Protein AF-A0A940ERW3-F1 (afdb_monomer)

Foldseek 3Di:
DDPVVVVLQLLVLLLVQLLVPLVDDFFFKKWACQVVFNNQFRIWTQGPVWIETEGEDEDQDEDEPVNVQVSQVCQVVRGDTPAAEYAYEYHYDPCQQPVQDDPRYGRHHHHYNPSVVSLVSSLVSQVVSCVVVVHDADDSVLSSVVSVVSSVVSSVSNVVRHMDGPVNVVVVSNCSRVVPPPQPPVFKHWDDLPQADAPLCLLVLHDDASNHQPHAQAAPCLVVQLVVCQVLLEAEAEEAPQACQRSSLSNNQVVVVVVVATEIEGDPVDDLVVSLVSDDLPAQYEYEYEQCVVDDPVSVVSLSVPRDNRYHYYYYHYDDPDPDPPHHYRQFLSSLVSSLVVCVVVVVPNQVSLCVLPVLDDPDPSRDDLNNQSVVLSPDRHSSSSSCSSSVVVVVVVVVVVVLVVDPPSVVVVVVVVVVCVVVVVPDD

Radius of gyration: 32.61 Å; Cα contacts (8 Å, |Δi|>4): 664; chains: 1; bounding box: 76×58×89 Å

Nearest PDB structures (foldseek):
  6lk0-assembly1_A  TM=5.470E-01  e=7.946E-06  Homo sapiens
  8efy-assembly1_B  TM=5.360E-01  e=6.059E-03  Thermus thermophilus HB8
  3b85-assembly1_A  TM=6.116E-01  e=3.610E-02  Corynebacterium glutamicum ATCC 13032
  4a8j-assembly1_B  TM=6.607E-01  e=5.550E-01  Saccharomyces cerevisiae S288C
  8fak-assembly1_H  TM=5.325E-01  e=1.893E+00  Escherichia coli K-12

pLDDT: mean 86.79, std 10.83, range [33.47, 97.06]

Structure (mmCIF, N/CA/C/O backbone):
data_AF-A0A940ERW3-F1
#
_entry.id   AF-A0A940ERW3-F1
#
loop_
_atom_site.group_PDB
_atom_site.id
_atom_site.type_symbol
_atom_site.label_atom_id
_atom_site.label_alt_id
_atom_site.label_comp_id
_atom_site.label_asym_id
_atom_site.label_entity_id
_atom_site.label_seq_id
_atom_site.pdbx_PDB_ins_code
_atom_site.Cartn_x
_atom_site.Cartn_y
_atom_site.Cartn_z
_atom_site.occupancy
_atom_site.B_iso_or_equiv
_atom_site.auth_seq_id
_atom_site.auth_comp_id
_atom_site.auth_asym_id
_atom_site.auth_atom_id
_atom_site.pdbx_PDB_model_num
ATOM 1 N N . MET A 1 1 ? -23.679 30.841 24.164 1.00 43.91 1 MET A N 1
ATOM 2 C CA . MET A 1 1 ? -22.763 29.681 24.095 1.00 43.91 1 MET A CA 1
ATOM 3 C C . MET A 1 1 ? -22.004 29.778 22.784 1.00 43.91 1 MET A C 1
ATOM 5 O O . MET A 1 1 ? -22.627 30.077 21.774 1.00 43.91 1 MET A O 1
ATOM 9 N N . SER A 1 2 ? -20.674 29.670 22.817 1.00 41.66 2 SER A N 1
ATOM 10 C CA . SER A 1 2 ? -19.831 29.779 21.619 1.00 41.66 2 SER A CA 1
ATOM 11 C C . SER A 1 2 ? -19.992 28.531 20.738 1.00 41.66 2 SER A C 1
ATOM 13 O O . SER A 1 2 ? -20.264 27.449 21.260 1.00 41.66 2 SER A O 1
ATOM 15 N N . GLY A 1 3 ? -19.807 28.643 19.418 1.00 55.06 3 GLY A N 1
ATOM 16 C CA . GLY A 1 3 ? -19.990 27.512 18.489 1.00 55.06 3 GLY A CA 1
ATOM 17 C C . GLY A 1 3 ? -19.107 26.285 18.779 1.00 55.06 3 GLY A C 1
ATOM 18 O O . GLY A 1 3 ? -19.475 25.168 18.431 1.00 55.06 3 GLY A O 1
ATOM 19 N N . LYS A 1 4 ? -17.972 26.456 19.474 1.00 57.88 4 LYS A N 1
ATOM 20 C CA . LYS A 1 4 ? -17.073 25.349 19.848 1.00 57.88 4 LYS A CA 1
ATOM 21 C C . LYS A 1 4 ? -17.629 24.483 20.983 1.00 57.88 4 LYS A C 1
ATOM 23 O O . LYS A 1 4 ? -17.454 23.268 20.957 1.00 57.88 4 LYS A O 1
ATOM 28 N N . ASP A 1 5 ? -18.314 25.092 21.951 1.00 60.47 5 ASP A N 1
ATOM 29 C CA . ASP A 1 5 ? -18.877 24.369 23.098 1.00 60.47 5 ASP A CA 1
ATOM 30 C C . ASP A 1 5 ? -20.109 23.548 22.697 1.00 60.47 5 ASP A C 1
ATOM 32 O O . ASP A 1 5 ? -20.278 22.427 23.174 1.00 60.47 5 ASP A O 1
ATOM 36 N N . GLY A 1 6 ? -20.924 24.081 21.776 1.00 65.38 6 GLY A N 1
ATOM 37 C CA . GLY A 1 6 ? -22.081 23.380 21.211 1.00 65.38 6 GLY A CA 1
ATOM 38 C C . GLY A 1 6 ? -21.677 22.143 20.408 1.00 65.38 6 GLY A C 1
ATOM 39 O O . GLY A 1 6 ? -22.174 21.054 20.674 1.00 65.38 6 GLY A O 1
ATOM 40 N N . ASN A 1 7 ? -20.695 22.273 19.508 1.00 73.62 7 ASN A N 1
ATOM 41 C CA . ASN A 1 7 ? -20.207 21.144 18.704 1.00 73.62 7 ASN A CA 1
ATOM 42 C C . ASN A 1 7 ? -19.637 20.000 19.558 1.00 73.62 7 ASN A C 1
ATOM 44 O O . ASN A 1 7 ? -19.808 18.830 19.219 1.00 73.62 7 ASN A O 1
ATOM 48 N N . ARG A 1 8 ? -18.982 20.313 20.686 1.00 81.06 8 ARG A N 1
ATOM 49 C CA . ARG A 1 8 ? -18.501 19.284 21.620 1.00 81.06 8 ARG A CA 1
ATOM 50 C C . ARG A 1 8 ? -19.655 18.548 22.306 1.00 81.06 8 ARG A C 1
ATOM 52 O O . ARG A 1 8 ? -19.537 17.346 22.525 1.00 81.06 8 ARG A O 1
ATOM 59 N N . GLY A 1 9 ? -20.740 19.251 22.638 1.00 83.19 9 GLY A N 1
ATOM 60 C CA . GLY A 1 9 ? -21.954 18.653 23.200 1.00 83.19 9 GLY A CA 1
ATOM 61 C C . GLY A 1 9 ? -22.510 17.554 22.296 1.00 83.19 9 GLY A C 1
ATOM 62 O O . GLY A 1 9 ? -22.575 16.406 22.732 1.00 83.19 9 GLY A O 1
ATOM 63 N N . TYR A 1 10 ? -22.745 17.886 21.022 1.00 84.00 10 TYR A N 1
ATOM 64 C CA . TYR A 1 10 ? -23.234 16.952 19.997 1.00 84.00 10 TYR A CA 1
ATOM 65 C C . TYR A 1 10 ? -22.327 15.746 19.773 1.00 84.00 10 TYR A C 1
ATOM 67 O O . TYR A 1 10 ? -22.800 14.613 19.650 1.00 84.00 10 TYR A O 1
ATOM 75 N N . LEU A 1 11 ? -21.010 15.959 19.770 1.00 87.44 11 LEU A N 1
ATOM 76 C CA . LEU A 1 11 ? -20.061 14.857 19.656 1.00 87.44 11 LEU A CA 1
ATOM 77 C C . LEU A 1 11 ? -20.159 13.903 20.856 1.00 87.44 11 LEU A C 1
ATOM 79 O O . LEU A 1 11 ? -20.212 12.690 20.673 1.00 87.44 11 LEU A O 1
ATOM 83 N N . ILE A 1 12 ? -20.205 14.437 22.081 1.00 89.88 12 ILE A N 1
ATOM 84 C CA . ILE A 1 12 ? -20.306 13.620 23.297 1.00 89.88 12 ILE A CA 1
ATOM 85 C C . ILE A 1 12 ? -21.649 12.885 23.347 1.00 89.88 12 ILE A C 1
ATOM 87 O O . ILE A 1 12 ? -21.656 11.696 23.652 1.00 89.88 12 ILE A O 1
ATOM 91 N N . GLN A 1 13 ? -22.761 13.545 23.008 1.00 89.88 13 GLN A N 1
ATOM 92 C CA . GLN A 1 13 ? -24.077 12.904 22.895 1.00 89.88 13 GLN A CA 1
ATOM 93 C C . GLN A 1 13 ? -24.026 11.725 21.913 1.00 89.88 13 GLN A C 1
ATOM 95 O O . GLN A 1 13 ? -24.469 10.634 22.255 1.00 89.88 13 GLN A O 1
ATOM 100 N N . SER A 1 14 ? -23.400 11.897 20.746 1.00 91.81 14 SER A N 1
ATOM 101 C CA . SER A 1 14 ? -23.291 10.841 19.728 1.00 91.81 14 SER A CA 1
ATOM 102 C C . SER A 1 14 ? -22.402 9.673 20.164 1.00 91.81 14 SER A C 1
ATOM 104 O O . SER A 1 14 ? -22.730 8.514 19.911 1.00 91.81 14 SER A O 1
ATOM 106 N N . ILE A 1 15 ? -21.299 9.948 20.867 1.00 92.25 15 ILE A N 1
ATOM 107 C CA . ILE A 1 15 ? -20.442 8.903 21.447 1.00 92.25 15 ILE A CA 1
ATOM 108 C C . ILE A 1 15 ? -21.201 8.122 22.523 1.00 92.25 15 ILE A C 1
ATOM 110 O O . ILE A 1 15 ? -21.154 6.897 22.544 1.00 92.25 15 ILE A O 1
ATOM 114 N N . ILE A 1 16 ? -21.922 8.813 23.405 1.00 91.44 16 ILE A N 1
ATOM 115 C CA . ILE A 1 16 ? -22.734 8.178 24.445 1.00 91.44 16 ILE A CA 1
ATOM 116 C C . ILE A 1 16 ? -23.867 7.353 23.828 1.00 91.44 16 ILE A C 1
ATOM 118 O O . ILE A 1 16 ? -24.084 6.216 24.246 1.00 91.44 16 ILE A O 1
ATOM 122 N N . ALA A 1 17 ? -24.530 7.885 22.799 1.00 92.25 17 ALA A N 1
ATOM 123 C CA . ALA A 1 17 ? -25.545 7.166 22.045 1.00 92.25 17 ALA A CA 1
ATOM 124 C C . ALA A 1 17 ? -24.982 5.850 21.494 1.00 92.25 17 ALA A C 1
ATOM 126 O O . ALA A 1 17 ? -25.618 4.804 21.624 1.00 92.25 17 ALA A O 1
ATOM 127 N N . LEU A 1 18 ? -23.766 5.886 20.938 1.00 94.12 18 LEU A N 1
ATOM 128 C CA . LEU A 1 18 ? -23.078 4.693 20.459 1.00 94.12 18 LEU A CA 1
ATOM 129 C C . LEU A 1 18 ? -22.760 3.712 21.595 1.00 94.12 18 LEU A C 1
ATOM 131 O O . LEU A 1 18 ? -23.099 2.537 21.483 1.00 94.12 18 LEU A O 1
ATOM 135 N N . LEU A 1 19 ? -22.135 4.177 22.681 1.00 92.81 19 LEU A N 1
ATOM 136 C CA . LEU A 1 19 ? -21.745 3.335 23.819 1.00 92.81 19 LEU A CA 1
ATOM 137 C C . LEU A 1 19 ? -22.940 2.566 24.392 1.00 92.81 19 LEU A C 1
ATOM 139 O O . LEU A 1 19 ? -22.882 1.345 24.525 1.00 92.81 19 LEU A O 1
ATOM 143 N N . GLU A 1 20 ? -24.037 3.266 24.675 1.00 91.25 20 GLU A N 1
ATOM 144 C CA . GLU A 1 20 ? -25.257 2.653 25.204 1.00 91.25 20 GLU A CA 1
ATOM 145 C C . GLU A 1 20 ? -25.899 1.703 24.183 1.00 91.25 20 GLU A C 1
ATOM 147 O O . GLU A 1 20 ? -26.329 0.616 24.556 1.00 91.25 20 GLU A O 1
ATOM 152 N N . SER A 1 21 ? -25.901 2.049 22.889 1.00 92.31 21 SER A N 1
ATOM 153 C CA . SER A 1 21 ? -26.462 1.183 21.838 1.00 92.31 21 SER A CA 1
ATOM 154 C C . SER A 1 21 ? -25.665 -0.109 21.628 1.00 92.31 21 SER A C 1
ATOM 156 O O . SER A 1 21 ? -26.234 -1.116 21.206 1.00 92.31 21 SER A O 1
ATOM 158 N N . LEU A 1 22 ? -24.356 -0.087 21.900 1.00 92.50 22 LEU A N 1
ATOM 159 C CA . LEU A 1 22 ? -23.493 -1.270 21.848 1.00 92.50 22 LEU A CA 1
ATOM 160 C C . LEU A 1 22 ? -23.589 -2.112 23.129 1.00 92.50 22 LEU A C 1
ATOM 162 O O . LEU A 1 22 ? -23.437 -3.333 23.073 1.00 92.50 22 LEU A O 1
ATOM 166 N N . HIS A 1 23 ? -23.841 -1.471 24.274 1.00 86.88 23 HIS A N 1
ATOM 167 C CA . HIS A 1 23 ? -23.995 -2.133 25.568 1.00 86.88 23 HIS A CA 1
ATOM 168 C C . HIS A 1 23 ? -25.374 -2.801 25.727 1.00 86.88 23 HIS A C 1
ATOM 170 O O . HIS A 1 23 ? -25.463 -3.924 26.228 1.00 86.88 23 HIS A O 1
ATOM 176 N N . ASP A 1 24 ? -26.444 -2.130 25.293 1.00 72.81 24 ASP A N 1
ATOM 177 C CA . ASP A 1 24 ? -27.831 -2.580 25.424 1.00 72.81 24 ASP A CA 1
ATOM 178 C C . ASP A 1 24 ? -28.297 -3.349 24.173 1.00 72.81 24 ASP A C 1
ATOM 180 O O . ASP A 1 24 ? -28.216 -2.872 23.037 1.00 72.81 24 ASP A O 1
ATOM 184 N N . ILE A 1 25 ? -28.781 -4.577 24.364 1.00 66.00 25 ILE A N 1
ATOM 185 C CA . ILE A 1 25 ? -29.210 -5.446 23.260 1.00 66.00 25 ILE A CA 1
ATOM 186 C C . ILE A 1 25 ? -30.708 -5.363 22.956 1.00 66.00 25 ILE A C 1
ATOM 188 O O . ILE A 1 25 ? -31.106 -5.830 21.891 1.00 66.00 25 ILE A O 1
ATOM 192 N N . ASP A 1 26 ? -31.511 -4.726 23.811 1.00 81.62 26 ASP A N 1
ATOM 193 C CA . ASP A 1 26 ? -32.976 -4.847 23.758 1.00 81.62 26 ASP A CA 1
ATOM 194 C C . ASP A 1 26 ? -33.676 -3.696 23.010 1.00 81.62 26 ASP A C 1
ATOM 196 O O . ASP A 1 26 ? -34.905 -3.616 22.994 1.00 81.62 26 ASP A O 1
ATOM 200 N N . TRP A 1 27 ? -32.922 -2.803 22.363 1.00 92.31 27 TRP A N 1
ATOM 201 C CA . TRP A 1 27 ? -33.486 -1.701 21.579 1.00 92.31 27 TRP A CA 1
ATOM 202 C C . TRP A 1 27 ? -33.757 -2.105 20.123 1.00 92.31 27 TRP A C 1
ATOM 204 O O . TRP A 1 27 ? -32.930 -2.745 19.474 1.00 92.31 27 TRP A O 1
ATOM 214 N N . THR A 1 28 ? -34.892 -1.670 19.579 1.00 92.56 28 THR A N 1
ATOM 215 C CA . THR A 1 28 ? -35.281 -1.795 18.167 1.00 92.56 28 THR A CA 1
ATOM 216 C C . THR A 1 28 ? -34.993 -0.527 17.373 1.00 92.56 28 THR A C 1
ATOM 218 O O . THR A 1 28 ? -34.634 -0.617 16.199 1.00 92.56 28 THR A O 1
ATOM 221 N N . THR A 1 29 ? -35.113 0.641 18.010 1.00 92.75 29 THR A N 1
ATOM 222 C CA . THR A 1 29 ? -34.880 1.949 17.383 1.00 92.75 29 THR A CA 1
ATOM 223 C C . THR A 1 29 ? -34.148 2.880 18.343 1.00 92.75 29 THR A C 1
ATOM 225 O O . THR A 1 29 ? -34.488 2.933 19.523 1.00 92.75 29 THR A O 1
ATOM 228 N N . VAL A 1 30 ? -33.170 3.632 17.835 1.00 92.69 30 VAL A N 1
ATOM 229 C CA . VAL A 1 30 ? -32.506 4.724 18.559 1.00 92.69 30 VAL A CA 1
ATOM 230 C C . VAL A 1 30 ? -32.759 6.051 17.847 1.00 92.69 30 VAL A C 1
ATOM 232 O O . VAL A 1 30 ? -32.692 6.124 16.623 1.00 92.69 30 VAL A O 1
ATOM 235 N N . THR A 1 31 ? -33.056 7.105 18.603 1.00 90.81 31 THR A N 1
ATOM 236 C CA . THR A 1 31 ? -33.199 8.475 18.089 1.00 90.81 31 THR A CA 1
ATOM 237 C C . THR A 1 31 ? -32.305 9.403 18.891 1.00 90.81 31 THR A C 1
ATOM 239 O O . THR A 1 31 ? -32.355 9.374 20.119 1.00 90.81 31 THR A O 1
ATOM 242 N N . ILE A 1 32 ? -31.493 10.206 18.207 1.00 88.88 32 ILE A N 1
ATOM 243 C CA . ILE A 1 32 ? -30.647 11.240 18.818 1.00 88.88 32 ILE A CA 1
ATOM 244 C C . ILE A 1 32 ? -31.307 12.591 18.541 1.00 88.88 32 ILE A C 1
ATOM 246 O O . ILE A 1 32 ? -31.806 12.784 17.434 1.00 88.88 32 ILE A O 1
ATOM 250 N N . GLU A 1 33 ? -31.315 13.480 19.535 1.00 87.00 33 GLU A N 1
ATOM 251 C CA . GLU A 1 33 ? -32.128 14.705 19.572 1.00 87.00 33 GLU A CA 1
ATOM 252 C C . GLU A 1 33 ? -33.616 14.356 19.409 1.00 87.00 33 GLU A C 1
ATOM 254 O O . GLU A 1 33 ? -34.269 14.645 18.404 1.00 87.00 33 GLU A O 1
ATOM 259 N N . ALA A 1 34 ? -34.160 13.630 20.392 1.00 81.00 34 ALA A N 1
ATOM 260 C CA . ALA A 1 34 ? -35.536 13.142 20.357 1.00 81.00 34 ALA A CA 1
ATOM 261 C C . ALA A 1 34 ? -36.535 14.240 20.770 1.00 81.00 34 ALA A C 1
ATOM 263 O O . ALA A 1 34 ? -37.356 14.040 21.667 1.00 81.00 34 ALA A O 1
ATOM 264 N N . ASP A 1 35 ? -36.506 15.375 20.068 1.00 81.75 35 ASP A N 1
ATOM 265 C CA . ASP A 1 35 ? -37.337 16.561 20.335 1.00 81.75 35 ASP A CA 1
ATOM 266 C C . ASP A 1 35 ? -38.841 16.260 20.313 1.00 81.75 35 ASP A C 1
ATOM 268 O O . ASP A 1 35 ? -39.636 16.916 20.983 1.00 81.75 35 ASP A O 1
ATOM 272 N N . HIS A 1 36 ? -39.242 15.229 19.565 1.00 77.06 36 HIS A N 1
ATOM 273 C CA . HIS A 1 36 ? -40.620 14.743 19.528 1.00 77.06 36 HIS A CA 1
ATOM 274 C C . HIS A 1 36 ? -41.093 14.140 20.865 1.00 77.06 36 HIS A C 1
ATOM 276 O O . HIS A 1 36 ? -42.299 14.024 21.077 1.00 77.06 36 HIS A O 1
ATOM 282 N N . ILE A 1 37 ? -40.170 13.749 21.753 1.00 79.12 37 ILE A N 1
ATOM 283 C CA . ILE A 1 37 ? -40.454 13.303 23.124 1.00 79.12 37 ILE A CA 1
ATOM 284 C C . ILE A 1 37 ? -40.354 14.491 24.081 1.00 79.12 37 ILE A C 1
ATOM 286 O O . ILE A 1 37 ? -41.262 14.713 24.881 1.00 79.12 37 ILE A O 1
ATOM 290 N N . SER A 1 38 ? -39.231 15.214 24.042 1.00 85.94 38 SER A N 1
ATOM 291 C CA . SER A 1 38 ? -38.942 16.351 24.920 1.00 85.94 38 SER A CA 1
ATOM 292 C C . SER A 1 38 ? -37.644 17.039 24.504 1.00 85.94 38 SER A C 1
ATOM 294 O O . SER A 1 38 ? -36.685 16.356 24.153 1.00 85.94 38 SER A O 1
ATOM 296 N N . ASP A 1 39 ? -37.549 18.359 24.693 1.00 82.88 39 ASP A N 1
ATOM 297 C CA . ASP A 1 3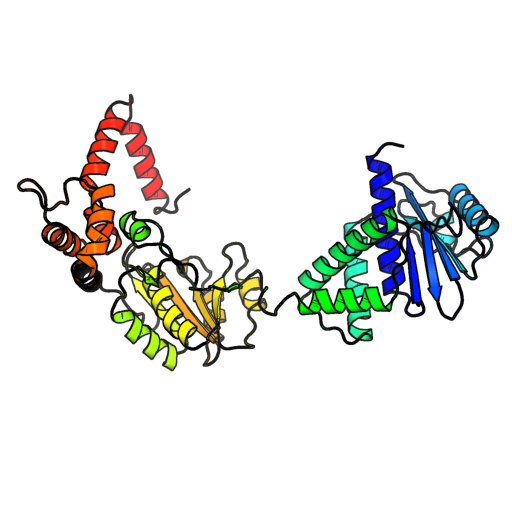9 ? -36.306 19.133 24.510 1.00 82.88 39 ASP A CA 1
ATOM 298 C C . ASP A 1 39 ? -35.225 18.805 25.566 1.00 82.88 39 ASP A C 1
ATOM 300 O O . ASP A 1 39 ? -34.113 19.339 25.543 1.00 82.88 39 ASP A O 1
ATOM 304 N N . LYS A 1 40 ? -35.559 17.964 26.556 1.00 88.81 40 LYS A N 1
ATOM 305 C CA . LYS A 1 40 ? -34.624 17.459 27.571 1.00 88.81 40 LYS A CA 1
ATOM 306 C C . LYS A 1 40 ? -34.046 16.092 27.234 1.00 88.81 40 LYS A C 1
ATOM 308 O O . LYS A 1 40 ? -33.132 15.674 27.947 1.00 88.81 40 LYS A O 1
ATOM 313 N N . VAL A 1 41 ? -34.562 15.408 26.214 1.00 91.00 41 VAL A N 1
ATOM 314 C CA . VAL A 1 41 ? -34.132 14.059 25.837 1.00 91.00 41 VAL A CA 1
ATOM 315 C C . VAL A 1 41 ? -33.138 14.136 24.686 1.00 91.00 41 VAL A C 1
ATOM 317 O O . VAL A 1 41 ? -33.505 14.351 23.536 1.00 91.00 41 VAL A O 1
ATOM 320 N N . ASP A 1 42 ? -31.873 13.877 25.005 1.00 91.75 42 ASP A N 1
ATOM 321 C CA . ASP A 1 42 ? -30.795 13.880 24.016 1.00 91.75 42 ASP A CA 1
ATOM 322 C C . ASP A 1 42 ? -30.768 12.573 23.211 1.00 91.75 42 ASP A C 1
ATOM 324 O O . ASP A 1 42 ? -30.453 12.575 22.025 1.00 91.75 42 ASP A O 1
ATOM 328 N N . VAL A 1 43 ? -31.096 11.434 23.835 1.00 92.44 43 VAL A N 1
ATOM 329 C CA . VAL A 1 43 ? -31.156 10.134 23.145 1.00 92.44 43 VAL A CA 1
ATOM 330 C C . VAL A 1 43 ? -32.304 9.294 23.684 1.00 92.44 43 VAL A C 1
ATOM 332 O O . VAL A 1 43 ? -32.461 9.169 24.900 1.00 92.44 43 VAL A O 1
ATOM 335 N N . ALA A 1 44 ? -33.068 8.672 22.791 1.00 92.88 44 ALA A N 1
ATOM 336 C CA . ALA A 1 44 ? -34.146 7.750 23.120 1.00 92.88 44 ALA A CA 1
ATOM 337 C C . ALA A 1 44 ? -33.931 6.388 22.453 1.00 92.88 44 ALA A C 1
ATOM 339 O O . ALA A 1 44 ? -33.727 6.311 21.241 1.00 92.88 44 ALA A O 1
ATOM 340 N N . TRP A 1 45 ? -34.036 5.318 23.237 1.00 93.69 45 TRP A N 1
ATOM 341 C CA . TRP A 1 45 ? -34.053 3.935 22.771 1.00 93.69 45 TRP A CA 1
ATOM 342 C C . TRP A 1 45 ? -35.436 3.345 23.002 1.00 93.69 45 TRP A C 1
ATOM 344 O O . TRP A 1 45 ? -35.927 3.310 24.129 1.00 93.69 45 TRP A O 1
ATOM 354 N N . GLN A 1 46 ? -36.053 2.862 21.934 1.00 93.06 46 GLN A N 1
ATOM 355 C CA . GLN A 1 46 ? -37.302 2.112 21.984 1.00 93.06 46 GLN A CA 1
ATOM 356 C C . GLN A 1 46 ? -36.973 0.633 21.852 1.00 93.06 46 GLN A C 1
ATOM 358 O O . GLN A 1 46 ? -36.165 0.267 20.999 1.00 93.06 46 GLN A O 1
ATOM 363 N N . GLY A 1 47 ? -37.589 -0.204 22.678 1.00 89.94 47 GLY A N 1
ATOM 364 C CA . GLY A 1 47 ? -37.429 -1.652 22.650 1.00 89.94 47 GLY A CA 1
ATOM 365 C C . GLY A 1 47 ? -38.685 -2.374 23.125 1.00 89.94 47 GLY A C 1
ATOM 366 O O . GLY A 1 47 ? -39.699 -1.750 23.434 1.00 89.94 47 GLY A O 1
ATOM 367 N N . GLU A 1 48 ? -38.617 -3.700 23.230 1.00 84.38 48 GLU A N 1
ATOM 368 C CA . GLU A 1 48 ? -39.761 -4.517 23.674 1.00 84.38 48 GLU A CA 1
ATOM 369 C C . GLU A 1 48 ? -40.180 -4.218 25.123 1.00 84.38 48 GLU A C 1
ATOM 371 O O . GLU A 1 48 ? -41.347 -4.354 25.481 1.00 84.38 48 GLU A O 1
ATOM 376 N N . LYS A 1 49 ? -39.228 -3.777 25.954 1.00 83.31 49 LYS A N 1
ATOM 377 C CA . LYS A 1 49 ? -39.438 -3.424 27.367 1.00 83.31 49 LYS A CA 1
ATOM 378 C C . LYS A 1 49 ? -39.939 -1.990 27.578 1.00 83.31 49 LYS A C 1
ATOM 380 O O . LYS A 1 49 ? -40.093 -1.583 28.725 1.00 83.31 49 LYS A O 1
ATOM 385 N N . GLY A 1 50 ? -40.164 -1.240 26.499 1.00 89.62 50 GLY A N 1
ATOM 386 C CA . GLY A 1 50 ? -40.585 0.157 26.542 1.00 89.62 50 GLY A CA 1
ATOM 387 C C . GLY A 1 50 ? -39.517 1.130 26.044 1.00 89.62 50 GLY A C 1
ATOM 388 O O . GLY A 1 50 ? -38.602 0.765 25.301 1.00 89.62 50 GLY A O 1
ATOM 389 N N . THR A 1 51 ? -39.660 2.395 26.429 1.00 92.56 51 THR A N 1
ATOM 390 C CA . THR A 1 51 ? -38.793 3.499 26.011 1.00 92.56 51 THR A CA 1
ATOM 391 C C . THR A 1 51 ? -37.838 3.885 27.135 1.00 92.56 51 THR A C 1
ATOM 393 O O . THR A 1 51 ? -38.259 4.261 28.228 1.00 92.56 51 THR A O 1
ATOM 396 N N . LYS A 1 52 ? -36.535 3.844 26.850 1.00 93.75 52 LYS A N 1
ATOM 397 C CA . LYS A 1 52 ? -35.471 4.380 27.703 1.00 93.75 52 LYS A CA 1
ATOM 398 C C . LYS A 1 52 ? -34.999 5.704 27.120 1.00 93.75 52 LYS A C 1
ATOM 400 O O . LYS A 1 52 ? -34.638 5.766 25.948 1.00 93.75 52 LYS A O 1
ATOM 405 N N . VAL A 1 53 ? -34.953 6.752 27.932 1.00 94.38 53 VAL A N 1
ATOM 406 C CA . VAL A 1 53 ? -34.476 8.076 27.515 1.00 94.38 53 VAL A CA 1
ATOM 407 C C . VAL A 1 53 ? -33.272 8.500 28.331 1.00 94.38 53 VAL A C 1
ATOM 409 O O . VAL A 1 53 ? -33.189 8.224 29.531 1.00 94.38 53 VAL A O 1
ATOM 412 N N . SER A 1 54 ? -32.344 9.195 27.682 1.00 94.38 54 SER A N 1
ATOM 413 C CA . SER A 1 54 ? -31.190 9.787 28.340 1.00 94.38 54 SER A CA 1
ATOM 414 C C . SER A 1 54 ? -31.064 11.275 28.090 1.00 94.38 54 SER A C 1
ATOM 416 O O . SER A 1 54 ? -31.362 11.773 27.004 1.00 94.38 54 SER A O 1
ATOM 418 N N . GLN A 1 55 ? -30.552 11.952 29.112 1.00 95.38 55 GLN A N 1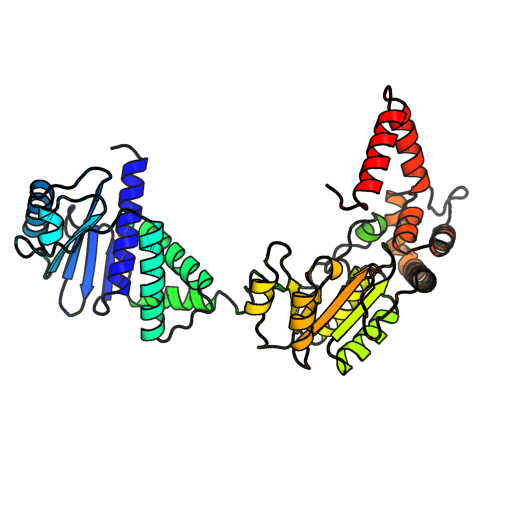
ATOM 419 C CA . GLN A 1 55 ? -29.990 13.284 28.992 1.00 95.38 55 GLN A CA 1
ATOM 420 C C . GLN A 1 55 ? -28.486 13.215 29.268 1.00 95.38 55 GLN A C 1
ATOM 422 O O . GLN A 1 55 ? -28.053 12.633 30.261 1.00 95.38 55 GLN A O 1
ATOM 427 N N . VAL A 1 56 ? -27.684 13.819 28.402 1.00 94.56 56 VAL A N 1
ATOM 428 C CA . VAL A 1 56 ? -26.229 13.870 28.449 1.00 94.56 56 VAL A CA 1
ATOM 429 C C . VAL A 1 56 ? -25.798 15.300 28.758 1.00 94.56 56 VAL A C 1
ATOM 431 O O . VAL A 1 56 ? -26.007 16.233 27.985 1.00 94.56 56 VAL A O 1
ATOM 434 N N . LYS A 1 57 ? -25.140 15.495 29.902 1.00 94.00 57 LYS A N 1
ATOM 435 C CA . LYS A 1 57 ? -24.563 16.789 30.281 1.00 94.00 57 LYS A CA 1
ATOM 436 C C . LYS A 1 57 ? -23.050 16.693 30.312 1.00 94.00 57 LYS A C 1
ATOM 438 O O . LYS A 1 57 ? -22.479 15.928 31.088 1.00 94.00 57 LYS A O 1
ATOM 443 N N . SER A 1 58 ? -22.402 17.513 29.486 1.00 92.06 58 SER A N 1
ATOM 444 C CA . SER A 1 58 ? -20.946 17.635 29.448 1.00 92.06 58 SER A CA 1
ATOM 445 C C . SER A 1 58 ? -20.487 19.013 29.924 1.00 92.06 58 SER A C 1
ATOM 447 O O . SER A 1 58 ? -21.105 20.033 29.614 1.00 92.06 58 SER A O 1
ATOM 449 N N . SER A 1 59 ? -19.409 19.060 30.707 1.00 89.00 59 SER A N 1
ATOM 450 C CA . SER A 1 59 ? -18.872 20.315 31.242 1.00 89.00 59 SER A CA 1
ATOM 451 C C . SER A 1 59 ? -17.378 20.208 31.531 1.00 89.00 59 SER A C 1
ATOM 453 O O . SER A 1 59 ? -16.910 19.186 32.017 1.00 89.00 59 SER A O 1
ATOM 455 N N . ILE A 1 60 ? -16.626 21.286 31.276 1.00 86.12 60 ILE A N 1
ATOM 456 C CA . ILE A 1 60 ? -15.235 21.432 31.762 1.00 86.12 60 ILE A CA 1
ATOM 457 C C . ILE A 1 60 ? -15.189 21.843 33.236 1.00 86.12 60 ILE A C 1
ATOM 459 O O . ILE A 1 60 ? -14.201 21.599 33.918 1.00 86.12 60 ILE A O 1
ATOM 463 N N . ASN A 1 61 ? -16.266 22.461 33.722 1.00 89.31 61 ASN A N 1
ATOM 464 C CA . ASN A 1 61 ? -16.413 22.907 35.100 1.00 89.31 61 ASN A CA 1
ATOM 465 C C . ASN A 1 61 ? -17.060 21.813 35.944 1.00 89.31 61 ASN A C 1
ATOM 467 O O . ASN A 1 61 ? -17.849 21.017 35.429 1.00 89.31 61 ASN A O 1
ATOM 471 N N . GLN A 1 62 ? -16.774 21.820 37.247 1.00 92.94 62 GLN A N 1
ATOM 472 C CA . GLN A 1 62 ? -17.313 20.826 38.167 1.00 92.94 62 GLN A CA 1
ATOM 473 C C . GLN A 1 62 ? -18.850 20.841 38.190 1.00 92.94 62 GLN A C 1
ATOM 475 O O . GLN A 1 62 ? -19.476 21.861 38.480 1.00 92.94 62 GLN A O 1
ATOM 480 N N . ILE A 1 63 ? -19.457 19.684 37.939 1.00 94.81 63 ILE A N 1
ATOM 481 C CA . ILE A 1 63 ? -20.895 19.457 38.069 1.00 94.81 63 ILE A CA 1
ATOM 482 C C . ILE A 1 63 ? -21.210 19.167 39.540 1.00 94.81 63 ILE A C 1
ATOM 484 O O . ILE A 1 63 ? -20.661 18.241 40.144 1.00 94.81 63 ILE A O 1
ATOM 488 N N . SER A 1 64 ? -22.088 19.980 40.127 1.00 96.06 64 SER A N 1
ATOM 489 C CA . SER A 1 64 ? -22.508 19.858 41.523 1.00 96.06 64 SER A CA 1
ATOM 490 C C . SER A 1 64 ? -23.715 18.927 41.681 1.00 96.06 64 SER A C 1
ATOM 492 O O . SER A 1 64 ? -24.468 18.686 40.735 1.00 96.06 64 SER A O 1
ATOM 494 N N . LYS A 1 65 ? -23.960 18.471 42.916 1.00 95.12 65 LYS A N 1
ATOM 495 C CA . LYS A 1 65 ? -25.182 17.730 43.272 1.00 95.12 65 LYS A CA 1
ATOM 496 C C . LYS A 1 65 ? -26.454 18.499 42.910 1.00 95.12 65 LYS A C 1
ATOM 498 O O . LYS A 1 65 ? -27.370 17.886 42.385 1.00 95.12 65 LYS A O 1
ATOM 503 N N . ALA A 1 66 ? -26.487 19.814 43.138 1.00 94.94 66 ALA A N 1
ATOM 504 C CA . ALA A 1 66 ? -27.648 20.644 42.820 1.00 94.94 66 ALA A CA 1
ATOM 505 C C . ALA A 1 66 ? -27.956 20.664 41.313 1.00 94.94 66 ALA A C 1
ATOM 507 O O . ALA A 1 66 ? -29.120 20.590 40.926 1.00 94.94 66 ALA A O 1
ATOM 508 N N . ASN A 1 67 ? -26.918 20.707 40.467 1.00 95.31 67 ASN A N 1
ATOM 509 C CA . ASN A 1 67 ? -27.085 20.624 39.015 1.00 95.31 67 ASN A CA 1
ATOM 510 C C . ASN A 1 67 ? -27.660 19.261 38.609 1.00 95.31 67 ASN A C 1
ATOM 512 O O . ASN A 1 67 ? -28.657 19.207 37.897 1.00 95.31 67 ASN A O 1
ATOM 516 N N . ALA A 1 68 ? -27.065 18.171 39.107 1.00 95.12 68 ALA A N 1
ATOM 517 C CA . ALA A 1 68 ? -27.494 16.812 38.782 1.00 95.12 68 ALA A CA 1
ATOM 518 C C . ALA A 1 68 ? -28.944 16.537 39.212 1.00 95.12 68 ALA A C 1
ATOM 520 O O . ALA A 1 68 ? -29.725 16.017 38.422 1.00 95.12 68 ALA A O 1
ATOM 521 N N . THR A 1 69 ? -29.331 16.936 40.429 1.00 96.25 69 THR A N 1
ATOM 522 C CA . THR A 1 69 ? -30.711 16.762 40.907 1.00 96.25 69 THR A CA 1
ATOM 523 C C . THR A 1 69 ? -31.697 17.595 40.101 1.00 96.25 69 THR A C 1
ATOM 525 O O . THR A 1 69 ? -32.763 17.097 39.765 1.00 96.25 69 THR A O 1
ATOM 528 N N . LYS A 1 70 ? -31.331 18.834 39.742 1.00 96.44 70 LYS A N 1
ATOM 529 C CA . LYS A 1 70 ? -32.173 19.698 38.907 1.00 96.44 70 LYS A CA 1
ATOM 530 C C . LYS A 1 70 ? -32.446 19.051 37.547 1.00 96.44 70 LYS A C 1
ATOM 532 O O . LYS A 1 70 ? -33.602 18.924 37.166 1.00 96.44 70 LYS A O 1
ATOM 537 N N . TRP A 1 71 ? -31.401 18.616 36.845 1.00 96.44 71 TRP A N 1
ATOM 538 C CA . TRP A 1 71 ? -31.546 17.998 35.523 1.00 96.44 71 TRP A CA 1
ATOM 539 C C . TRP A 1 71 ? -32.294 16.665 35.574 1.00 96.44 71 TRP A C 1
ATOM 541 O O . TRP A 1 71 ? -33.107 16.395 34.701 1.00 96.44 71 TRP A O 1
ATOM 551 N N . ALA A 1 72 ? -32.082 15.856 36.615 1.00 96.19 72 ALA A N 1
ATOM 552 C CA . ALA A 1 72 ? -32.831 14.616 36.806 1.00 96.19 72 ALA A CA 1
ATOM 553 C C . ALA A 1 72 ? -34.332 14.876 37.032 1.00 96.19 72 ALA A C 1
ATOM 555 O O . ALA A 1 72 ? -35.165 14.213 36.419 1.00 96.19 72 ALA A O 1
ATOM 556 N N . THR A 1 73 ? -34.692 15.868 37.853 1.00 95.75 73 THR A N 1
ATOM 557 C CA . THR A 1 73 ? -36.095 16.276 38.022 1.00 95.75 73 THR A CA 1
ATOM 558 C C . THR A 1 73 ? -36.693 16.769 36.707 1.00 95.75 73 THR A C 1
ATOM 560 O O . THR A 1 73 ? -37.746 16.280 36.311 1.00 95.75 73 THR A O 1
ATOM 563 N N . GLU A 1 74 ? -35.999 17.665 35.996 1.00 95.00 74 GLU A N 1
ATOM 564 C CA . GLU A 1 74 ? -36.450 18.182 34.696 1.00 95.00 74 GLU A CA 1
ATOM 565 C C . GLU A 1 74 ? -36.671 17.050 33.684 1.00 95.00 74 GLU A C 1
ATOM 567 O O . GLU A 1 74 ? -37.720 16.999 33.048 1.00 95.00 74 GLU A O 1
ATOM 572 N N . LEU A 1 75 ? -35.730 16.107 33.576 1.00 94.56 75 LEU A N 1
ATOM 573 C CA . LEU A 1 75 ? -35.844 14.957 32.680 1.00 94.56 75 LEU A CA 1
ATOM 574 C C . LEU A 1 75 ? -37.066 14.093 33.022 1.00 94.56 75 LEU A C 1
ATOM 576 O O . LEU A 1 75 ? -37.796 13.690 32.118 1.00 94.56 75 LEU A O 1
ATOM 580 N N . LYS A 1 76 ? -37.311 13.821 34.309 1.00 93.75 76 LYS A N 1
ATOM 581 C CA . LYS A 1 76 ? -38.425 12.967 34.742 1.00 93.75 76 LYS A CA 1
ATOM 582 C C . LYS A 1 76 ? -39.789 13.623 34.540 1.00 93.75 76 LYS A C 1
ATOM 584 O O . LYS A 1 76 ? -40.729 12.954 34.128 1.00 93.75 76 LYS A O 1
ATOM 589 N N . GLU A 1 77 ? -39.902 14.912 34.843 1.00 93.00 77 GLU A N 1
ATOM 590 C CA . GLU A 1 77 ? -41.167 15.648 34.753 1.00 93.00 77 GLU A CA 1
ATOM 591 C C . GLU A 1 77 ? -41.547 15.987 33.308 1.00 93.00 77 GLU A C 1
ATOM 593 O O . GLU A 1 77 ? -42.731 16.081 32.990 1.00 93.00 77 GLU A O 1
ATOM 598 N N . GLN A 1 78 ? -40.554 16.166 32.431 1.00 90.56 78 GLN A N 1
ATOM 599 C CA . GLN A 1 78 ? -40.759 16.665 31.067 1.00 90.56 78 GLN A CA 1
ATOM 600 C C . GLN A 1 78 ? -40.641 15.579 29.993 1.00 90.56 78 GLN A C 1
ATOM 602 O O . GLN A 1 78 ? -40.677 15.911 28.811 1.00 90.56 78 GLN A O 1
ATOM 607 N N . SER A 1 79 ? -40.503 14.299 30.360 1.00 89.25 79 SER A N 1
ATOM 608 C CA . SER A 1 79 ? -40.497 13.190 29.398 1.00 89.25 79 SER A CA 1
ATOM 609 C C . SER A 1 79 ? -41.263 11.967 29.910 1.00 89.25 79 SER A C 1
ATOM 611 O O . SER A 1 79 ? -41.074 11.515 31.041 1.00 89.25 79 SER A O 1
ATOM 613 N N . GLN A 1 80 ? -42.120 11.400 29.058 1.00 87.62 80 GLN A N 1
ATOM 614 C CA . GLN A 1 80 ? -42.802 10.134 29.330 1.00 87.62 80 GLN A CA 1
ATOM 615 C C . GLN A 1 80 ? -41.963 8.975 28.785 1.00 87.62 80 GLN A C 1
ATOM 617 O O . GLN A 1 80 ? -41.856 8.797 27.574 1.00 87.62 80 GLN A O 1
ATOM 622 N N . ALA A 1 81 ? -41.352 8.212 29.689 1.00 90.62 81 ALA A N 1
ATOM 623 C CA . ALA A 1 81 ? -40.532 7.048 29.374 1.00 90.62 81 ALA A CA 1
ATOM 624 C C . ALA A 1 81 ? -40.554 6.044 30.536 1.00 90.62 81 ALA A C 1
ATOM 626 O O . ALA A 1 81 ? -40.803 6.421 31.686 1.00 90.62 81 ALA A O 1
ATOM 627 N N . ASP A 1 82 ? -40.264 4.783 30.235 1.00 93.00 82 ASP A N 1
ATOM 628 C CA . ASP A 1 82 ? -40.226 3.686 31.207 1.00 93.00 82 ASP A CA 1
ATOM 629 C C . ASP A 1 82 ? -38.940 3.710 32.041 1.00 93.00 82 ASP A C 1
ATOM 631 O O . ASP A 1 82 ? -38.932 3.314 33.206 1.00 93.00 82 ASP A O 1
ATOM 635 N N . ALA A 1 83 ? -37.851 4.221 31.459 1.00 93.06 83 ALA A N 1
ATOM 636 C CA . ALA A 1 83 ? -36.574 4.387 32.137 1.00 93.06 83 ALA A CA 1
ATOM 637 C C . ALA A 1 83 ? -35.911 5.720 31.773 1.00 93.06 83 ALA A C 1
ATOM 639 O O . ALA A 1 83 ? -35.828 6.094 30.602 1.00 93.06 83 ALA A O 1
ATOM 640 N N . HIS A 1 84 ? -35.371 6.399 32.784 1.00 95.56 84 HIS A N 1
ATOM 641 C CA . HIS A 1 84 ? -34.685 7.681 32.645 1.00 95.56 84 HIS A CA 1
ATOM 642 C C . HIS A 1 84 ? -33.243 7.553 33.128 1.00 95.56 84 HIS A C 1
ATOM 644 O O . HIS A 1 84 ? -32.992 7.035 34.217 1.00 95.56 84 HIS A O 1
ATOM 650 N N . ILE A 1 85 ? -32.290 8.055 32.345 1.00 95.38 85 ILE A N 1
ATOM 651 C CA . ILE A 1 85 ? -30.875 8.086 32.727 1.00 95.38 85 ILE A CA 1
ATOM 652 C C . ILE A 1 85 ? -30.264 9.469 32.480 1.00 95.38 85 ILE A C 1
ATOM 654 O O . ILE A 1 85 ? -30.420 10.061 31.416 1.00 95.38 85 ILE A O 1
ATOM 658 N N . LEU A 1 86 ? -29.546 9.994 33.469 1.00 96.31 86 LEU A N 1
ATOM 659 C CA . LEU A 1 86 ? -28.782 11.233 33.350 1.00 96.31 86 LEU A CA 1
ATOM 660 C C . LEU A 1 86 ? -27.290 10.896 33.321 1.00 96.31 86 LEU A C 1
ATOM 662 O O . LEU A 1 86 ? -26.706 10.489 34.325 1.00 96.31 86 LEU A O 1
ATOM 666 N N . LEU A 1 87 ? -26.670 11.092 32.161 1.00 95.00 87 LEU A N 1
ATOM 667 C CA . LEU A 1 87 ? -25.266 10.796 31.906 1.00 95.00 87 LEU A CA 1
ATOM 668 C C . LEU A 1 87 ? -24.433 12.071 32.030 1.00 95.00 87 LEU A C 1
ATOM 670 O O . LEU A 1 87 ? -24.652 13.058 31.328 1.00 95.00 87 LEU A O 1
ATOM 674 N N . LEU A 1 88 ? -23.463 12.048 32.942 1.00 94.75 88 LEU A N 1
ATOM 675 C CA . LEU A 1 88 ? -22.609 13.193 33.249 1.00 94.75 88 LEU A CA 1
ATOM 676 C C . LEU A 1 88 ? -21.187 12.939 32.747 1.00 94.75 88 LEU A C 1
ATOM 678 O O . LEU A 1 88 ? -20.581 11.917 33.079 1.00 94.75 88 LEU A O 1
ATOM 682 N N . VAL A 1 89 ? -20.654 13.882 31.967 1.00 92.81 89 VAL A N 1
ATOM 683 C CA . VAL A 1 89 ? -19.313 13.802 31.373 1.00 92.81 89 VAL A CA 1
ATOM 684 C C . VAL A 1 89 ? -18.476 15.009 31.797 1.00 92.81 89 VAL A C 1
ATOM 686 O O . VAL A 1 89 ? -18.786 16.152 31.454 1.00 92.81 89 VAL A O 1
ATOM 689 N N . GLY A 1 90 ? -17.397 14.757 32.536 1.00 91.31 90 GLY A N 1
ATOM 690 C CA . GLY A 1 90 ? -16.516 15.788 33.085 1.00 91.31 90 GLY A CA 1
ATOM 691 C C . GLY A 1 90 ? -16.406 15.754 34.614 1.00 91.31 90 GLY A C 1
ATOM 692 O O . GLY A 1 90 ? -16.929 14.846 35.266 1.00 91.31 90 GLY A O 1
ATOM 693 N N . PRO A 1 91 ? -15.695 16.723 35.217 1.00 90.88 91 PRO A N 1
ATOM 694 C CA . PRO A 1 91 ? -15.462 16.734 36.654 1.00 90.88 91 PRO A CA 1
ATOM 695 C C . PRO A 1 91 ? -16.785 16.854 37.418 1.00 90.88 91 PRO A C 1
ATOM 697 O O . PRO A 1 91 ? -17.595 17.736 37.152 1.00 90.88 91 PRO A O 1
ATOM 700 N N . CYS A 1 92 ? -16.987 15.989 38.409 1.00 93.00 92 CYS A N 1
ATOM 701 C CA . CYS A 1 92 ? -18.177 15.974 39.261 1.00 93.00 92 CYS A CA 1
ATOM 702 C C . CYS A 1 92 ? -17.783 16.051 40.739 1.00 93.00 92 CYS A C 1
ATOM 704 O O . CYS A 1 92 ? -16.696 15.621 41.129 1.00 93.00 92 CYS A O 1
ATOM 706 N N . SER A 1 93 ? -18.657 16.597 41.585 1.00 92.75 93 SER A N 1
ATOM 707 C CA . SER A 1 93 ? -18.444 16.566 43.036 1.00 92.75 93 SER A CA 1
ATOM 708 C C . SER A 1 93 ? -18.543 15.133 43.580 1.00 92.75 93 SER A C 1
ATOM 710 O O . SER A 1 93 ? -19.281 14.307 43.045 1.00 92.75 93 SER A O 1
ATOM 712 N N . GLN A 1 94 ? -17.869 14.833 44.698 1.00 90.56 94 GLN A N 1
ATOM 713 C CA . GLN A 1 94 ? -17.935 13.500 45.336 1.00 90.56 94 GLN A CA 1
ATOM 714 C C . GLN A 1 94 ? -19.367 13.061 45.690 1.00 90.56 94 GLN A C 1
ATOM 716 O O . GLN A 1 94 ? -19.678 11.876 45.761 1.00 90.56 94 GLN A O 1
ATOM 721 N N . SER A 1 95 ? -20.250 14.026 45.936 1.00 89.56 95 SER A N 1
ATOM 722 C CA . SER A 1 95 ? -21.667 13.783 46.197 1.00 89.56 95 SER A CA 1
ATOM 723 C C . SER A 1 95 ? -22.447 13.313 44.965 1.00 89.56 95 SER A C 1
ATOM 725 O O . SER A 1 95 ? -23.469 12.656 45.129 1.00 89.56 95 SER A O 1
ATOM 727 N N . VAL A 1 96 ? -21.982 13.637 43.755 1.00 91.25 96 VAL A N 1
ATOM 728 C CA . VAL A 1 96 ? -22.563 13.172 42.486 1.00 91.25 96 VAL A CA 1
ATOM 729 C C . VAL A 1 96 ? -22.029 11.787 42.137 1.00 91.25 96 VAL A C 1
ATOM 731 O O . VAL A 1 96 ? -22.807 10.914 41.777 1.00 91.25 96 VAL A O 1
ATOM 734 N N . THR A 1 97 ? -20.727 11.539 42.320 1.00 87.88 97 THR A N 1
ATOM 735 C CA . THR A 1 97 ? -20.111 10.243 41.973 1.00 87.88 97 THR A CA 1
ATOM 736 C C . THR A 1 97 ? -20.674 9.063 42.767 1.00 87.88 97 THR A C 1
ATOM 738 O O . THR A 1 97 ? -20.623 7.932 42.298 1.00 87.88 97 THR A O 1
ATOM 741 N N . LYS A 1 98 ? -21.233 9.320 43.955 1.00 88.94 98 LYS A N 1
ATOM 742 C CA . LYS A 1 98 ? -21.866 8.315 44.824 1.00 88.94 98 LYS A CA 1
ATOM 743 C C . LYS A 1 98 ? -23.396 8.286 44.730 1.00 88.94 98 LYS A C 1
ATOM 745 O O . LYS A 1 98 ? -24.024 7.605 45.532 1.00 88.94 98 LYS A O 1
ATOM 750 N N . MET A 1 99 ? -24.001 9.063 43.830 1.00 90.44 99 MET A N 1
ATOM 751 C CA . MET A 1 99 ? -25.450 9.278 43.831 1.00 90.44 99 MET A CA 1
ATOM 752 C C . MET A 1 99 ? -26.231 8.039 43.386 1.00 90.44 99 MET A C 1
ATOM 754 O O . MET A 1 99 ? -27.195 7.676 44.052 1.00 90.44 99 MET A O 1
ATOM 758 N N . GLY A 1 100 ? -25.818 7.386 42.296 1.00 91.94 100 GLY A N 1
ATOM 759 C CA . GLY A 1 100 ? -26.455 6.178 41.760 1.00 91.94 100 GLY A CA 1
ATOM 760 C C . GLY A 1 100 ? -27.805 6.440 41.089 1.00 91.94 100 GLY A C 1
ATOM 761 O O . GLY A 1 100 ? -27.978 6.113 39.922 1.00 91.94 100 GLY A O 1
ATOM 762 N N . SER A 1 101 ? -28.753 7.061 41.791 1.00 93.81 101 SER A N 1
ATOM 763 C CA . SER A 1 101 ? -30.076 7.424 41.272 1.00 93.81 101 SER A CA 1
ATOM 764 C C . SER A 1 101 ? -30.688 8.597 42.039 1.00 93.81 101 SER A C 1
ATOM 766 O O . SER A 1 101 ? -30.397 8.799 43.219 1.00 93.81 101 SER A O 1
ATOM 768 N N . TYR A 1 102 ? -31.585 9.340 41.397 1.00 95.25 102 TYR A N 1
ATOM 769 C CA . TYR A 1 102 ? -32.396 10.37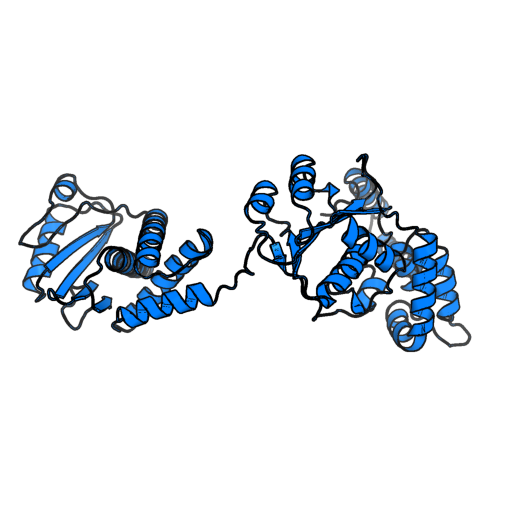8 42.028 1.00 95.25 102 TYR A CA 1
ATOM 770 C C . TYR A 1 102 ? -33.740 10.511 41.307 1.00 95.25 102 TYR A C 1
ATOM 772 O O . TYR A 1 102 ? -33.756 10.649 40.090 1.00 95.25 102 TYR A O 1
ATOM 780 N N . ASN A 1 103 ? -34.852 10.500 42.049 1.00 91.56 103 ASN A N 1
ATOM 781 C CA . ASN A 1 103 ? -36.209 10.645 41.500 1.00 91.56 103 ASN A CA 1
ATOM 782 C C . ASN A 1 103 ? -36.524 9.658 40.352 1.00 91.56 103 ASN A C 1
ATOM 784 O O . ASN A 1 103 ? -36.966 10.062 39.280 1.00 91.56 103 ASN A O 1
ATOM 788 N N . ASP A 1 104 ? -36.199 8.376 40.555 1.00 92.00 104 ASP A N 1
ATOM 789 C CA . ASP A 1 104 ? -36.302 7.301 39.551 1.00 92.00 104 ASP A CA 1
ATOM 790 C C . ASP A 1 104 ? -35.515 7.542 38.248 1.00 92.00 104 ASP A C 1
ATOM 792 O O . ASP A 1 104 ? -35.706 6.841 37.255 1.00 92.00 104 ASP A O 1
ATOM 796 N N . VAL A 1 105 ? -34.590 8.506 38.253 1.00 95.75 105 VAL A N 1
ATOM 797 C CA . VAL A 1 105 ? -33.592 8.702 37.202 1.00 95.75 105 VAL A CA 1
ATOM 798 C C . VAL A 1 105 ? -32.288 8.054 37.642 1.00 95.75 105 VAL A C 1
ATOM 800 O O . VAL A 1 105 ? -31.748 8.371 38.706 1.00 95.75 105 VAL A O 1
ATOM 803 N N . LEU A 1 106 ? -31.757 7.153 36.820 1.00 95.44 106 LEU A N 1
ATOM 804 C CA . LEU A 1 106 ? -30.446 6.555 37.038 1.00 95.44 106 LEU A CA 1
ATOM 805 C C . LEU A 1 106 ? -29.352 7.595 36.757 1.00 95.44 106 LEU A C 1
ATOM 807 O O . LEU A 1 106 ? -29.354 8.251 35.717 1.00 95.44 106 LEU A O 1
ATOM 811 N N . ILE A 1 107 ? -28.402 7.734 37.677 1.00 95.25 107 ILE A N 1
ATOM 812 C CA . ILE A 1 107 ? -27.256 8.643 37.570 1.00 95.25 107 ILE A CA 1
ATOM 813 C C . ILE A 1 107 ? -25.996 7.804 37.806 1.00 95.25 107 ILE A C 1
ATOM 815 O O . ILE A 1 107 ? -25.516 7.708 38.943 1.00 95.25 107 ILE A O 1
ATOM 819 N N . PRO A 1 108 ? -25.485 7.129 36.759 1.00 91.75 108 PRO A N 1
ATOM 820 C CA . PRO A 1 108 ? -24.317 6.270 36.886 1.00 91.75 108 PRO A CA 1
ATOM 821 C C . PRO A 1 108 ? -23.059 7.087 37.200 1.00 91.75 108 PRO A C 1
ATOM 823 O O . PRO A 1 108 ? -23.053 8.321 37.158 1.00 91.75 108 PRO A O 1
ATOM 826 N N . CYS A 1 109 ? -21.970 6.382 37.520 1.00 89.12 109 CYS A N 1
ATOM 827 C CA . CYS A 1 109 ? -20.690 7.027 37.791 1.00 89.12 109 CYS A CA 1
ATOM 828 C C . CYS A 1 109 ? -20.293 7.936 36.606 1.00 89.12 109 CYS A C 1
ATOM 830 O O . CYS A 1 109 ? -20.299 7.463 35.465 1.00 89.12 109 CYS A O 1
ATOM 832 N N . PRO A 1 110 ? -19.959 9.218 36.850 1.00 91.12 110 PRO A N 1
ATOM 833 C CA . PRO A 1 110 ? -19.611 10.150 35.787 1.00 91.12 110 PRO A CA 1
ATOM 834 C C . PRO A 1 110 ? -18.441 9.658 34.938 1.00 91.12 110 PRO A C 1
ATOM 836 O O . PRO A 1 110 ? -17.453 9.135 35.458 1.00 91.12 110 PRO A O 1
ATOM 839 N N . LYS A 1 111 ? -18.534 9.875 33.626 1.00 90.00 111 LYS A N 1
ATOM 840 C CA . LYS A 1 111 ? -17.457 9.558 32.686 1.00 90.00 111 LYS A CA 1
ATOM 841 C C . LYS A 1 111 ? -16.480 10.732 32.589 1.00 90.00 111 LYS A C 1
ATOM 843 O O . LYS A 1 111 ? -16.864 11.901 32.671 1.00 90.00 111 LYS A O 1
ATOM 848 N N . ASN A 1 112 ? -15.199 10.430 32.390 1.00 85.62 112 ASN A N 1
ATOM 849 C CA . ASN A 1 112 ? -14.193 11.462 32.139 1.00 85.62 112 ASN A CA 1
ATOM 850 C C . ASN A 1 112 ? -14.407 12.093 30.760 1.00 85.62 112 ASN A C 1
ATOM 852 O O . ASN A 1 112 ? -14.824 11.422 29.818 1.00 85.62 112 ASN A O 1
ATOM 856 N N . MET A 1 113 ? -14.058 13.373 30.620 1.00 84.50 113 MET A N 1
ATOM 857 C CA . MET A 1 113 ? -14.114 14.077 29.334 1.00 84.50 113 MET A CA 1
ATOM 858 C C . MET A 1 113 ? -12.868 13.804 28.472 1.00 84.50 113 MET A C 1
ATOM 860 O O . MET A 1 113 ? -12.264 14.718 27.915 1.00 84.50 113 MET A O 1
ATOM 864 N N . ASP A 1 114 ? -12.474 12.532 28.397 1.00 85.44 114 ASP A N 1
ATOM 865 C CA . ASP A 1 114 ? -11.433 12.020 27.506 1.00 85.44 114 ASP A CA 1
ATOM 866 C C . ASP A 1 114 ? -12.108 11.363 26.297 1.00 85.44 114 ASP A C 1
ATOM 868 O O . ASP A 1 114 ? -12.546 10.215 26.361 1.00 85.44 114 ASP A O 1
ATOM 872 N N . ILE A 1 115 ? -12.209 12.108 25.194 1.00 85.31 115 ILE A N 1
ATOM 873 C CA . ILE A 1 115 ? -12.856 11.642 23.958 1.00 85.31 115 ILE A CA 1
ATOM 874 C C . ILE A 1 115 ? -12.162 10.381 23.425 1.00 85.31 115 ILE A C 1
ATOM 876 O O . ILE A 1 115 ? -12.840 9.432 23.042 1.00 85.31 115 ILE A O 1
ATOM 880 N N . ASN A 1 116 ? -10.828 10.329 23.464 1.00 82.88 116 ASN A N 1
ATOM 881 C CA . ASN A 1 116 ? -10.068 9.167 22.998 1.00 82.88 116 ASN A CA 1
ATOM 882 C C . ASN A 1 116 ? -10.293 7.954 23.908 1.00 82.88 116 ASN A C 1
ATOM 884 O O . ASN A 1 116 ? -10.331 6.816 23.448 1.00 82.88 116 ASN A O 1
ATOM 888 N N . GLY A 1 117 ? -10.443 8.177 25.214 1.00 84.75 117 GLY A N 1
ATOM 889 C CA . GLY A 1 117 ? -10.851 7.147 26.169 1.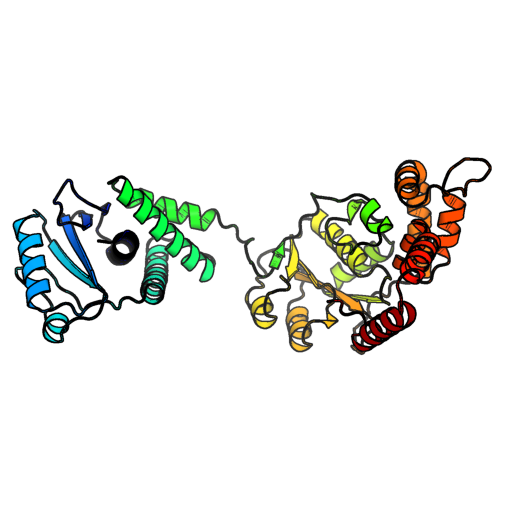00 84.75 117 GLY A CA 1
ATOM 890 C C . GLY A 1 117 ? -12.237 6.579 25.856 1.00 84.75 117 GLY A C 1
ATOM 891 O O . GLY A 1 117 ? -12.395 5.362 25.786 1.00 84.75 117 GLY A O 1
ATOM 892 N N . LEU A 1 118 ? -13.218 7.447 25.592 1.00 88.62 118 LEU A N 1
ATOM 893 C CA . LEU A 1 118 ? -14.582 7.039 25.237 1.00 88.62 118 LEU A CA 1
ATOM 894 C C . LEU A 1 118 ? -14.644 6.302 23.891 1.00 88.62 118 LEU A C 1
ATOM 896 O O . LEU A 1 118 ? -15.359 5.311 23.769 1.00 88.62 118 LEU A O 1
ATOM 900 N N . LEU A 1 119 ? -13.875 6.739 22.890 1.00 86.81 119 LEU A N 1
ATOM 901 C CA . LEU A 1 119 ? -13.782 6.045 21.601 1.00 86.81 119 LEU A CA 1
ATOM 902 C C . LEU A 1 119 ? -13.149 4.657 21.748 1.00 86.81 119 LEU A C 1
ATOM 904 O O . LEU A 1 119 ? -13.642 3.698 21.158 1.00 86.81 119 LEU A O 1
ATOM 908 N N . ARG A 1 120 ? -12.117 4.509 22.587 1.00 84.50 120 ARG A N 1
ATOM 909 C CA . ARG A 1 120 ? -11.533 3.194 22.904 1.00 84.50 120 ARG A CA 1
ATOM 910 C C . ARG A 1 120 ? -12.532 2.271 23.603 1.00 84.50 120 ARG A C 1
ATOM 912 O O . ARG A 1 120 ? -12.595 1.089 23.272 1.00 84.50 120 ARG A O 1
ATOM 919 N N . GLU A 1 121 ? -13.341 2.804 24.520 1.00 89.31 121 GLU A N 1
ATOM 920 C CA . GLU A 1 121 ? -14.448 2.061 25.139 1.00 89.31 121 GLU A CA 1
ATOM 921 C C . GLU A 1 121 ? -15.470 1.609 24.081 1.00 89.31 121 GLU A C 1
ATOM 923 O O . GLU A 1 121 ? -15.855 0.440 24.056 1.00 89.31 121 GLU A O 1
ATOM 928 N N . ALA A 1 122 ? -15.832 2.490 23.141 1.00 91.19 122 ALA A N 1
ATOM 929 C CA . ALA A 1 122 ? -16.731 2.156 22.039 1.00 91.19 122 ALA A CA 1
ATOM 930 C C . ALA A 1 122 ? -16.155 1.065 21.130 1.00 91.19 122 ALA A C 1
ATOM 932 O O . ALA A 1 122 ? -16.882 0.154 20.753 1.00 91.19 122 ALA A O 1
ATOM 933 N N . CYS A 1 123 ? -14.854 1.094 20.829 1.00 88.56 123 CYS A N 1
ATOM 934 C CA . CYS A 1 123 ? -14.189 0.046 20.049 1.00 88.56 123 CYS A CA 1
ATOM 935 C C . CYS A 1 123 ? -14.265 -1.323 20.738 1.00 88.56 123 CYS A C 1
ATOM 937 O O . CYS A 1 123 ? -14.502 -2.341 20.085 1.00 88.56 123 CYS A O 1
ATOM 939 N N . HIS A 1 124 ? -14.079 -1.354 22.061 1.00 88.19 124 HIS A N 1
ATOM 940 C CA . HIS A 1 124 ? -14.195 -2.583 22.840 1.00 88.19 124 HIS A CA 1
ATOM 941 C C . HIS A 1 124 ? -15.632 -3.122 22.837 1.00 88.19 124 HIS A C 1
ATOM 943 O O . HIS A 1 124 ? -15.847 -4.293 22.523 1.00 88.19 124 HIS A O 1
ATOM 949 N N . LEU A 1 125 ? -16.623 -2.269 23.115 1.00 91.75 125 LEU A N 1
ATOM 950 C CA . LEU A 1 125 ? -18.035 -2.661 23.072 1.00 91.75 125 LEU A CA 1
ATOM 951 C C . LEU A 1 125 ? -18.475 -3.073 21.664 1.00 91.75 125 LEU A C 1
ATOM 953 O O . LEU A 1 125 ? -19.249 -4.015 21.513 1.00 91.75 125 LEU A O 1
ATOM 957 N N . LEU A 1 126 ? -17.941 -2.420 20.632 1.00 92.31 126 LEU A N 1
ATOM 958 C CA . LEU A 1 126 ? -18.187 -2.771 19.241 1.00 92.31 126 LEU A CA 1
ATOM 959 C C . LEU A 1 126 ? -17.682 -4.182 18.948 1.00 92.31 126 LEU A C 1
ATOM 961 O O . LEU A 1 126 ? -18.409 -4.954 18.338 1.00 92.31 126 LEU A O 1
ATOM 965 N N . ALA A 1 127 ? -16.488 -4.555 19.417 1.00 87.06 127 ALA A N 1
ATOM 966 C CA . ALA A 1 127 ? -15.979 -5.915 19.245 1.00 87.06 127 ALA A CA 1
ATOM 967 C C . ALA A 1 127 ? -16.944 -6.961 19.831 1.00 87.06 127 ALA A C 1
ATOM 969 O O . ALA A 1 127 ? -17.332 -7.897 19.134 1.00 87.06 127 ALA A O 1
ATOM 970 N N . VAL A 1 128 ? -17.410 -6.742 21.065 1.00 89.12 128 VAL A N 1
ATOM 971 C CA . VAL A 1 128 ? -18.390 -7.621 21.725 1.00 89.12 128 VAL A CA 1
ATOM 972 C C . VAL A 1 128 ? -19.716 -7.658 20.957 1.00 89.12 128 VAL A C 1
ATOM 974 O O . VAL A 1 128 ? -20.333 -8.714 20.808 1.00 89.12 128 VAL A O 1
ATOM 977 N N . PHE A 1 129 ? -20.178 -6.512 20.456 1.00 91.56 129 PHE A N 1
ATOM 978 C CA . PHE A 1 129 ? -21.411 -6.418 19.681 1.00 91.56 129 PHE A CA 1
ATOM 979 C C . PHE A 1 129 ? -21.313 -7.174 18.350 1.00 91.56 129 PHE A C 1
ATOM 981 O O . PHE A 1 129 ? -22.248 -7.886 17.982 1.00 91.56 129 PHE A O 1
ATOM 988 N N . LEU A 1 130 ? -20.196 -7.046 17.632 1.00 89.50 130 LEU A N 1
ATOM 989 C CA . LEU A 1 130 ? -19.960 -7.735 16.362 1.00 89.50 130 LEU A CA 1
ATOM 990 C C . LEU A 1 130 ? -19.956 -9.256 16.555 1.00 89.50 130 LEU A C 1
ATOM 992 O O . LEU A 1 130 ? -20.650 -9.953 15.815 1.00 89.50 130 LEU A O 1
ATOM 996 N N . GLU A 1 131 ? -19.280 -9.754 17.595 1.00 86.38 131 GLU A N 1
ATOM 997 C CA . GLU A 1 131 ? -19.279 -11.179 17.954 1.00 86.38 131 GLU A CA 1
ATOM 998 C C . GLU A 1 131 ? -20.699 -11.701 18.207 1.00 86.38 131 GLU A C 1
ATOM 1000 O O . GLU A 1 131 ? -21.109 -12.697 17.613 1.00 86.38 131 GLU A O 1
ATOM 1005 N N . LYS A 1 132 ? -21.502 -10.987 19.009 1.00 87.00 132 LYS A N 1
ATOM 1006 C CA . LYS A 1 132 ? -22.901 -11.367 19.287 1.00 87.00 132 LYS A CA 1
ATOM 1007 C C . LYS A 1 132 ? -23.786 -11.404 18.038 1.00 87.00 132 LYS A C 1
ATOM 1009 O O . LYS A 1 132 ? -24.760 -12.151 18.005 1.00 87.00 132 LYS A O 1
ATOM 1014 N N . ASN A 1 133 ? -23.475 -10.593 17.029 1.00 84.50 133 ASN A N 1
ATOM 1015 C CA . ASN A 1 133 ? -24.229 -10.521 15.777 1.00 84.50 133 ASN A CA 1
ATOM 1016 C C . ASN A 1 133 ? -23.611 -11.373 14.650 1.00 84.50 133 ASN A C 1
ATOM 1018 O O . ASN A 1 133 ? -24.082 -11.290 13.515 1.00 84.50 133 ASN A O 1
ATOM 1022 N N . ASN A 1 134 ? -22.596 -12.197 14.947 1.00 83.25 134 ASN A N 1
ATOM 1023 C CA . ASN A 1 134 ? -21.854 -13.011 13.977 1.00 83.25 134 ASN A CA 1
ATOM 1024 C C . ASN A 1 134 ? -21.284 -12.184 12.807 1.00 83.25 134 ASN A C 1
ATOM 1026 O O . ASN A 1 134 ? -21.375 -12.577 11.644 1.00 83.25 134 ASN A O 1
ATOM 1030 N N . ILE A 1 135 ? -20.727 -11.010 13.116 1.00 83.31 135 ILE A N 1
ATOM 1031 C CA . I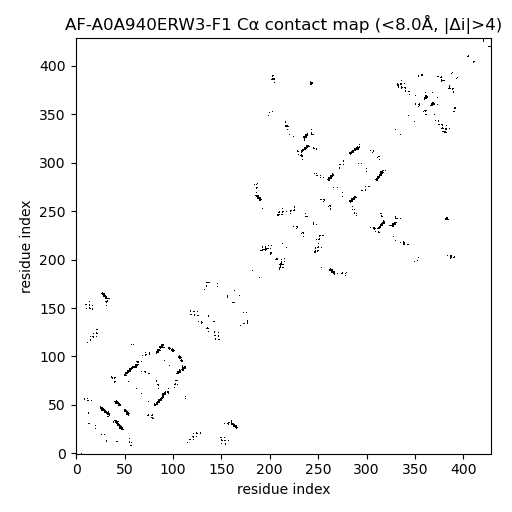LE A 1 135 ? -20.054 -10.130 12.156 1.00 83.31 135 ILE A CA 1
ATOM 1032 C C . ILE A 1 135 ? -18.551 -10.192 12.427 1.00 83.31 135 ILE A C 1
ATOM 1034 O O . ILE A 1 135 ? -18.103 -9.930 13.541 1.00 83.31 135 ILE A O 1
ATOM 1038 N N . TYR A 1 136 ? -17.762 -10.504 11.401 1.00 74.88 136 TYR A N 1
ATOM 1039 C CA . TYR A 1 136 ? -16.306 -10.554 11.504 1.00 74.88 136 TYR A CA 1
ATOM 1040 C C . TYR A 1 136 ? -15.693 -9.208 11.101 1.00 74.88 136 TYR A C 1
ATOM 1042 O O . TYR A 1 136 ? -15.964 -8.708 10.014 1.00 74.88 136 TYR A O 1
ATOM 1050 N N . ALA A 1 137 ? -14.852 -8.636 11.968 1.00 66.44 137 ALA A N 1
ATOM 1051 C CA . ALA A 1 137 ? -14.022 -7.468 11.661 1.00 66.44 137 ALA A CA 1
ATOM 1052 C C . ALA A 1 137 ? -12.539 -7.854 11.698 1.00 66.44 137 ALA A C 1
ATOM 1054 O O . ALA A 1 137 ? -12.078 -8.451 12.680 1.00 66.44 137 ALA A O 1
ATOM 1055 N N . GLN A 1 138 ? -11.808 -7.490 10.641 1.00 62.06 138 GLN A N 1
ATOM 1056 C CA . GLN A 1 138 ? -10.497 -8.054 10.302 1.00 62.06 138 GLN A CA 1
ATOM 1057 C C . GLN A 1 138 ? -9.377 -7.652 11.272 1.00 62.06 138 GLN A C 1
ATOM 1059 O O . GLN A 1 138 ? -8.512 -8.466 11.581 1.00 62.06 138 GLN A O 1
ATOM 1064 N N . SER A 1 139 ? -9.388 -6.415 11.782 1.00 69.25 139 SER A N 1
ATOM 1065 C CA . SER A 1 139 ? -8.316 -5.892 12.642 1.00 69.25 139 SER A CA 1
ATOM 1066 C C . SER A 1 139 ? -8.817 -4.906 13.704 1.00 69.25 139 SER A C 1
ATOM 1068 O O . SER A 1 139 ? -9.952 -4.429 13.652 1.00 69.25 139 SER A O 1
ATOM 1070 N N . PHE A 1 140 ? -7.965 -4.586 14.685 1.00 70.62 140 PHE A N 1
ATOM 1071 C CA . PHE A 1 140 ? -8.243 -3.541 15.679 1.00 70.62 140 PHE A CA 1
ATOM 1072 C C . PHE A 1 140 ? -8.416 -2.159 15.027 1.00 70.62 140 PHE A C 1
ATOM 1074 O O . PHE A 1 140 ? -9.390 -1.473 15.323 1.00 70.62 140 PHE A O 1
ATOM 1081 N N . LEU A 1 141 ? -7.530 -1.791 14.093 1.00 69.62 141 LEU A N 1
ATOM 1082 C CA . LEU A 1 141 ? -7.589 -0.509 13.375 1.00 69.62 141 LEU A CA 1
ATOM 1083 C C . LEU A 1 141 ? -8.875 -0.375 12.551 1.00 69.62 141 LEU A C 1
ATOM 1085 O O . LEU A 1 141 ? -9.490 0.687 12.517 1.00 69.62 141 LEU A O 1
ATOM 1089 N N . HIS A 1 142 ? -9.332 -1.471 11.940 1.00 75.06 142 HIS A N 1
ATOM 1090 C CA . HIS A 1 142 ? -10.608 -1.501 11.224 1.00 75.06 142 HIS A CA 1
ATOM 1091 C C . HIS A 1 142 ? -11.789 -1.236 12.163 1.00 75.06 142 HIS A C 1
ATOM 1093 O O . HIS A 1 142 ? -12.673 -0.447 11.834 1.00 75.06 142 HIS A O 1
ATOM 1099 N N . ARG A 1 143 ? -11.783 -1.820 13.368 1.00 81.12 143 ARG A N 1
ATOM 1100 C CA . ARG A 1 143 ? -12.816 -1.559 14.386 1.00 81.12 143 ARG A CA 1
ATOM 1101 C C . ARG A 1 143 ? -12.782 -0.114 14.875 1.00 81.12 143 ARG A C 1
ATOM 1103 O O . ARG A 1 143 ? -13.842 0.471 15.073 1.00 81.12 143 ARG A O 1
ATOM 1110 N N . GLU A 1 144 ? -11.596 0.466 15.034 1.00 81.94 144 GLU A N 1
ATOM 1111 C CA . GLU A 1 144 ? -11.439 1.875 15.403 1.00 81.94 144 GLU A CA 1
ATOM 1112 C C . GLU A 1 144 ? -11.977 2.815 14.317 1.00 81.94 144 GLU A C 1
ATOM 1114 O O . GLU A 1 144 ? -12.740 3.737 14.612 1.00 81.94 144 GLU A O 1
ATOM 1119 N N . ALA A 1 145 ? -11.674 2.537 13.048 1.00 83.69 145 ALA A N 1
ATOM 1120 C CA . ALA A 1 145 ? -12.237 3.268 11.917 1.00 83.69 145 ALA A CA 1
ATOM 1121 C C . ALA A 1 145 ? -13.772 3.160 11.867 1.00 83.69 145 ALA A C 1
ATOM 1123 O O . ALA A 1 145 ? -14.453 4.174 11.706 1.00 83.69 145 ALA A O 1
ATOM 1124 N N . ILE A 1 146 ? -14.325 1.958 12.076 1.00 89.00 146 ILE A N 1
ATOM 1125 C CA . ILE A 1 146 ? -15.776 1.734 12.136 1.00 89.00 146 ILE A CA 1
ATOM 1126 C C . ILE A 1 146 ? -16.405 2.516 13.294 1.00 89.00 146 ILE A C 1
ATOM 1128 O O . ILE A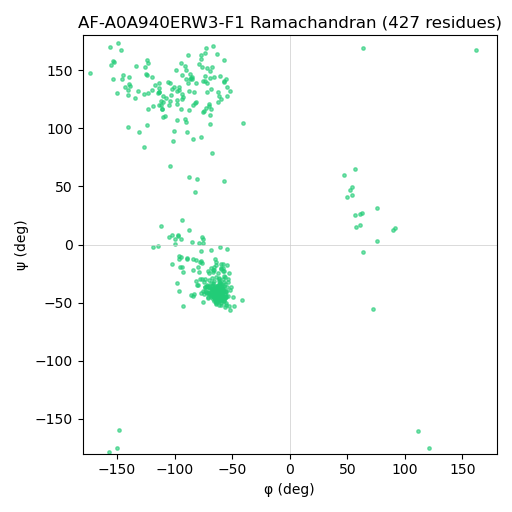 1 146 ? -17.427 3.170 13.096 1.00 89.00 146 ILE A O 1
ATOM 1132 N N . ALA A 1 147 ? -15.817 2.483 14.492 1.00 88.50 147 ALA A N 1
ATOM 1133 C CA . ALA A 1 147 ? -16.340 3.210 15.646 1.00 88.50 147 ALA A CA 1
ATOM 1134 C C . ALA A 1 147 ? -16.377 4.726 15.386 1.00 88.50 147 ALA A C 1
ATOM 1136 O O . ALA A 1 147 ? -17.393 5.372 15.642 1.00 88.50 147 ALA A O 1
ATOM 1137 N N . ASN A 1 148 ? -15.313 5.283 14.801 1.00 87.06 148 ASN A N 1
ATOM 1138 C CA . ASN A 1 148 ? -15.272 6.690 14.402 1.00 87.06 148 ASN A CA 1
ATOM 1139 C C . ASN A 1 148 ? -16.341 7.018 13.346 1.00 87.06 148 ASN A C 1
ATOM 1141 O O . ASN A 1 148 ? -17.085 7.988 13.500 1.00 87.06 148 ASN A O 1
ATOM 1145 N N . ALA A 1 149 ? -16.476 6.180 12.315 1.00 90.00 149 ALA A N 1
ATOM 1146 C CA . ALA A 1 149 ? -17.484 6.350 11.271 1.00 90.00 149 ALA A CA 1
ATOM 1147 C C . ALA A 1 149 ? -18.919 6.265 11.822 1.00 90.00 149 ALA A C 1
ATOM 1149 O O . ALA A 1 149 ? -19.785 7.042 11.413 1.00 90.00 149 ALA A O 1
ATOM 1150 N N . LEU A 1 150 ? -19.171 5.374 12.789 1.00 91.88 150 LEU A N 1
ATOM 1151 C CA . LEU A 1 150 ? -20.453 5.269 13.486 1.00 91.88 150 LEU A CA 1
ATOM 1152 C C . LEU A 1 150 ? -20.772 6.554 14.248 1.00 91.88 150 LEU A C 1
ATOM 1154 O O . LEU A 1 150 ? -21.875 7.075 14.103 1.00 91.88 150 LEU A O 1
ATOM 1158 N N . VAL A 1 151 ? -19.817 7.102 15.006 1.00 90.50 151 VAL A N 1
ATOM 1159 C CA . VAL A 1 151 ? -20.010 8.380 15.711 1.00 90.50 151 VAL A CA 1
ATOM 1160 C C . VAL A 1 151 ? -20.345 9.493 14.720 1.00 90.50 151 VAL A C 1
ATOM 1162 O O . VAL A 1 151 ? -21.303 10.230 14.933 1.00 90.50 151 VAL A O 1
ATOM 1165 N N . THR A 1 152 ? -19.623 9.597 13.600 1.00 88.31 152 THR A N 1
ATOM 1166 C CA . THR A 1 152 ? -19.921 10.592 12.557 1.00 88.31 152 THR A CA 1
ATOM 1167 C C . THR A 1 152 ? -21.314 10.403 11.955 1.00 88.31 152 THR A C 1
ATOM 1169 O O . THR A 1 152 ? -22.048 11.378 11.764 1.00 88.31 152 THR A O 1
ATOM 1172 N N . LYS A 1 153 ? -21.708 9.157 11.671 1.00 88.69 153 LYS A N 1
ATOM 1173 C CA . LYS A 1 153 ? -23.031 8.839 11.128 1.00 88.69 153 LYS A CA 1
ATOM 1174 C C . LYS A 1 153 ? -24.137 9.214 12.110 1.00 88.69 153 LYS A C 1
ATOM 1176 O O . LYS A 1 153 ? -25.105 9.845 11.697 1.00 88.69 153 LYS A O 1
ATOM 1181 N N . LEU A 1 154 ? -23.973 8.882 13.389 1.00 88.06 154 LEU A N 1
ATOM 1182 C CA . LEU A 1 154 ? -24.911 9.227 14.455 1.00 88.06 154 LEU A CA 1
ATOM 1183 C C . LEU A 1 154 ? -25.034 10.745 14.633 1.00 88.06 154 LEU A C 1
ATOM 1185 O O . LEU A 1 154 ? -26.151 11.249 14.640 1.00 88.06 154 LEU A O 1
ATOM 1189 N N . SER A 1 155 ? -23.921 11.485 14.632 1.00 85.50 155 SER A N 1
ATOM 1190 C CA . SER A 1 155 ? -23.943 12.956 14.647 1.00 85.50 155 SER A CA 1
ATOM 1191 C C . SER A 1 155 ? -24.697 13.545 13.445 1.00 85.50 155 SER A C 1
ATOM 1193 O O . SER A 1 155 ? -25.399 14.544 13.571 1.00 85.50 155 SER A O 1
ATOM 1195 N N . THR A 1 156 ? -24.573 12.923 12.268 1.00 85.44 156 THR A N 1
ATOM 1196 C CA . THR A 1 156 ? -25.278 13.352 11.044 1.00 85.44 156 THR A CA 1
ATOM 1197 C C . THR A 1 156 ? -26.776 13.045 11.111 1.00 85.44 156 THR A C 1
ATOM 1199 O O . THR A 1 156 ? -27.595 13.792 10.587 1.00 85.44 156 THR A O 1
ATOM 1202 N N . ILE A 1 157 ? -27.156 11.934 11.738 1.00 82.75 157 ILE A N 1
ATOM 1203 C CA . ILE A 1 157 ? -28.557 11.558 11.955 1.00 82.75 157 ILE A CA 1
ATOM 1204 C C . ILE A 1 157 ? -29.204 12.499 12.981 1.00 82.75 157 ILE A C 1
ATOM 1206 O O . ILE A 1 157 ? -30.312 12.980 12.743 1.00 82.75 157 ILE A O 1
ATOM 1210 N N . ALA A 1 158 ? -28.476 12.830 14.053 1.00 81.62 158 ALA A N 1
ATOM 1211 C CA . ALA A 1 158 ? -28.889 13.784 15.079 1.00 81.62 158 ALA A CA 1
ATOM 1212 C C . ALA A 1 158 ? -29.226 15.157 14.485 1.00 81.62 158 ALA A C 1
ATOM 1214 O O . ALA A 1 158 ? -30.267 15.725 14.793 1.00 81.62 158 ALA A O 1
ATOM 1215 N N . SER A 1 159 ? -28.415 15.657 13.543 1.00 76.81 159 SER A N 1
ATOM 1216 C CA . SER A 1 159 ? -28.672 16.955 12.903 1.00 76.81 159 SER A CA 1
ATOM 1217 C C . SER A 1 159 ? -29.958 17.006 12.067 1.00 76.81 159 SER A C 1
ATOM 1219 O O . SER A 1 159 ? -30.358 18.088 11.646 1.00 76.81 159 SER A O 1
ATOM 1221 N N . HIS A 1 160 ? -30.578 15.857 11.785 1.00 74.44 160 HIS A N 1
ATOM 1222 C CA . HIS A 1 160 ? -31.829 15.749 11.035 1.00 74.44 160 HIS A CA 1
ATOM 1223 C C . HIS A 1 160 ? -32.990 15.202 11.887 1.00 74.44 160 HIS A C 1
ATOM 1225 O O . HIS A 1 160 ? -34.090 15.056 11.357 1.00 74.44 160 HIS A O 1
ATOM 1231 N N . GLY A 1 161 ? -32.762 14.873 13.168 1.00 72.00 161 GLY A N 1
ATOM 1232 C CA . GLY A 1 161 ? -33.768 14.267 14.053 1.00 72.00 161 GLY A CA 1
ATOM 1233 C C . GLY A 1 161 ? -34.282 12.906 13.566 1.00 72.00 161 GLY A C 1
ATOM 1234 O O . GLY A 1 161 ? -35.428 12.542 13.824 1.00 72.00 161 GLY A O 1
ATOM 1235 N N . ILE A 1 162 ? -33.471 12.174 12.795 1.00 81.38 162 ILE A N 1
ATOM 1236 C CA . ILE A 1 162 ? -33.869 10.897 12.192 1.00 81.38 162 ILE A CA 1
ATOM 1237 C C . ILE A 1 162 ? -33.652 9.762 13.204 1.00 81.38 162 ILE A C 1
ATOM 1239 O O . ILE A 1 162 ? -32.675 9.741 13.950 1.00 81.38 162 ILE A O 1
ATOM 1243 N N . SER A 1 163 ? -34.551 8.782 13.217 1.00 86.62 163 SER A N 1
ATOM 1244 C CA . SER A 1 163 ? -34.374 7.548 13.985 1.00 86.62 163 SER A CA 1
ATOM 1245 C C . SER A 1 163 ? -33.600 6.504 13.177 1.00 86.62 163 SER A C 1
ATOM 1247 O O . SER A 1 163 ? -33.811 6.359 11.975 1.00 86.62 163 SER A O 1
ATOM 1249 N N . LEU A 1 164 ? -32.737 5.736 13.840 1.00 90.88 164 LEU A N 1
ATOM 1250 C CA . LEU A 1 164 ? -32.002 4.618 13.257 1.00 90.88 164 LEU A CA 1
ATOM 1251 C C . LEU A 1 164 ? -32.524 3.301 13.834 1.00 90.88 164 LEU A C 1
ATOM 1253 O O . LEU A 1 164 ? -32.492 3.087 15.048 1.00 90.88 164 LEU A O 1
ATOM 1257 N N . SER A 1 165 ? -32.991 2.396 12.975 1.00 92.88 165 SER A N 1
ATOM 1258 C CA . SER A 1 165 ? -33.396 1.062 13.423 1.00 92.88 165 SER A CA 1
ATOM 1259 C C . SER A 1 165 ? -32.184 0.169 13.693 1.00 92.88 165 SER A C 1
ATOM 1261 O O . SER A 1 165 ? -31.133 0.284 13.055 1.00 92.88 165 SER A O 1
ATOM 1263 N N . ARG A 1 166 ? -32.341 -0.807 14.594 1.00 91.00 166 ARG A N 1
ATOM 1264 C CA . ARG A 1 166 ? -31.297 -1.799 14.897 1.00 91.00 166 ARG A CA 1
ATOM 1265 C C . ARG A 1 166 ? -30.883 -2.572 13.654 1.00 91.00 166 ARG A C 1
ATOM 1267 O O . ARG A 1 166 ? -29.706 -2.859 13.459 1.00 91.00 166 ARG A O 1
ATOM 1274 N N . ARG A 1 167 ? -31.847 -2.879 12.784 1.00 91.06 167 ARG A N 1
ATOM 1275 C CA . ARG A 1 167 ? -31.595 -3.566 11.516 1.00 91.06 167 ARG A CA 1
ATOM 1276 C C . ARG A 1 167 ? -30.698 -2.738 10.596 1.00 91.06 167 ARG A C 1
ATOM 1278 O O . ARG A 1 167 ? -29.760 -3.286 10.033 1.00 91.06 167 ARG A O 1
ATOM 1285 N N . GLU A 1 168 ? -30.960 -1.440 10.459 1.00 90.88 168 GLU A N 1
ATOM 1286 C CA . GLU A 1 168 ? -30.116 -0.540 9.661 1.00 90.88 168 GLU A CA 1
ATOM 1287 C C . GLU A 1 168 ? -28.721 -0.392 10.264 1.00 90.88 168 GLU A C 1
ATOM 1289 O O . GLU A 1 168 ? -27.740 -0.461 9.531 1.00 90.88 168 GLU A O 1
ATOM 1294 N N . PHE A 1 169 ? -28.623 -0.269 11.591 1.00 91.50 169 PHE A N 1
ATOM 1295 C CA . PHE A 1 169 ? -27.344 -0.224 12.300 1.00 91.50 169 PHE A CA 1
ATOM 1296 C C . PHE A 1 169 ? -26.502 -1.483 12.035 1.00 91.50 169 PHE A C 1
ATOM 1298 O O . PHE A 1 169 ? -25.335 -1.393 11.660 1.00 91.50 169 PHE A O 1
ATOM 1305 N N . VAL A 1 170 ? -27.106 -2.668 12.172 1.00 90.94 170 VAL A N 1
ATOM 1306 C CA . VAL A 1 170 ? -26.443 -3.957 11.920 1.00 90.94 170 VAL A CA 1
ATOM 1307 C C . VAL A 1 170 ? -26.073 -4.125 10.445 1.00 90.94 170 VAL A C 1
ATOM 1309 O O . VAL A 1 170 ? -24.987 -4.617 10.151 1.00 90.94 170 VAL A O 1
ATOM 1312 N N . ASN A 1 171 ? -26.939 -3.721 9.514 1.00 89.19 171 ASN A N 1
ATOM 1313 C CA . ASN A 1 171 ? -26.638 -3.794 8.082 1.00 89.19 171 ASN A CA 1
ATOM 1314 C C . ASN A 1 171 ? -25.467 -2.884 7.709 1.00 89.19 171 ASN A C 1
ATOM 1316 O O . ASN A 1 171 ? -24.554 -3.331 7.034 1.00 89.19 171 ASN A O 1
ATOM 1320 N N . LEU A 1 172 ? -25.435 -1.660 8.231 1.00 89.88 172 LEU A N 1
ATOM 1321 C CA . LEU A 1 172 ? -24.335 -0.727 8.013 1.00 89.88 172 LEU A CA 1
ATOM 1322 C C . LEU A 1 172 ? -23.001 -1.284 8.538 1.00 89.88 172 LEU A C 1
ATOM 1324 O O . LEU A 1 172 ? -21.979 -1.156 7.871 1.00 89.88 172 LEU A O 1
ATOM 1328 N N . LEU A 1 173 ? -23.010 -1.972 9.685 1.00 90.06 173 LEU A N 1
ATOM 1329 C CA . LEU A 1 173 ? -21.830 -2.685 10.181 1.00 90.06 173 LEU A CA 1
ATOM 1330 C C . LEU A 1 173 ? -21.413 -3.840 9.266 1.00 90.06 173 LEU A C 1
ATOM 1332 O O . LEU A 1 173 ? -20.225 -4.008 9.015 1.00 90.06 173 LEU A O 1
ATOM 1336 N N . LYS A 1 174 ? -22.362 -4.633 8.755 1.00 87.69 174 LYS A N 1
ATOM 1337 C CA . LYS A 1 174 ? -22.061 -5.707 7.793 1.00 87.69 174 LYS A CA 1
ATOM 1338 C C . LYS A 1 174 ? -21.458 -5.150 6.510 1.00 87.69 174 LYS A C 1
ATOM 1340 O O . LYS A 1 174 ? -20.453 -5.681 6.042 1.00 87.69 174 LYS A O 1
ATOM 1345 N N . ASP A 1 175 ? -22.028 -4.073 5.987 1.00 84.56 175 ASP A N 1
ATOM 1346 C CA . ASP A 1 175 ? -21.548 -3.408 4.781 1.00 84.56 175 ASP A CA 1
ATOM 1347 C C . ASP A 1 175 ? -20.129 -2.879 5.002 1.00 84.56 175 ASP A C 1
ATOM 1349 O O . ASP A 1 175 ? -19.244 -3.205 4.228 1.00 84.56 175 ASP A O 1
ATOM 1353 N N . TRP A 1 176 ? -19.855 -2.168 6.100 1.00 86.62 176 TRP A N 1
ATOM 1354 C CA . TRP A 1 176 ? -18.513 -1.634 6.384 1.00 86.62 176 TRP A CA 1
ATOM 1355 C C . TRP A 1 176 ? -17.472 -2.698 6.743 1.00 86.62 176 TRP A C 1
ATOM 1357 O O . TRP A 1 176 ? -16.284 -2.526 6.464 1.00 86.62 176 TRP A O 1
ATOM 1367 N N . CYS A 1 177 ? -17.891 -3.805 7.357 1.00 80.38 177 CYS A N 1
ATOM 1368 C CA . CYS A 1 177 ? -17.004 -4.934 7.624 1.00 80.38 177 CYS A CA 1
ATOM 1369 C C . CYS A 1 177 ? -16.680 -5.734 6.354 1.00 80.38 177 CYS A C 1
ATOM 1371 O O . CYS A 1 177 ? -15.597 -6.305 6.276 1.00 80.38 177 CYS A O 1
ATOM 1373 N N . SER A 1 178 ? -17.592 -5.775 5.377 1.00 73.81 178 SER A N 1
ATOM 1374 C CA . SER A 1 178 ? -17.410 -6.494 4.106 1.00 73.81 178 SER A CA 1
ATOM 1375 C C . SER A 1 178 ? -16.842 -5.629 2.978 1.00 73.81 178 SER A C 1
ATOM 1377 O O . SER A 1 178 ? -16.213 -6.162 2.070 1.00 73.81 178 SER A O 1
ATOM 1379 N N . SER A 1 179 ? -17.017 -4.304 3.038 1.00 66.31 179 SER A N 1
ATOM 1380 C CA . SER A 1 179 ? -16.483 -3.346 2.061 1.00 66.31 179 SER A CA 1
ATOM 1381 C C . SER A 1 179 ? -14.987 -3.097 2.223 1.00 66.31 179 SER A C 1
ATOM 1383 O O . SER A 1 179 ? -14.356 -2.527 1.338 1.00 66.31 179 SER A O 1
ATOM 1385 N N . VAL A 1 180 ? -14.428 -3.480 3.369 1.00 56.28 180 VAL A N 1
ATOM 1386 C CA . VAL A 1 180 ? -12.988 -3.545 3.592 1.00 56.28 180 VAL A CA 1
ATOM 1387 C C . VAL A 1 180 ? -12.573 -4.947 3.169 1.00 56.28 180 VAL A C 1
ATOM 1389 O O . VAL A 1 180 ? -12.768 -5.909 3.912 1.00 56.28 180 VAL A O 1
ATOM 1392 N N . SER A 1 181 ? -12.088 -5.087 1.934 1.00 47.66 181 SER A N 1
ATOM 1393 C CA . SER A 1 181 ? -11.496 -6.346 1.487 1.00 47.66 181 SER A CA 1
ATOM 1394 C C . SER A 1 181 ? -10.338 -6.731 2.414 1.00 47.66 181 SER A C 1
ATOM 1396 O O . SER A 1 181 ? -9.762 -5.892 3.107 1.00 47.66 181 SER A O 1
ATOM 1398 N N . SER A 1 182 ? -9.976 -8.011 2.426 1.00 45.53 182 SER A N 1
ATOM 1399 C CA . SER A 1 182 ? -8.745 -8.530 3.046 1.00 45.53 182 SER A CA 1
ATOM 1400 C C . SER A 1 182 ? -7.458 -7.836 2.553 1.00 45.53 182 SER A C 1
ATOM 1402 O O . SER A 1 182 ? -6.377 -8.118 3.067 1.00 45.53 182 SER A O 1
ATOM 1404 N N . ASP A 1 183 ? -7.567 -6.918 1.586 1.00 43.03 183 ASP A N 1
ATOM 1405 C CA . ASP A 1 183 ? -6.457 -6.264 0.897 1.00 43.03 183 ASP A CA 1
ATOM 1406 C C . ASP A 1 183 ? -5.975 -4.977 1.574 1.00 43.03 183 ASP A C 1
ATOM 1408 O O . ASP A 1 183 ? -4.887 -4.500 1.264 1.00 43.03 183 ASP A O 1
ATOM 1412 N N . THR A 1 184 ? -6.700 -4.405 2.543 1.00 45.22 184 THR A N 1
ATOM 1413 C CA . THR A 1 184 ? -6.185 -3.241 3.296 1.00 45.22 184 THR A CA 1
ATOM 1414 C C . THR A 1 184 ? -5.351 -3.667 4.494 1.00 45.22 184 THR A C 1
ATOM 1416 O O . THR A 1 184 ? -5.604 -3.301 5.644 1.00 45.22 184 THR A O 1
ATOM 1419 N N . ASN A 1 185 ? -4.299 -4.429 4.220 1.00 52.56 185 ASN A N 1
ATOM 1420 C CA . ASN A 1 185 ? -3.139 -4.386 5.083 1.00 52.56 185 ASN A CA 1
ATOM 1421 C C . ASN A 1 185 ? -2.387 -3.098 4.737 1.00 52.56 185 ASN A C 1
ATOM 1423 O O . ASN A 1 185 ? -1.585 -3.093 3.815 1.00 52.56 185 ASN A O 1
ATOM 1427 N N . PHE A 1 186 ? -2.655 -1.993 5.442 1.00 58.03 186 PHE A N 1
ATOM 1428 C CA . PHE A 1 186 ? -1.996 -0.699 5.173 1.00 58.03 186 PHE A CA 1
ATOM 1429 C C . PHE A 1 186 ? -0.458 -0.780 5.202 1.00 58.03 186 PHE A C 1
ATOM 1431 O O . PHE A 1 186 ? 0.207 0.098 4.670 1.00 58.03 186 PHE A O 1
ATOM 1438 N N . MET A 1 187 ? 0.086 -1.847 5.794 1.00 80.19 187 MET A N 1
ATOM 1439 C CA . MET A 1 187 ? 1.518 -2.111 5.895 1.00 80.19 187 MET A CA 1
ATOM 1440 C C . MET A 1 187 ? 2.096 -2.798 4.644 1.00 80.19 187 MET A C 1
ATOM 1442 O O . MET A 1 187 ? 3.301 -2.746 4.418 1.00 80.19 187 MET A O 1
ATOM 1446 N N . TRP A 1 188 ? 1.266 -3.465 3.836 1.00 86.69 188 TRP A N 1
ATOM 1447 C CA . TRP A 1 188 ? 1.674 -4.139 2.602 1.00 86.69 188 TRP A CA 1
ATOM 1448 C C . TRP A 1 188 ? 0.849 -3.603 1.439 1.00 86.69 188 TRP A C 1
ATOM 1450 O O . TRP A 1 188 ? -0.305 -3.978 1.247 1.00 86.69 188 TRP A O 1
ATOM 1460 N N . GLU A 1 189 ? 1.456 -2.731 0.647 1.00 86.31 189 GLU A N 1
ATOM 1461 C CA . GLU A 1 189 ? 0.818 -2.164 -0.530 1.00 86.31 189 GLU A CA 1
ATOM 1462 C C . GLU A 1 189 ? 0.724 -3.229 -1.623 1.00 86.31 189 GLU A C 1
ATOM 1464 O O . GLU A 1 189 ? 1.744 -3.731 -2.111 1.00 86.31 189 GLU A O 1
ATOM 1469 N N . GLN A 1 190 ? -0.505 -3.572 -2.008 1.00 89.19 190 GLN A N 1
ATOM 1470 C CA . GLN A 1 190 ? -0.753 -4.385 -3.188 1.00 89.19 190 GLN A CA 1
ATOM 1471 C C . GLN A 1 190 ? -0.400 -3.591 -4.443 1.00 89.19 190 GLN A C 1
ATOM 1473 O O . GLN A 1 190 ? -0.781 -2.436 -4.612 1.00 89.19 190 GLN A O 1
ATOM 1478 N N . VAL A 1 191 ? 0.328 -4.248 -5.332 1.00 89.94 191 VAL A N 1
ATOM 1479 C CA . VAL A 1 191 ? 0.806 -3.687 -6.582 1.00 89.94 191 VAL A CA 1
ATOM 1480 C C . VAL A 1 191 ? -0.028 -4.256 -7.719 1.00 89.94 191 VAL A C 1
ATOM 1482 O O . VAL A 1 191 ? -0.038 -5.469 -7.940 1.00 89.94 191 VAL A O 1
ATOM 1485 N N . ASP A 1 192 ? -0.700 -3.377 -8.456 1.00 87.69 192 ASP A N 1
ATOM 1486 C CA . ASP A 1 192 ? -1.236 -3.696 -9.774 1.00 87.69 192 ASP A CA 1
ATOM 1487 C C . ASP A 1 192 ? -0.250 -3.289 -10.878 1.00 87.69 192 ASP A C 1
ATOM 1489 O O . ASP A 1 192 ? 0.629 -2.439 -10.698 1.00 87.69 192 ASP A O 1
ATOM 1493 N N . PHE A 1 193 ? -0.383 -3.940 -12.032 1.00 91.81 193 PHE A N 1
ATOM 1494 C CA . PHE A 1 193 ? 0.385 -3.616 -13.234 1.00 91.81 193 PHE A CA 1
ATOM 1495 C C . PHE A 1 193 ? -0.509 -3.035 -14.337 1.00 91.81 193 PHE A C 1
ATOM 1497 O O . PHE A 1 193 ? -0.087 -2.979 -15.492 1.00 91.81 193 PHE A O 1
ATOM 1504 N N . GLU A 1 194 ? -1.725 -2.591 -14.007 1.00 88.69 194 GLU A N 1
ATOM 1505 C CA . GLU A 1 194 ? -2.684 -2.078 -14.990 1.00 88.69 194 GLU A CA 1
ATOM 1506 C C . GLU A 1 194 ? -2.284 -0.683 -15.475 1.00 88.69 194 GLU A C 1
ATOM 1508 O O . GLU A 1 194 ? -2.317 -0.391 -16.673 1.00 88.69 194 GLU A O 1
ATOM 1513 N N . GLN A 1 195 ? -1.855 0.178 -14.549 1.00 88.44 195 GLN A N 1
ATOM 1514 C CA . GLN A 1 195 ? -1.417 1.530 -14.877 1.00 88.44 195 GLN A CA 1
ATOM 1515 C C . GLN A 1 195 ? 0.079 1.560 -15.181 1.00 88.44 195 GLN A C 1
ATOM 1517 O O . GLN A 1 195 ? 0.925 1.497 -14.287 1.00 88.44 195 GLN A O 1
ATOM 1522 N N . GLN A 1 196 ? 0.405 1.694 -16.465 1.00 91.94 196 GLN A N 1
ATOM 1523 C CA . GLN A 1 196 ? 1.780 1.727 -16.952 1.00 91.94 196 GLN A CA 1
ATOM 1524 C C . GLN A 1 196 ? 2.130 3.103 -17.527 1.00 91.94 196 GLN A C 1
ATOM 1526 O O . GLN A 1 196 ? 1.368 3.719 -18.271 1.00 91.94 196 GLN A O 1
ATOM 1531 N N . ARG A 1 197 ? 3.309 3.593 -17.156 1.00 90.44 197 ARG A N 1
ATOM 1532 C CA . ARG A 1 197 ? 3.946 4.814 -17.642 1.00 90.44 197 ARG A CA 1
ATOM 1533 C C . ARG A 1 197 ? 4.810 4.459 -18.845 1.00 90.44 197 ARG A C 1
ATOM 1535 O O . ARG A 1 197 ? 5.342 3.353 -18.929 1.00 90.44 197 ARG A O 1
ATOM 1542 N N . GLY A 1 198 ? 4.966 5.396 -19.772 1.00 90.62 198 GLY A N 1
ATOM 1543 C CA . GLY A 1 198 ? 5.740 5.152 -20.980 1.00 90.62 198 GLY A CA 1
ATOM 1544 C C . GLY A 1 198 ? 7.252 5.101 -20.738 1.00 90.62 198 GLY A C 1
ATOM 1545 O O . GLY A 1 198 ? 7.777 5.467 -19.679 1.00 90.62 198 GLY A O 1
ATOM 1546 N N . LEU A 1 199 ? 7.968 4.663 -21.776 1.00 93.38 199 LEU A N 1
ATOM 1547 C CA . LEU A 1 199 ? 9.425 4.510 -21.789 1.00 93.38 199 LEU A CA 1
ATOM 1548 C C . LEU A 1 199 ? 10.177 5.824 -21.489 1.00 93.38 199 LEU A C 1
ATOM 1550 O O . LEU A 1 199 ? 11.335 5.805 -21.063 1.00 93.38 199 LEU A O 1
ATOM 1554 N N . GLU A 1 200 ? 9.528 6.978 -21.658 1.00 93.06 200 GLU A N 1
ATOM 1555 C CA . GLU A 1 200 ? 10.081 8.292 -21.340 1.00 93.06 200 GLU A CA 1
ATOM 1556 C C . GLU A 1 200 ? 10.616 8.412 -19.909 1.00 93.06 200 GLU A C 1
ATOM 1558 O O . GLU A 1 200 ? 11.569 9.159 -19.700 1.00 93.06 200 GLU A O 1
ATOM 1563 N N . ASN A 1 201 ? 10.078 7.677 -18.927 1.00 91.12 201 ASN A N 1
ATOM 1564 C CA . ASN A 1 201 ? 10.596 7.717 -17.555 1.00 91.12 201 ASN A CA 1
ATOM 1565 C C . ASN A 1 201 ? 11.986 7.086 -17.432 1.00 91.12 201 ASN A C 1
ATOM 1567 O O . ASN A 1 201 ? 12.846 7.649 -16.748 1.00 91.12 201 ASN A O 1
ATOM 1571 N N . ALA A 1 202 ? 12.210 5.956 -18.111 1.00 90.81 202 ALA A N 1
ATOM 1572 C CA . ALA A 1 202 ? 13.513 5.300 -18.158 1.00 90.81 202 ALA A CA 1
ATOM 1573 C C . ALA A 1 202 ? 14.529 6.195 -18.870 1.00 90.81 202 ALA A C 1
ATOM 1575 O O . ALA A 1 202 ? 15.590 6.483 -18.319 1.00 90.81 202 ALA A O 1
ATOM 1576 N N . ILE A 1 203 ? 14.154 6.749 -20.029 1.00 92.75 203 ILE A N 1
ATOM 1577 C CA . ILE A 1 203 ? 14.996 7.696 -20.776 1.00 92.75 203 ILE A CA 1
ATOM 1578 C C . ILE A 1 203 ? 15.267 8.962 -19.952 1.00 92.75 203 ILE A C 1
ATOM 1580 O O . ILE A 1 203 ? 16.369 9.497 -19.988 1.00 92.75 203 ILE A O 1
ATOM 1584 N N . ALA A 1 204 ? 14.310 9.425 -19.146 1.00 87.94 204 ALA A N 1
ATOM 1585 C CA . ALA A 1 204 ? 14.488 10.550 -18.234 1.00 87.94 204 ALA A CA 1
ATOM 1586 C C . ALA A 1 204 ? 15.312 10.213 -16.975 1.00 87.94 204 ALA A C 1
ATOM 1588 O O . ALA A 1 204 ? 15.499 11.099 -16.136 1.00 87.94 204 ALA A O 1
ATOM 1589 N N . GLY A 1 205 ? 15.806 8.981 -16.817 1.00 82.94 205 GLY A N 1
ATOM 1590 C CA . GLY A 1 205 ? 16.607 8.555 -15.668 1.00 82.94 205 GLY A CA 1
ATOM 1591 C C . GLY A 1 205 ? 15.860 8.626 -14.333 1.00 82.94 205 GLY A C 1
ATOM 1592 O O . GLY A 1 205 ? 16.484 8.847 -13.296 1.00 82.94 205 GLY A O 1
ATOM 1593 N N . ARG A 1 206 ? 14.525 8.510 -14.351 1.00 84.31 206 ARG A N 1
ATOM 1594 C CA . ARG A 1 206 ? 13.704 8.487 -13.133 1.00 84.31 206 ARG A CA 1
ATOM 1595 C C . ARG A 1 206 ? 13.793 7.122 -12.452 1.00 84.31 206 ARG A C 1
ATOM 1597 O O . ARG A 1 206 ? 14.118 6.124 -13.091 1.00 84.31 206 ARG A O 1
ATOM 1604 N N . ARG A 1 207 ? 13.467 7.069 -11.153 1.00 82.31 207 ARG A N 1
ATOM 1605 C CA . ARG A 1 207 ? 13.338 5.794 -10.434 1.00 82.31 207 ARG A CA 1
ATOM 1606 C C . ARG A 1 207 ? 12.208 4.977 -11.064 1.00 82.31 207 ARG A C 1
ATOM 1608 O O . ARG A 1 207 ? 11.073 5.452 -11.149 1.00 82.31 207 ARG A O 1
ATOM 1615 N N . LEU A 1 208 ? 12.554 3.770 -11.498 1.00 87.81 208 LEU A N 1
ATOM 1616 C CA . LEU A 1 208 ? 11.630 2.823 -12.107 1.00 87.81 208 LEU A CA 1
ATOM 1617 C C . LEU A 1 208 ? 11.004 1.931 -11.034 1.00 87.81 208 LEU A C 1
ATOM 1619 O O . LEU A 1 208 ? 11.671 1.556 -10.069 1.00 87.81 208 LEU A O 1
ATOM 1623 N N . GLY A 1 209 ? 9.730 1.608 -11.209 1.00 89.81 209 GLY A N 1
ATOM 1624 C CA . GLY A 1 209 ? 8.948 0.783 -10.296 1.00 89.81 209 GLY A CA 1
ATOM 1625 C C . GLY A 1 209 ? 7.882 -0.032 -11.033 1.00 89.81 209 GLY A C 1
ATOM 1626 O O . GLY A 1 209 ? 7.980 -0.214 -12.248 1.00 89.81 209 GLY A O 1
ATOM 1627 N N . PRO A 1 210 ? 6.842 -0.503 -10.323 1.00 91.38 210 PRO A N 1
ATOM 1628 C CA . PRO A 1 210 ? 5.814 -1.367 -10.907 1.00 91.38 210 PRO A CA 1
ATOM 1629 C C . PRO A 1 210 ? 5.100 -0.776 -12.123 1.00 91.38 210 PRO A C 1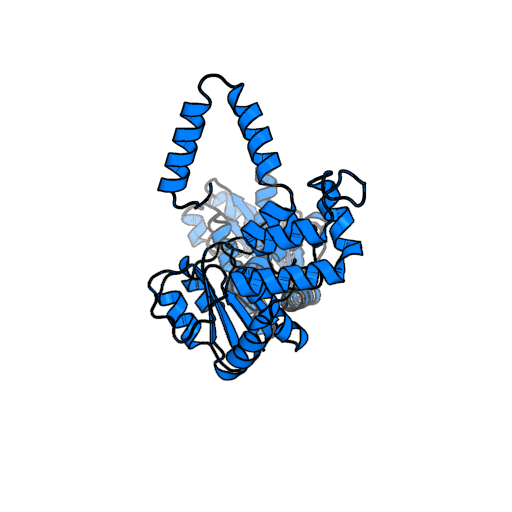
ATOM 1631 O O . PRO A 1 210 ? 4.801 -1.476 -13.089 1.00 91.38 210 PRO A O 1
ATOM 1634 N N . SER A 1 211 ? 4.879 0.537 -12.102 1.00 92.81 211 SER A N 1
ATOM 1635 C CA . SER A 1 211 ? 4.214 1.257 -13.184 1.00 92.81 211 SER A CA 1
ATOM 1636 C C . SER A 1 211 ? 5.094 1.460 -14.421 1.00 92.81 211 SER A C 1
ATOM 1638 O O . SER A 1 211 ? 4.679 2.185 -15.307 1.00 92.81 211 SER A O 1
ATOM 1640 N N . ASP A 1 212 ? 6.312 0.920 -14.503 1.00 93.19 212 ASP A N 1
ATOM 1641 C CA . ASP A 1 212 ? 7.163 1.046 -15.704 1.00 93.19 212 ASP A CA 1
ATOM 1642 C C . ASP A 1 212 ? 7.496 -0.309 -16.346 1.00 93.19 212 ASP A C 1
ATOM 1644 O O . ASP A 1 212 ? 8.181 -0.362 -17.369 1.00 93.19 212 ASP A O 1
ATOM 1648 N N . VAL A 1 213 ? 7.029 -1.406 -15.747 1.00 94.31 213 VAL A N 1
ATOM 1649 C CA . VAL A 1 213 ? 7.419 -2.780 -16.082 1.00 94.31 213 VAL A CA 1
ATOM 1650 C C . VAL A 1 213 ? 7.130 -3.139 -17.532 1.00 94.31 213 VAL A C 1
ATOM 1652 O O . VAL A 1 213 ? 7.983 -3.732 -18.185 1.00 94.31 213 VAL A O 1
ATOM 1655 N N . VAL A 1 214 ? 5.949 -2.777 -18.037 1.00 92.50 214 VAL A N 1
ATOM 1656 C CA . VAL A 1 214 ? 5.482 -3.197 -19.368 1.00 92.50 214 VAL A CA 1
ATOM 1657 C C . VAL A 1 214 ? 6.248 -2.500 -20.489 1.00 92.50 214 VAL A C 1
ATOM 1659 O O . VAL A 1 214 ? 6.512 -3.104 -21.526 1.00 92.50 214 VAL A O 1
ATOM 1662 N N . HIS A 1 215 ? 6.602 -1.227 -20.306 1.00 92.56 215 HIS A N 1
ATOM 1663 C CA . HIS A 1 215 ? 7.244 -0.438 -21.356 1.00 92.56 215 HIS A CA 1
ATOM 1664 C C . HIS A 1 215 ? 8.771 -0.456 -21.282 1.00 92.56 215 HIS A C 1
ATOM 1666 O O . HIS A 1 215 ? 9.410 -0.154 -22.295 1.00 92.56 215 HIS A O 1
ATOM 1672 N N . CYS A 1 216 ? 9.364 -0.813 -20.140 1.00 93.44 216 CYS A N 1
ATOM 1673 C CA . CYS A 1 216 ? 10.807 -1.007 -20.029 1.00 93.44 216 CYS A CA 1
ATOM 1674 C C . CYS A 1 216 ? 11.243 -2.310 -20.720 1.00 93.44 216 CYS A C 1
ATOM 1676 O O . CYS A 1 216 ? 10.546 -3.316 -20.600 1.00 93.44 216 CYS A O 1
ATOM 1678 N N . PRO A 1 217 ? 12.397 -2.322 -21.416 1.00 93.06 217 PRO A N 1
ATOM 1679 C CA . PRO A 1 217 ? 12.985 -3.557 -21.926 1.00 93.06 217 PRO A CA 1
ATOM 1680 C C . PRO A 1 217 ? 13.114 -4.614 -20.828 1.00 93.06 217 PRO A C 1
ATOM 1682 O O . PRO A 1 217 ? 13.578 -4.314 -19.726 1.00 93.06 217 PRO A O 1
ATOM 1685 N N . GLU A 1 218 ? 12.677 -5.833 -21.125 1.00 92.81 218 GLU A N 1
ATOM 1686 C CA . GLU A 1 218 ? 12.802 -6.969 -20.218 1.00 92.81 218 GLU A CA 1
ATOM 1687 C C . GLU A 1 218 ? 14.149 -7.658 -20.427 1.00 92.81 218 GLU A C 1
ATOM 1689 O O . GLU A 1 218 ? 14.538 -7.936 -21.561 1.00 92.81 218 GLU A O 1
ATOM 1694 N N . LEU A 1 219 ? 14.849 -7.932 -19.326 1.00 91.06 219 LEU A N 1
ATOM 1695 C CA . LEU A 1 219 ? 16.113 -8.663 -19.351 1.00 91.06 219 LEU A CA 1
ATOM 1696 C C . LEU A 1 219 ? 15.869 -10.175 -19.320 1.00 91.06 219 LEU A C 1
ATOM 1698 O O . LEU A 1 219 ? 14.989 -10.645 -18.591 1.00 91.06 219 LEU A O 1
ATOM 1702 N N . SER A 1 220 ? 16.686 -10.953 -20.030 1.00 90.06 220 SER A N 1
ATOM 1703 C CA . SER A 1 220 ? 16.545 -12.419 -20.110 1.00 90.06 220 SER A CA 1
ATOM 1704 C C . SER A 1 220 ? 16.571 -13.100 -18.734 1.00 90.06 220 SER A C 1
ATOM 1706 O O . SER A 1 220 ? 15.808 -14.042 -18.483 1.00 90.06 220 SER A O 1
ATOM 1708 N N . ILE A 1 221 ? 17.350 -12.541 -17.800 1.00 90.56 221 ILE A N 1
ATOM 1709 C CA . ILE A 1 221 ? 17.470 -12.989 -16.406 1.00 90.56 221 ILE A CA 1
ATOM 1710 C C . ILE A 1 221 ? 16.126 -13.021 -15.656 1.00 90.56 221 ILE A C 1
ATOM 1712 O O . ILE A 1 221 ? 15.979 -13.786 -14.705 1.00 90.56 221 ILE A O 1
ATOM 1716 N N . CYS A 1 222 ? 15.107 -12.260 -16.082 1.00 92.81 222 CYS A N 1
ATOM 1717 C CA . CYS A 1 222 ? 13.776 -12.287 -15.459 1.00 92.81 222 CYS A CA 1
ATOM 1718 C C . CYS A 1 222 ? 13.136 -13.680 -15.527 1.00 92.81 222 CYS A C 1
ATOM 1720 O O . CYS A 1 222 ? 12.407 -14.083 -14.618 1.00 92.81 222 CYS A O 1
ATOM 1722 N N . THR A 1 223 ? 13.404 -14.430 -16.599 1.00 91.75 223 THR A N 1
ATOM 1723 C CA . THR A 1 223 ? 12.888 -15.795 -16.760 1.00 91.75 223 THR A CA 1
ATOM 1724 C C . THR A 1 223 ? 13.619 -16.771 -15.840 1.00 91.75 223 THR A C 1
ATOM 1726 O O . THR A 1 223 ? 12.977 -17.611 -15.214 1.00 91.75 223 THR A O 1
ATOM 1729 N N . GLU A 1 224 ? 14.936 -16.620 -15.693 1.00 91.19 224 GLU A N 1
ATOM 1730 C CA . GLU A 1 224 ? 15.746 -17.422 -14.768 1.00 91.19 224 GLU A CA 1
ATOM 1731 C C . GLU A 1 224 ? 15.330 -17.184 -13.312 1.00 91.19 224 GLU A C 1
ATOM 1733 O O . GLU A 1 224 ? 15.092 -18.140 -12.574 1.00 91.19 224 GLU A O 1
ATOM 1738 N N . ILE A 1 225 ? 15.140 -15.915 -12.929 1.00 92.56 225 ILE A N 1
ATOM 1739 C CA . ILE A 1 225 ? 14.650 -15.522 -11.601 1.00 92.56 225 ILE A CA 1
ATOM 1740 C C . ILE A 1 225 ? 13.299 -16.172 -11.309 1.00 92.56 225 ILE A C 1
ATOM 1742 O O . ILE A 1 225 ? 13.103 -16.695 -10.216 1.00 92.56 225 ILE A O 1
ATOM 1746 N N . LYS A 1 226 ? 12.366 -16.162 -12.270 1.00 94.25 226 LYS A N 1
ATOM 1747 C CA . LYS A 1 226 ? 11.050 -16.786 -12.087 1.00 94.25 226 LYS A CA 1
ATOM 1748 C C . LYS A 1 226 ? 11.180 -18.284 -11.801 1.00 94.25 226 LYS A C 1
ATOM 1750 O O . LYS A 1 226 ? 10.602 -18.764 -10.830 1.00 94.25 226 LYS A O 1
ATOM 1755 N N . VAL A 1 227 ? 11.945 -19.003 -12.626 1.00 93.25 227 VAL A N 1
ATOM 1756 C CA . VAL A 1 227 ? 12.146 -20.455 -12.478 1.00 93.25 227 VAL A CA 1
ATOM 1757 C C . VAL A 1 227 ? 12.765 -20.786 -11.124 1.00 93.25 227 VAL A C 1
ATOM 1759 O O . VAL A 1 227 ? 12.329 -21.729 -10.465 1.00 93.25 227 VAL A O 1
ATOM 1762 N N . GLU A 1 228 ? 13.758 -20.015 -10.689 1.00 92.00 228 GLU A N 1
ATOM 1763 C CA . GLU A 1 228 ? 14.410 -20.277 -9.411 1.00 92.00 228 GLU A CA 1
ATOM 1764 C C . GLU A 1 228 ? 13.514 -19.898 -8.227 1.00 92.00 228 GLU A C 1
ATOM 1766 O O . GLU A 1 228 ? 13.371 -20.698 -7.306 1.00 92.00 228 GLU A O 1
ATOM 1771 N N . LEU A 1 229 ? 12.796 -18.770 -8.292 1.00 94.00 229 LEU A N 1
ATOM 1772 C CA . LEU A 1 229 ? 11.814 -18.379 -7.275 1.00 94.00 229 LEU A CA 1
ATOM 1773 C C . LEU A 1 229 ? 10.664 -19.393 -7.155 1.00 94.00 229 LEU A C 1
ATOM 1775 O O . LEU A 1 229 ? 10.096 -19.581 -6.075 1.00 94.00 229 LEU A O 1
ATOM 1779 N N . ASP A 1 230 ? 10.321 -20.093 -8.236 1.00 93.88 230 ASP A N 1
ATOM 1780 C CA . ASP A 1 230 ? 9.372 -21.200 -8.173 1.00 93.88 230 ASP A CA 1
ATOM 1781 C C . ASP A 1 230 ? 9.866 -22.372 -7.329 1.00 93.88 230 ASP A C 1
ATOM 1783 O O . ASP A 1 230 ? 9.081 -22.959 -6.579 1.00 93.88 230 ASP A O 1
ATOM 1787 N N . ARG A 1 231 ? 11.166 -22.660 -7.389 1.00 92.06 231 ARG A N 1
ATOM 1788 C CA . ARG A 1 231 ? 11.802 -23.786 -6.698 1.00 92.06 231 ARG A CA 1
ATOM 1789 C C . ARG A 1 231 ? 12.193 -23.458 -5.263 1.00 92.06 231 ARG A C 1
ATOM 1791 O O . ARG A 1 231 ? 11.993 -24.292 -4.386 1.00 92.06 231 ARG A O 1
ATOM 1798 N N . SER A 1 232 ? 12.768 -22.280 -5.033 1.00 91.56 232 SER A N 1
ATOM 1799 C CA . SER A 1 232 ? 13.324 -21.870 -3.741 1.00 91.56 232 SER A CA 1
ATOM 1800 C C . SER A 1 232 ? 12.354 -21.045 -2.897 1.00 91.56 232 SER A C 1
ATOM 1802 O O . SER A 1 232 ? 12.571 -20.909 -1.696 1.00 91.56 232 SER A O 1
ATOM 1804 N N . HIS A 1 233 ? 11.319 -20.457 -3.515 1.00 94.50 233 HIS A N 1
ATOM 1805 C CA . HIS A 1 233 ? 10.358 -19.517 -2.909 1.00 94.50 233 HIS A CA 1
ATOM 1806 C C . HIS A 1 233 ? 10.970 -18.198 -2.412 1.00 94.50 233 HIS A C 1
ATOM 1808 O O . HIS A 1 233 ? 10.255 -17.273 -2.037 1.00 94.50 233 HIS A O 1
ATOM 1814 N N . LEU A 1 234 ? 12.290 -18.086 -2.450 1.00 93.69 234 LEU A N 1
ATOM 1815 C CA . LEU A 1 234 ? 13.063 -16.955 -1.985 1.00 93.69 234 LEU A CA 1
ATOM 1816 C C . LEU A 1 234 ? 14.201 -16.714 -2.967 1.00 93.69 234 LEU A C 1
ATOM 1818 O O . LEU A 1 234 ? 14.965 -17.635 -3.264 1.00 93.69 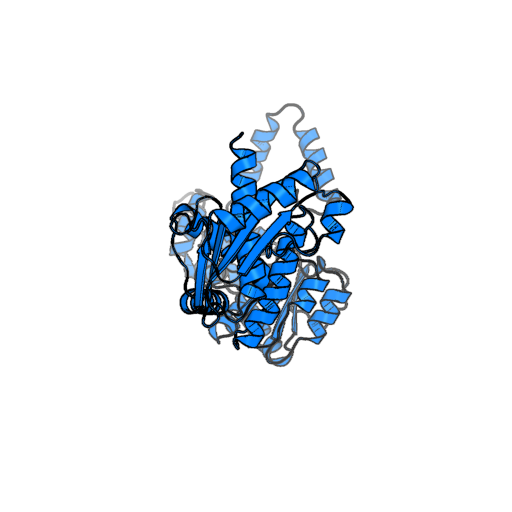234 LEU A O 1
ATOM 1822 N N . TYR A 1 235 ? 14.349 -15.482 -3.442 1.00 92.81 235 TYR A N 1
ATOM 1823 C CA . TYR A 1 235 ? 15.430 -15.158 -4.359 1.00 92.81 235 TYR A CA 1
ATOM 1824 C C . TYR A 1 235 ? 15.990 -13.755 -4.157 1.00 92.81 235 TYR A C 1
ATOM 1826 O O . TYR A 1 235 ? 15.269 -12.815 -3.823 1.00 92.81 235 TYR A O 1
ATOM 1834 N N . TRP A 1 236 ? 17.298 -13.624 -4.370 1.00 91.75 236 TRP A N 1
ATOM 1835 C CA . TRP A 1 236 ? 18.035 -12.379 -4.194 1.00 91.75 236 TRP A CA 1
ATOM 1836 C C . TRP A 1 236 ? 18.552 -11.867 -5.529 1.00 91.75 236 TRP A C 1
ATOM 1838 O O . TRP A 1 236 ? 19.212 -12.596 -6.264 1.00 91.75 236 TRP A O 1
ATOM 1848 N N . ILE A 1 237 ? 18.316 -10.589 -5.804 1.00 91.38 237 ILE A N 1
ATOM 1849 C CA . ILE A 1 237 ? 18.851 -9.877 -6.963 1.00 91.38 237 ILE A CA 1
ATOM 1850 C C . ILE A 1 237 ? 19.876 -8.868 -6.459 1.00 91.38 237 ILE A C 1
ATOM 1852 O O . ILE A 1 237 ? 19.545 -7.931 -5.726 1.00 91.38 237 ILE A O 1
ATOM 1856 N N . THR A 1 238 ? 21.130 -9.041 -6.864 1.00 87.25 238 THR A N 1
ATOM 1857 C CA . THR A 1 238 ? 22.233 -8.177 -6.440 1.00 87.25 238 THR A CA 1
ATOM 1858 C C . THR A 1 238 ? 22.956 -7.561 -7.628 1.00 87.25 238 THR A C 1
ATOM 1860 O O . THR A 1 238 ? 22.858 -8.007 -8.773 1.00 87.25 238 THR A O 1
ATOM 1863 N N . GLY A 1 239 ? 23.651 -6.456 -7.371 1.00 81.69 239 GLY A N 1
ATOM 1864 C CA . GLY A 1 239 ? 24.342 -5.713 -8.415 1.00 81.69 239 GLY A CA 1
ATOM 1865 C C . GLY A 1 239 ? 24.691 -4.285 -8.009 1.00 81.69 239 GLY A C 1
ATOM 1866 O O . GLY A 1 239 ? 24.198 -3.750 -7.009 1.00 81.69 239 GLY A O 1
ATOM 1867 N N . LYS A 1 240 ? 25.539 -3.636 -8.811 1.00 81.62 240 LYS A N 1
ATOM 1868 C CA . LYS A 1 240 ? 25.959 -2.242 -8.591 1.00 81.62 240 LYS A CA 1
ATOM 1869 C C . LYS A 1 240 ? 24.771 -1.275 -8.685 1.00 81.62 240 LYS A C 1
ATOM 1871 O O . LYS A 1 240 ? 23.689 -1.622 -9.170 1.00 81.62 240 LYS A O 1
ATOM 1876 N N . GLN A 1 241 ? 24.934 -0.054 -8.192 1.00 82.44 241 GLN A N 1
ATOM 1877 C CA . GLN A 1 241 ? 23.926 0.989 -8.383 1.00 82.44 241 GLN A CA 1
ATOM 1878 C C . GLN A 1 241 ? 23.669 1.207 -9.885 1.00 82.44 241 GLN A C 1
ATOM 1880 O O . GLN A 1 241 ? 24.583 1.095 -10.697 1.00 82.44 241 GLN A O 1
ATOM 1885 N N . GLY A 1 242 ? 22.408 1.431 -10.264 1.00 82.19 242 GLY A N 1
ATOM 1886 C CA . GLY A 1 242 ? 22.035 1.683 -11.660 1.00 82.19 242 GLY A CA 1
ATOM 1887 C C . GLY A 1 242 ? 22.019 0.464 -12.594 1.00 82.19 242 GLY A C 1
ATOM 1888 O O . GLY A 1 242 ? 21.721 0.630 -13.772 1.00 82.19 242 GLY A O 1
ATOM 1889 N N . CYS A 1 243 ? 22.280 -0.760 -12.108 1.00 86.00 243 CYS A N 1
ATOM 1890 C CA . CYS A 1 243 ? 22.274 -1.958 -12.966 1.00 86.00 243 CYS A CA 1
ATOM 1891 C C . CYS A 1 243 ? 20.888 -2.534 -13.310 1.00 86.00 243 CYS A C 1
ATOM 1893 O O . CYS A 1 243 ? 20.812 -3.536 -14.004 1.00 86.00 243 CYS A O 1
ATOM 1895 N N . GLY A 1 244 ? 19.796 -1.922 -12.840 1.00 87.38 244 GLY A N 1
ATOM 1896 C CA . GLY A 1 244 ? 18.433 -2.370 -13.159 1.00 87.38 244 GLY A CA 1
ATOM 1897 C C . GLY A 1 244 ? 17.812 -3.372 -12.178 1.00 87.38 244 GLY A C 1
ATOM 1898 O O . GLY A 1 244 ? 16.771 -3.932 -12.482 1.00 87.38 244 GLY A O 1
ATOM 1899 N N . LYS A 1 245 ? 18.378 -3.571 -10.980 1.00 90.50 245 LYS A N 1
ATOM 1900 C CA . LYS A 1 245 ? 17.851 -4.519 -9.967 1.00 90.50 245 LYS A CA 1
ATOM 1901 C C . LYS A 1 245 ? 16.353 -4.383 -9.704 1.00 90.50 245 LYS A C 1
ATOM 1903 O O . LYS A 1 245 ? 15.628 -5.367 -9.786 1.00 90.50 245 LYS A O 1
ATOM 1908 N N . SER A 1 246 ? 15.907 -3.166 -9.397 1.00 90.88 246 SER A N 1
ATOM 1909 C CA . SER A 1 246 ? 14.523 -2.900 -9.006 1.00 90.88 246 SER A CA 1
ATOM 1910 C C . SER A 1 246 ? 13.555 -3.215 -10.143 1.00 90.88 246 SER A C 1
ATOM 1912 O O . SER A 1 246 ? 12.586 -3.936 -9.934 1.00 90.88 246 SER A O 1
ATOM 1914 N N . ILE A 1 247 ? 13.832 -2.743 -11.366 1.00 93.19 247 ILE A N 1
ATOM 1915 C CA . ILE A 1 247 ? 12.949 -3.008 -12.512 1.00 93.19 247 ILE A CA 1
ATOM 1916 C C . ILE A 1 247 ? 12.918 -4.500 -12.871 1.00 93.19 247 ILE A C 1
ATOM 1918 O O . ILE A 1 247 ? 11.838 -5.029 -13.114 1.00 93.19 247 ILE A O 1
ATOM 1922 N N . THR A 1 248 ? 14.055 -5.198 -12.783 1.00 94.81 248 THR A N 1
ATOM 1923 C CA . THR A 1 248 ? 14.144 -6.656 -12.965 1.00 94.81 248 THR A CA 1
ATOM 1924 C C . THR A 1 248 ? 13.312 -7.412 -11.926 1.00 94.81 248 THR A C 1
ATOM 1926 O O . THR A 1 248 ? 12.604 -8.355 -12.270 1.00 94.81 248 THR A O 1
ATOM 1929 N N . ALA A 1 249 ? 13.342 -6.990 -10.656 1.00 95.62 249 ALA A N 1
ATOM 1930 C CA . ALA A 1 249 ? 12.522 -7.588 -9.601 1.00 95.62 249 ALA A CA 1
ATOM 1931 C C . ALA A 1 249 ? 11.023 -7.441 -9.896 1.00 95.62 249 ALA A C 1
ATOM 1933 O O . ALA A 1 249 ? 10.267 -8.402 -9.769 1.00 95.62 249 ALA A O 1
ATOM 1934 N N . TRP A 1 250 ? 10.605 -6.257 -10.348 1.00 96.69 250 TRP A N 1
ATOM 1935 C CA . TRP A 1 250 ? 9.217 -5.992 -10.718 1.00 96.69 250 TRP A CA 1
ATOM 1936 C C . TRP A 1 250 ? 8.779 -6.745 -11.979 1.00 96.69 250 TRP A C 1
ATOM 1938 O O . TRP A 1 250 ? 7.667 -7.266 -12.012 1.00 96.69 250 TRP A O 1
ATOM 1948 N N . GLN A 1 251 ? 9.649 -6.867 -12.984 1.00 96.38 251 GLN A N 1
ATOM 1949 C CA . GLN A 1 251 ? 9.409 -7.688 -14.177 1.00 96.38 251 GLN A CA 1
ATOM 1950 C C . GLN A 1 251 ? 9.255 -9.172 -13.821 1.00 96.38 251 GLN A C 1
ATOM 1952 O O . GLN A 1 251 ? 8.319 -9.822 -14.289 1.00 96.38 251 GLN A O 1
ATOM 1957 N N . ALA A 1 252 ? 10.104 -9.701 -12.935 1.00 96.38 252 ALA A N 1
ATOM 1958 C CA . ALA A 1 252 ? 9.969 -11.064 -12.428 1.00 96.38 252 ALA A CA 1
ATOM 1959 C C . ALA A 1 252 ? 8.671 -11.257 -11.623 1.00 96.38 252 ALA A C 1
ATOM 1961 O O . ALA A 1 252 ? 7.958 -12.237 -11.838 1.00 96.38 252 ALA A O 1
ATOM 1962 N N . ALA A 1 253 ? 8.319 -10.310 -10.747 1.00 97.06 253 ALA A N 1
ATOM 1963 C CA . ALA A 1 253 ? 7.080 -10.355 -9.970 1.00 97.06 253 ALA A CA 1
ATOM 1964 C C . ALA A 1 253 ? 5.826 -10.292 -10.856 1.00 97.06 253 ALA A C 1
ATOM 1966 O O . ALA A 1 253 ? 4.866 -11.022 -10.610 1.00 97.06 253 ALA A O 1
ATOM 1967 N N . LYS A 1 254 ? 5.845 -9.493 -11.932 1.00 96.81 254 LYS A N 1
ATOM 1968 C CA . LYS A 1 254 ? 4.733 -9.419 -12.889 1.00 96.81 254 LYS A CA 1
ATOM 1969 C C . LYS A 1 254 ? 4.429 -10.779 -13.526 1.00 96.81 254 LYS A C 1
ATOM 1971 O O . LYS A 1 254 ? 3.265 -11.102 -13.727 1.00 96.81 254 LYS A O 1
ATOM 1976 N N . LYS A 1 255 ? 5.437 -11.618 -13.788 1.00 96.06 255 LYS A N 1
ATOM 1977 C CA . LYS A 1 255 ? 5.196 -12.968 -14.333 1.00 96.06 255 LYS A CA 1
ATOM 1978 C C . LYS A 1 255 ? 4.335 -13.832 -13.404 1.00 96.06 255 LYS A C 1
ATOM 1980 O O . LYS A 1 255 ? 3.576 -14.650 -13.901 1.00 96.06 255 LYS A O 1
ATOM 1985 N N . PHE A 1 256 ? 4.445 -13.649 -12.087 1.00 96.06 256 PHE A N 1
ATOM 1986 C CA . PHE A 1 256 ? 3.584 -14.318 -11.105 1.00 96.06 256 PHE A CA 1
ATOM 1987 C C . PHE A 1 256 ? 2.225 -13.635 -10.961 1.00 96.06 256 PHE A C 1
ATOM 1989 O O . PHE A 1 256 ? 1.215 -14.310 -10.782 1.00 96.06 256 PHE A O 1
ATOM 1996 N N . TYR A 1 257 ? 2.183 -12.306 -11.075 1.00 96.00 257 TYR A N 1
ATOM 1997 C CA . TYR A 1 257 ? 0.926 -11.562 -11.142 1.00 96.00 257 TYR A CA 1
ATOM 1998 C C . TYR A 1 257 ? 0.038 -12.059 -12.289 1.00 96.00 257 TYR A C 1
ATOM 2000 O O . TYR A 1 257 ? -1.142 -12.333 -12.088 1.00 96.00 257 TYR A O 1
ATOM 2008 N N . ASP A 1 258 ? 0.629 -12.270 -13.468 1.00 94.56 258 ASP A N 1
ATOM 2009 C CA . ASP A 1 258 ? -0.062 -12.808 -14.644 1.00 94.56 258 ASP A CA 1
ATOM 2010 C C . ASP A 1 258 ? -0.572 -14.256 -14.421 1.00 94.56 258 ASP A C 1
ATOM 2012 O O . ASP A 1 258 ? -1.469 -14.714 -15.127 1.00 94.56 258 ASP A O 1
ATOM 2016 N N . GLU A 1 259 ? -0.046 -14.969 -13.416 1.00 94.31 259 GLU A N 1
ATOM 2017 C CA . GLU A 1 259 ? -0.492 -16.302 -12.973 1.00 94.31 259 GLU A CA 1
ATOM 2018 C C . GLU A 1 259 ? -1.501 -16.254 -11.810 1.00 94.31 259 GLU A C 1
ATOM 2020 O O . GLU A 1 259 ? -1.906 -17.294 -11.289 1.00 94.31 259 GLU A O 1
ATOM 2025 N N . GLY A 1 260 ? -1.927 -15.056 -11.402 1.00 92.69 260 GLY A N 1
ATOM 2026 C CA . GLY A 1 260 ? -2.920 -14.846 -10.350 1.00 92.69 260 GLY A CA 1
ATOM 2027 C C . GLY A 1 260 ? -2.349 -14.728 -8.936 1.00 92.69 260 GLY A C 1
ATOM 2028 O O . GLY A 1 260 ? -3.116 -14.781 -7.975 1.00 92.69 260 GLY A O 1
ATOM 2029 N N . PHE A 1 261 ? -1.031 -14.566 -8.774 1.00 94.56 261 PHE A N 1
ATOM 2030 C CA . PHE A 1 261 ? -0.464 -14.186 -7.478 1.00 94.56 261 PHE A CA 1
ATOM 2031 C C . PHE A 1 261 ? -0.752 -12.716 -7.169 1.00 94.56 261 PHE A C 1
ATOM 2033 O O . PHE A 1 261 ? -0.687 -11.847 -8.038 1.00 94.56 261 PHE A O 1
ATOM 2040 N N . ILE A 1 262 ? -0.969 -12.418 -5.892 1.00 94.12 262 ILE A N 1
ATOM 2041 C CA . ILE A 1 262 ? -1.019 -11.044 -5.398 1.00 94.12 262 ILE A CA 1
ATOM 2042 C C . ILE A 1 262 ? 0.416 -10.553 -5.190 1.00 94.12 262 ILE A C 1
ATOM 2044 O O . ILE A 1 262 ? 1.183 -11.156 -4.441 1.00 94.12 262 ILE A O 1
ATOM 2048 N N . VAL A 1 263 ? 0.796 -9.457 -5.842 1.00 95.69 263 VAL A N 1
ATOM 2049 C CA . VAL A 1 263 ? 2.122 -8.851 -5.663 1.00 95.69 263 VAL A CA 1
ATOM 2050 C C . VAL A 1 263 ? 2.030 -7.725 -4.642 1.00 95.69 263 VAL A C 1
ATOM 2052 O O . VAL A 1 263 ? 1.145 -6.879 -4.741 1.00 95.69 263 VAL A O 1
ATOM 2055 N N . CYS A 1 264 ? 2.947 -7.692 -3.674 1.00 93.81 264 CYS A N 1
ATOM 2056 C CA . CYS A 1 264 ? 2.976 -6.667 -2.631 1.00 93.81 264 CYS A CA 1
ATOM 2057 C C . CYS A 1 264 ? 4.384 -6.099 -2.409 1.00 93.81 264 CYS A C 1
ATOM 2059 O O . CYS A 1 264 ? 5.386 -6.797 -2.582 1.00 93.81 264 CYS A O 1
ATOM 2061 N N . ARG A 1 265 ? 4.453 -4.853 -1.930 1.00 91.94 265 ARG A N 1
ATOM 2062 C CA . ARG A 1 265 ? 5.648 -4.248 -1.312 1.00 91.94 265 ARG A CA 1
ATOM 2063 C C . ARG A 1 265 ? 5.345 -3.751 0.098 1.00 91.94 265 ARG A C 1
ATOM 2065 O O . ARG A 1 265 ? 4.185 -3.471 0.391 1.00 91.94 265 ARG A O 1
ATOM 2072 N N . PRO A 1 266 ? 6.356 -3.629 0.969 1.00 90.88 266 PRO A N 1
ATOM 2073 C CA . PRO A 1 266 ? 6.166 -2.988 2.261 1.00 90.88 266 PRO A CA 1
ATOM 2074 C C . PRO A 1 266 ? 5.842 -1.502 2.075 1.00 90.88 266 PRO A C 1
ATOM 2076 O O . PRO A 1 266 ? 6.397 -0.846 1.189 1.00 90.88 266 PRO A O 1
ATOM 2079 N N . ASP A 1 267 ? 4.985 -0.964 2.937 1.00 83.19 267 ASP A N 1
ATOM 2080 C CA . ASP A 1 267 ? 4.913 0.477 3.137 1.00 83.19 267 ASP A CA 1
ATOM 2081 C C . ASP A 1 267 ? 6.183 0.943 3.862 1.00 83.19 267 ASP A C 1
ATOM 2083 O O . ASP A 1 267 ? 6.492 0.507 4.972 1.00 83.19 267 ASP A O 1
ATOM 2087 N N . TYR A 1 268 ? 6.924 1.850 3.227 1.00 69.75 268 TYR A N 1
ATOM 2088 C CA . TYR A 1 268 ? 8.202 2.353 3.731 1.00 69.75 268 TYR A CA 1
ATOM 2089 C C . TYR A 1 268 ? 8.078 3.130 5.051 1.00 69.75 268 TYR A C 1
ATOM 2091 O O . TYR A 1 268 ? 9.092 3.368 5.704 1.00 69.75 268 TYR A O 1
ATOM 2099 N N . SER A 1 269 ? 6.867 3.545 5.443 1.00 72.69 269 SER A N 1
ATOM 2100 C CA . SER A 1 269 ? 6.628 4.222 6.724 1.00 72.69 269 SER A CA 1
ATOM 2101 C C . SER A 1 269 ? 6.437 3.261 7.905 1.00 72.69 269 SER A C 1
ATOM 2103 O O . SER A 1 269 ? 6.494 3.681 9.061 1.00 72.69 269 SER A O 1
ATOM 2105 N N . SER A 1 270 ? 6.246 1.971 7.620 1.00 76.88 270 SER A N 1
ATOM 2106 C CA . SER A 1 270 ? 5.899 0.949 8.603 1.00 76.88 270 SER A CA 1
ATOM 2107 C C . SER A 1 270 ? 7.123 0.368 9.317 1.00 76.88 270 SER A C 1
ATOM 2109 O O . SER A 1 270 ? 8.174 0.140 8.715 1.00 76.88 270 SER A O 1
ATOM 2111 N N . GLU A 1 271 ? 6.987 0.048 10.609 1.00 83.88 271 GLU A N 1
ATOM 2112 C CA . GLU A 1 271 ? 8.070 -0.601 11.353 1.00 83.88 271 GLU A CA 1
ATOM 2113 C C . GLU A 1 271 ? 8.256 -2.076 10.925 1.00 83.88 271 GLU A C 1
ATOM 2115 O O . GLU A 1 271 ? 7.275 -2.820 10.808 1.00 83.88 271 GLU A O 1
ATOM 2120 N N . PRO A 1 272 ? 9.505 -2.575 10.784 1.00 86.19 272 PRO A N 1
ATOM 2121 C CA . PRO A 1 272 ? 9.780 -3.960 10.377 1.00 86.19 272 PRO A CA 1
ATOM 2122 C C . PRO A 1 272 ? 9.096 -5.027 11.247 1.00 86.19 272 PRO A C 1
ATOM 2124 O O . PRO A 1 272 ? 8.630 -6.057 10.753 1.00 86.19 272 PRO A O 1
ATOM 2127 N N . ALA A 1 273 ? 8.995 -4.785 12.557 1.00 85.19 273 ALA A N 1
ATOM 2128 C CA . ALA A 1 273 ? 8.328 -5.701 13.478 1.00 85.19 273 ALA A CA 1
ATOM 2129 C C . ALA A 1 273 ? 6.814 -5.796 13.217 1.00 85.19 273 ALA A C 1
ATOM 2131 O O . ALA A 1 273 ? 6.227 -6.869 13.379 1.00 85.19 273 ALA A O 1
ATOM 2132 N N . GLU A 1 274 ? 6.183 -4.696 12.808 1.00 81.81 274 GLU A N 1
ATOM 2133 C CA . GLU A 1 274 ? 4.762 -4.649 12.468 1.00 81.81 274 GLU A CA 1
ATOM 2134 C C . GLU A 1 274 ? 4.495 -5.288 11.107 1.00 81.81 274 GLU A C 1
ATOM 2136 O O . GLU A 1 274 ? 3.567 -6.088 11.003 1.00 81.81 274 GLU A O 1
ATOM 2141 N N . LEU A 1 275 ? 5.365 -5.052 10.116 1.00 86.62 275 LEU A N 1
ATOM 2142 C CA . LEU A 1 275 ? 5.328 -5.713 8.804 1.00 86.62 275 LEU A CA 1
ATOM 2143 C C . LEU A 1 275 ? 5.314 -7.245 8.930 1.00 86.62 275 LEU A C 1
ATOM 2145 O O . LEU A 1 275 ? 4.514 -7.926 8.285 1.00 86.62 275 LEU A O 1
ATOM 2149 N N . LEU A 1 276 ? 6.154 -7.803 9.811 1.00 88.19 276 LEU A N 1
ATOM 2150 C CA . LEU A 1 276 ? 6.162 -9.243 10.093 1.00 88.19 276 LEU A CA 1
ATOM 2151 C C . LEU A 1 276 ? 4.874 -9.716 10.776 1.00 88.19 276 LEU A C 1
ATOM 2153 O O . LEU A 1 276 ? 4.405 -10.824 10.518 1.00 88.19 276 LEU A O 1
ATOM 2157 N N . ARG A 1 277 ? 4.304 -8.929 11.693 1.00 84.06 277 ARG A N 1
ATOM 2158 C CA . ARG A 1 277 ? 3.067 -9.309 12.398 1.00 84.06 277 ARG A CA 1
ATOM 2159 C C . ARG A 1 277 ? 1.851 -9.248 11.486 1.00 84.06 277 ARG A C 1
ATOM 2161 O O . ARG A 1 277 ? 0.961 -10.079 11.625 1.00 84.06 277 ARG A O 1
ATOM 2168 N N . SER A 1 278 ? 1.822 -8.280 10.579 1.00 83.44 278 SER A N 1
ATOM 2169 C CA . SER A 1 278 ? 0.704 -8.054 9.674 1.00 83.44 278 SER A CA 1
ATOM 2170 C C . SER A 1 278 ? 0.704 -9.009 8.482 1.00 83.44 278 SER A C 1
ATOM 2172 O O . SER A 1 278 ? -0.334 -9.182 7.853 1.00 83.44 278 SER A O 1
ATOM 2174 N N . LEU A 1 279 ? 1.836 -9.638 8.153 1.00 84.81 279 LEU A N 1
ATOM 2175 C CA . LEU A 1 279 ? 1.926 -10.557 7.023 1.00 84.81 279 LEU A CA 1
ATOM 2176 C C . LEU A 1 279 ? 1.138 -11.853 7.282 1.00 84.81 279 LEU A C 1
ATOM 2178 O O . LEU A 1 279 ? 1.604 -12.746 7.996 1.00 84.81 279 LEU A O 1
ATOM 2182 N N . VAL A 1 280 ? -0.036 -11.957 6.656 1.00 78.88 280 VAL A N 1
ATOM 2183 C CA . VAL A 1 280 ? -0.900 -13.148 6.643 1.00 78.88 280 VAL A CA 1
ATOM 2184 C C . VAL A 1 280 ? -0.639 -13.966 5.373 1.00 78.88 280 VAL A C 1
ATOM 2186 O O . VAL A 1 280 ? -0.541 -13.398 4.284 1.00 78.88 280 VAL A O 1
ATOM 2189 N N . ASN A 1 281 ? -0.533 -15.291 5.511 1.00 75.88 281 ASN A N 1
ATOM 2190 C CA . ASN A 1 281 ? -0.348 -16.236 4.403 1.00 75.88 281 ASN A CA 1
ATOM 2191 C C . ASN A 1 281 ? -1.662 -16.982 4.100 1.00 75.88 281 ASN A C 1
ATOM 2193 O O . ASN A 1 281 ? -1.810 -18.163 4.403 1.00 75.88 281 ASN A O 1
ATOM 2197 N N . ASP A 1 282 ? -2.645 -16.247 3.594 1.00 78.69 282 ASP A N 1
ATOM 2198 C CA . ASP A 1 282 ? -4.005 -16.698 3.273 1.00 78.69 282 ASP A CA 1
ATOM 2199 C C . ASP A 1 282 ? -4.232 -16.949 1.775 1.00 78.69 282 ASP A C 1
ATOM 2201 O O . ASP A 1 282 ? -5.184 -17.630 1.393 1.00 78.69 282 ASP A O 1
ATOM 2205 N N . CYS A 1 283 ? -3.352 -16.431 0.923 1.00 84.06 283 CYS A N 1
ATOM 2206 C CA . CYS A 1 283 ? -3.402 -16.600 -0.522 1.00 84.06 283 CYS A CA 1
ATOM 2207 C C . CYS A 1 283 ? -1.996 -16.579 -1.134 1.00 84.06 283 CYS A C 1
ATOM 2209 O O . CYS A 1 283 ? -1.003 -16.324 -0.452 1.00 84.06 283 CYS A O 1
ATOM 2211 N N . ASN A 1 284 ? -1.927 -16.862 -2.434 1.00 92.88 284 ASN A N 1
ATOM 2212 C CA . ASN A 1 284 ? -0.687 -16.858 -3.200 1.00 92.88 284 ASN A CA 1
ATOM 2213 C C . ASN A 1 284 ? -0.154 -15.426 -3.350 1.00 92.88 284 ASN A C 1
ATOM 2215 O O . ASN A 1 284 ? -0.757 -14.612 -4.050 1.00 92.88 284 ASN A O 1
ATOM 2219 N N . LYS A 1 285 ? 0.979 -15.125 -2.707 1.00 95.12 285 LYS A N 1
ATOM 2220 C CA . LYS A 1 285 ? 1.603 -13.798 -2.676 1.00 95.12 285 LYS A CA 1
ATOM 2221 C C . LYS A 1 285 ? 3.042 -13.822 -3.179 1.00 95.12 285 LYS A C 1
ATOM 2223 O O . LYS A 1 285 ? 3.783 -14.774 -2.933 1.00 95.12 285 LYS A O 1
ATOM 2228 N N . VAL A 1 286 ? 3.448 -12.737 -3.832 1.00 97.06 286 VAL A N 1
ATOM 2229 C CA . VAL A 1 286 ? 4.850 -12.414 -4.111 1.00 97.06 286 VAL A CA 1
ATOM 2230 C C . VAL A 1 286 ? 5.190 -11.092 -3.442 1.00 97.06 286 VAL A C 1
ATOM 2232 O O . VAL A 1 286 ? 4.607 -10.058 -3.760 1.00 97.06 286 VAL A O 1
ATOM 2235 N N . LEU A 1 287 ? 6.147 -11.117 -2.522 1.00 96.75 287 LEU A N 1
ATOM 2236 C CA . LEU A 1 287 ? 6.667 -9.918 -1.881 1.00 96.75 287 LEU A CA 1
ATOM 2237 C C . LEU A 1 287 ? 7.900 -9.428 -2.631 1.00 96.75 287 LEU A C 1
ATOM 2239 O O . LEU A 1 287 ? 8.833 -10.198 -2.854 1.00 96.75 287 LEU A O 1
ATOM 2243 N N . VAL A 1 288 ? 7.927 -8.143 -2.972 1.00 96.81 288 VAL A N 1
ATOM 2244 C CA . VAL A 1 288 ? 9.109 -7.477 -3.524 1.00 96.81 288 VAL A CA 1
ATOM 2245 C C . VAL A 1 288 ? 9.649 -6.510 -2.481 1.00 96.81 288 VAL A C 1
ATOM 2247 O O . VAL A 1 288 ? 9.041 -5.480 -2.189 1.00 96.81 288 VAL A O 1
ATOM 2250 N N . ILE A 1 289 ? 10.803 -6.849 -1.913 1.00 94.06 289 ILE A N 1
ATOM 2251 C CA . ILE A 1 289 ? 11.526 -6.018 -0.953 1.00 94.06 289 ILE A CA 1
ATOM 2252 C C . ILE A 1 289 ? 12.668 -5.332 -1.702 1.00 94.06 289 ILE A C 1
ATOM 2254 O O . ILE A 1 289 ? 13.772 -5.870 -1.832 1.00 94.06 289 ILE A O 1
ATOM 2258 N N . ASP A 1 290 ? 12.364 -4.158 -2.255 1.00 89.50 290 ASP A N 1
ATOM 2259 C CA . ASP A 1 290 ? 13.354 -3.327 -2.939 1.00 89.50 290 ASP A CA 1
ATOM 2260 C C . ASP A 1 290 ? 14.264 -2.630 -1.917 1.00 89.50 290 ASP A C 1
ATOM 2262 O O . ASP A 1 290 ? 13.788 -2.174 -0.877 1.00 89.50 290 ASP A O 1
ATOM 2266 N N . ASP A 1 291 ? 15.560 -2.540 -2.217 1.00 85.62 291 ASP A N 1
ATOM 2267 C CA . ASP A 1 291 ? 16.585 -1.990 -1.324 1.00 85.62 291 ASP A CA 1
ATOM 2268 C C . ASP A 1 291 ? 16.602 -2.657 0.066 1.00 85.62 291 ASP A C 1
ATOM 2270 O O . ASP A 1 291 ? 16.639 -1.995 1.105 1.00 85.62 291 ASP A O 1
ATOM 2274 N N . ALA A 1 292 ? 16.622 -3.991 0.091 1.00 88.00 292 ALA A N 1
ATOM 2275 C CA . ALA A 1 292 ? 16.594 -4.814 1.299 1.00 88.00 292 ALA A CA 1
ATOM 2276 C C . ALA A 1 292 ? 17.678 -4.448 2.332 1.00 88.00 292 ALA A C 1
ATOM 2278 O O . ALA A 1 292 ? 17.480 -4.667 3.525 1.00 88.00 292 ALA A O 1
ATOM 2279 N N . GLN A 1 293 ? 18.789 -3.834 1.905 1.00 83.69 293 GLN A N 1
ATOM 2280 C CA . GLN A 1 293 ? 19.833 -3.309 2.791 1.00 83.69 293 GLN A CA 1
ATOM 2281 C C . GLN A 1 293 ? 19.356 -2.230 3.779 1.00 83.69 293 GLN A C 1
ATOM 2283 O O . GLN A 1 293 ? 20.069 -1.921 4.729 1.00 83.69 293 GLN A O 1
ATOM 2288 N N . GLN A 1 294 ? 18.187 -1.626 3.547 1.00 84.25 294 GLN A N 1
ATOM 2289 C CA . GLN A 1 294 ? 17.595 -0.635 4.448 1.00 84.25 294 GLN A CA 1
ATOM 2290 C C . GLN A 1 294 ? 16.937 -1.272 5.681 1.00 84.25 294 GLN A C 1
ATOM 2292 O O . GLN A 1 294 ? 16.655 -0.571 6.652 1.00 84.25 294 GLN A O 1
ATOM 2297 N N . TYR A 1 295 ? 16.701 -2.586 5.663 1.00 86.75 295 TYR A N 1
ATOM 2298 C CA . TYR A 1 295 ? 16.034 -3.295 6.748 1.00 86.75 295 TYR A CA 1
ATOM 2299 C C . TYR A 1 295 ? 17.038 -3.994 7.679 1.00 86.75 295 TYR A C 1
ATOM 2301 O O . TYR A 1 295 ? 18.097 -4.440 7.231 1.00 86.75 295 TYR A O 1
ATOM 2309 N N . PRO A 1 296 ? 16.713 -4.149 8.978 1.00 88.31 296 PRO A N 1
ATOM 2310 C CA . PRO A 1 296 ? 17.538 -4.919 9.904 1.00 88.31 296 PRO A CA 1
ATOM 2311 C C . PRO A 1 296 ? 17.683 -6.384 9.471 1.00 88.31 296 PRO A C 1
ATOM 2313 O O . PRO A 1 296 ? 16.722 -6.993 9.001 1.00 88.31 296 PRO A O 1
ATOM 2316 N N . GLN A 1 297 ? 18.848 -6.987 9.719 1.00 86.62 297 GLN A N 1
ATOM 2317 C CA . GLN A 1 297 ? 19.105 -8.394 9.385 1.00 86.62 297 GLN A CA 1
ATOM 2318 C C . GLN A 1 297 ? 18.076 -9.351 10.016 1.00 86.62 297 GLN A C 1
ATOM 2320 O O . GLN A 1 297 ? 17.586 -10.245 9.332 1.00 86.62 297 GLN A O 1
ATOM 2325 N N . GLU A 1 298 ? 17.670 -9.114 11.270 1.00 90.00 298 GLU A N 1
ATOM 2326 C CA . GLU A 1 298 ? 16.638 -9.921 11.944 1.00 90.00 298 GLU A CA 1
ATOM 2327 C C . GLU A 1 298 ? 15.309 -9.924 11.167 1.00 90.00 298 GLU A C 1
ATOM 2329 O O . GLU A 1 298 ? 14.641 -10.951 11.064 1.00 90.00 298 GLU A O 1
ATOM 2334 N N . PHE A 1 299 ? 14.919 -8.784 10.585 1.00 91.38 299 PHE A N 1
ATOM 2335 C CA . PHE A 1 299 ? 13.703 -8.702 9.777 1.00 91.38 299 PHE A CA 1
ATOM 2336 C C . PHE A 1 299 ? 13.815 -9.565 8.521 1.00 91.38 299 PHE A C 1
ATOM 2338 O O . PHE A 1 299 ? 12.899 -10.326 8.216 1.00 91.38 299 PHE A O 1
ATOM 2345 N N . ILE A 1 300 ? 14.948 -9.472 7.823 1.00 91.25 300 ILE A N 1
ATOM 2346 C CA . ILE A 1 300 ? 15.221 -10.241 6.608 1.00 91.25 300 ILE A CA 1
ATOM 2347 C C . ILE A 1 300 ? 15.217 -11.745 6.896 1.00 91.25 300 ILE A C 1
ATOM 2349 O O . ILE A 1 300 ? 14.579 -12.499 6.162 1.00 91.25 300 ILE A O 1
ATOM 2353 N N . GLU A 1 301 ? 15.879 -12.185 7.967 1.00 91.00 301 GLU A N 1
ATOM 2354 C CA . GLU A 1 301 ? 15.936 -13.595 8.373 1.00 91.00 301 GLU A CA 1
ATOM 2355 C C . GLU A 1 301 ? 14.537 -14.132 8.692 1.00 91.00 301 GLU A C 1
ATOM 2357 O O . GLU A 1 301 ? 14.088 -15.106 8.086 1.00 91.00 301 GLU A O 1
ATOM 2362 N N . ARG A 1 302 ? 13.787 -13.433 9.551 1.00 92.50 302 ARG A N 1
ATOM 2363 C CA . ARG A 1 302 ? 12.431 -13.843 9.949 1.00 92.50 302 ARG A CA 1
ATOM 2364 C C . ARG A 1 302 ? 11.422 -13.795 8.807 1.00 92.50 302 ARG A C 1
ATOM 2366 O O . ARG A 1 302 ? 10.458 -14.558 8.812 1.00 92.50 302 ARG A O 1
ATOM 2373 N N . LEU A 1 303 ? 11.596 -12.883 7.853 1.00 93.44 303 LEU A N 1
ATOM 2374 C CA . LEU A 1 303 ? 10.769 -12.830 6.651 1.00 93.44 303 LEU A CA 1
ATOM 2375 C C . LEU A 1 303 ? 11.112 -13.994 5.710 1.00 93.44 303 LEU A C 1
ATOM 2377 O O . LEU A 1 303 ? 10.207 -14.643 5.191 1.00 93.44 303 LEU A O 1
ATOM 2381 N N . SER A 1 304 ? 12.401 -14.302 5.554 1.00 92.31 304 SER A N 1
ATOM 2382 C CA . SER A 1 304 ? 12.891 -15.423 4.742 1.00 92.31 304 SER A CA 1
ATOM 2383 C C . SER A 1 304 ? 12.385 -16.774 5.254 1.00 92.31 304 SER A C 1
ATOM 2385 O O . SER A 1 304 ? 11.991 -17.615 4.453 1.00 92.31 304 SER A O 1
ATOM 2387 N N . GLU A 1 305 ? 12.303 -16.965 6.575 1.00 92.31 305 GLU A N 1
ATOM 2388 C CA . GLU A 1 305 ? 11.726 -18.167 7.206 1.00 92.31 305 GLU A CA 1
ATOM 2389 C C . GLU A 1 305 ? 10.253 -18.415 6.842 1.00 92.31 305 GLU A C 1
ATOM 2391 O O . GLU A 1 305 ? 9.760 -19.535 6.977 1.00 92.31 305 GLU A O 1
ATOM 2396 N N . ARG A 1 306 ? 9.529 -17.385 6.384 1.00 92.75 306 ARG A N 1
ATOM 2397 C CA . ARG A 1 306 ? 8.126 -17.506 5.960 1.00 92.75 306 ARG A CA 1
ATOM 2398 C C . ARG A 1 306 ? 7.963 -17.860 4.486 1.00 92.75 306 ARG A C 1
ATOM 2400 O O . ARG A 1 306 ? 6.844 -18.174 4.076 1.00 92.75 306 ARG A O 1
ATOM 2407 N N . ALA A 1 307 ? 9.035 -17.798 3.697 1.00 93.75 307 ALA A N 1
ATOM 2408 C CA . ALA A 1 307 ? 8.979 -18.108 2.278 1.00 93.75 307 ALA A CA 1
ATOM 2409 C C . ALA A 1 307 ? 8.540 -19.564 2.066 1.00 93.75 307 ALA A C 1
ATOM 2411 O O . ALA A 1 307 ? 9.084 -20.501 2.650 1.00 93.75 307 ALA A O 1
ATOM 2412 N N . CYS A 1 308 ? 7.523 -19.761 1.237 1.00 93.12 308 CYS A N 1
ATOM 2413 C CA . CYS A 1 308 ? 6.961 -21.072 0.942 1.00 93.12 308 CYS A CA 1
ATOM 2414 C C . CYS A 1 308 ? 6.234 -21.054 -0.408 1.00 93.12 308 CYS A C 1
ATOM 2416 O O . CYS A 1 308 ? 6.172 -20.031 -1.085 1.00 93.12 308 CYS A O 1
ATOM 2418 N N . SER A 1 309 ? 5.646 -22.185 -0.803 1.00 92.81 309 SER A N 1
ATOM 2419 C CA . SER A 1 309 ? 4.952 -22.308 -2.094 1.00 92.81 309 SER A CA 1
ATOM 2420 C C . SER A 1 309 ? 3.871 -21.244 -2.351 1.00 92.81 309 SER A C 1
ATOM 2422 O O . SER A 1 309 ? 3.699 -20.837 -3.499 1.00 92.81 309 SER A O 1
ATOM 2424 N N . THR A 1 310 ? 3.193 -20.760 -1.302 1.00 92.81 310 THR A N 1
ATOM 2425 C CA . THR A 1 310 ? 2.154 -19.718 -1.381 1.00 92.81 310 THR A CA 1
ATOM 2426 C C . THR A 1 310 ? 2.677 -18.313 -1.081 1.00 92.81 310 THR A C 1
ATOM 2428 O O . THR A 1 310 ? 1.984 -17.345 -1.358 1.00 92.81 310 THR A O 1
ATOM 2431 N N . LEU A 1 311 ? 3.889 -18.168 -0.541 1.00 95.44 311 LEU A N 1
ATOM 2432 C CA . LEU A 1 311 ? 4.492 -16.877 -0.217 1.00 95.44 311 LEU A CA 1
ATOM 2433 C C . LEU A 1 311 ? 5.909 -16.826 -0.781 1.00 95.44 311 LEU A C 1
ATOM 2435 O O . LEU A 1 311 ? 6.853 -17.316 -0.161 1.00 95.44 311 LEU A O 1
ATOM 2439 N N . LYS A 1 312 ? 6.048 -16.221 -1.958 1.00 96.81 312 LYS A N 1
ATOM 2440 C CA . LYS A 1 312 ? 7.337 -16.037 -2.625 1.00 96.81 312 LYS A CA 1
ATOM 2441 C C . LYS A 1 312 ? 7.924 -14.676 -2.276 1.00 96.81 312 LYS A C 1
ATOM 2443 O O . LYS A 1 312 ? 7.181 -13.710 -2.121 1.00 96.81 312 LYS A O 1
ATOM 2448 N N . ILE A 1 313 ? 9.245 -14.578 -2.167 1.00 96.62 313 ILE A N 1
ATOM 2449 C CA . ILE A 1 313 ? 9.914 -13.348 -1.723 1.00 96.62 313 ILE A CA 1
ATOM 2450 C C . ILE A 1 313 ? 11.100 -13.028 -2.630 1.00 96.62 313 ILE A C 1
ATOM 2452 O O . ILE A 1 313 ? 11.988 -13.857 -2.829 1.00 96.62 313 ILE A O 1
ATOM 2456 N N . ILE A 1 314 ? 11.120 -11.808 -3.163 1.00 96.38 314 ILE A N 1
ATOM 2457 C CA . ILE A 1 314 ? 12.216 -11.255 -3.957 1.00 96.38 314 ILE A CA 1
ATOM 2458 C C . ILE A 1 314 ? 12.864 -10.136 -3.150 1.00 96.38 314 ILE A C 1
ATOM 2460 O O . ILE A 1 314 ? 12.219 -9.133 -2.845 1.00 96.38 314 ILE A O 1
ATOM 2464 N N . PHE A 1 315 ? 14.148 -10.282 -2.847 1.00 93.75 315 PHE A N 1
ATOM 2465 C CA . PHE A 1 315 ? 14.955 -9.222 -2.252 1.00 93.75 315 PHE A CA 1
ATOM 2466 C C . PHE A 1 315 ? 15.845 -8.587 -3.316 1.00 93.75 315 PHE A C 1
ATOM 2468 O O . PHE A 1 315 ? 16.527 -9.297 -4.058 1.00 93.75 315 PHE A O 1
ATOM 2475 N N . THR A 1 316 ? 15.897 -7.258 -3.370 1.00 91.31 316 THR A N 1
ATOM 2476 C CA . THR A 1 316 ? 16.945 -6.554 -4.120 1.00 91.31 316 THR A CA 1
ATOM 2477 C C . THR A 1 316 ? 17.946 -5.954 -3.150 1.00 91.31 316 THR A C 1
ATOM 2479 O O . THR A 1 316 ? 17.575 -5.450 -2.095 1.00 91.31 316 THR A O 1
ATOM 2482 N N . SER A 1 317 ? 19.234 -6.011 -3.481 1.00 86.38 317 SER A N 1
ATOM 2483 C CA . SER A 1 317 ? 20.254 -5.348 -2.674 1.00 86.38 317 SER A CA 1
ATOM 2484 C C . SER A 1 317 ? 21.393 -4.815 -3.528 1.00 86.38 317 SER A C 1
ATOM 2486 O O . SER A 1 317 ? 21.797 -5.411 -4.532 1.00 86.38 317 SER A O 1
ATOM 2488 N N . THR A 1 318 ? 21.910 -3.648 -3.159 1.00 81.44 318 THR A N 1
ATOM 2489 C CA . THR A 1 318 ? 23.184 -3.169 -3.707 1.00 81.44 318 THR A CA 1
ATOM 2490 C C . THR A 1 318 ? 24.311 -3.848 -2.941 1.00 81.44 318 THR A C 1
ATOM 2492 O O . THR A 1 318 ? 24.188 -3.997 -1.734 1.00 81.44 318 THR A O 1
ATOM 2495 N N . PHE A 1 319 ? 25.375 -4.281 -3.629 1.00 66.94 319 PHE A N 1
ATOM 2496 C CA . PHE A 1 319 ? 26.506 -4.998 -3.022 1.00 66.94 319 PHE A CA 1
ATOM 2497 C C . PHE A 1 319 ? 26.916 -4.424 -1.659 1.00 66.94 319 PHE A C 1
ATOM 2499 O O . PHE A 1 319 ? 27.547 -3.372 -1.587 1.00 66.94 319 PHE A O 1
ATOM 2506 N N . ILE A 1 320 ? 26.539 -5.139 -0.606 1.00 53.97 320 ILE A N 1
ATOM 2507 C CA . ILE A 1 320 ? 26.895 -4.923 0.793 1.00 53.97 320 ILE A CA 1
ATOM 2508 C C . ILE A 1 320 ? 27.148 -6.329 1.347 1.00 53.97 320 ILE A C 1
ATOM 2510 O O . ILE A 1 320 ? 26.501 -7.272 0.890 1.00 53.97 320 ILE A O 1
ATOM 2514 N N . ASP A 1 321 ? 28.116 -6.454 2.256 1.00 51.75 321 ASP A N 1
ATOM 2515 C CA . ASP A 1 321 ? 28.725 -7.673 2.820 1.00 51.75 321 ASP A CA 1
ATOM 2516 C C . ASP A 1 321 ? 27.751 -8.661 3.507 1.00 51.75 321 ASP A C 1
ATOM 2518 O O . ASP A 1 321 ? 27.927 -9.053 4.659 1.00 51.75 321 ASP A O 1
ATOM 2522 N N . PHE A 1 322 ? 26.713 -9.105 2.809 1.00 53.47 322 PHE A N 1
ATOM 2523 C CA . PHE A 1 322 ? 25.811 -10.153 3.249 1.00 53.47 322 PHE A CA 1
ATOM 2524 C C . PHE A 1 322 ? 26.243 -11.473 2.607 1.00 53.47 322 PHE A C 1
ATOM 2526 O O . PHE A 1 322 ? 26.468 -11.552 1.397 1.00 53.47 322 PHE A O 1
ATOM 2533 N N . HIS A 1 323 ? 26.339 -12.533 3.414 1.00 59.84 323 HIS A N 1
ATOM 2534 C CA . HIS A 1 323 ? 26.396 -13.906 2.910 1.00 59.84 323 HIS A CA 1
ATOM 2535 C C . HIS A 1 323 ? 25.038 -14.251 2.288 1.00 59.84 323 HIS A C 1
ATOM 2537 O O . HIS A 1 323 ? 24.191 -14.881 2.913 1.00 59.84 323 HIS A O 1
ATOM 2543 N N . ILE A 1 324 ? 24.808 -13.775 1.065 1.00 65.19 324 ILE A N 1
ATOM 2544 C CA . ILE A 1 324 ? 23.585 -14.042 0.317 1.00 65.19 324 ILE A CA 1
ATOM 2545 C C . ILE A 1 324 ? 23.752 -15.396 -0.379 1.00 65.19 324 ILE A C 1
ATOM 2547 O O . ILE A 1 324 ? 24.677 -15.550 -1.183 1.00 65.19 324 ILE A O 1
ATOM 2551 N N . PRO A 1 325 ? 22.892 -16.389 -0.102 1.00 62.22 325 PRO A N 1
ATOM 2552 C CA . PRO A 1 325 ? 22.943 -17.659 -0.807 1.00 62.22 325 PRO A CA 1
ATOM 2553 C C . PRO A 1 325 ? 22.490 -17.463 -2.262 1.00 62.22 325 PRO A C 1
ATOM 2555 O O . PRO A 1 325 ? 21.364 -17.047 -2.516 1.00 62.22 325 PRO A O 1
ATOM 2558 N N . SER A 1 326 ? 23.386 -17.764 -3.207 1.00 67.44 326 SER A N 1
ATOM 2559 C CA . SER A 1 326 ? 23.136 -17.829 -4.660 1.00 67.44 326 SER A CA 1
ATOM 2560 C C . SER A 1 326 ? 22.353 -16.643 -5.263 1.00 67.44 326 SER A C 1
ATOM 2562 O O . SER A 1 326 ? 21.287 -16.857 -5.843 1.00 67.44 326 SER A O 1
ATOM 2564 N N . PRO A 1 327 ? 22.848 -15.393 -5.164 1.00 76.19 327 PRO A N 1
ATOM 2565 C CA . PRO A 1 327 ? 22.157 -14.250 -5.748 1.00 76.19 327 PRO A CA 1
ATOM 2566 C C . PRO A 1 327 ? 22.198 -14.276 -7.281 1.00 76.19 327 PRO A C 1
ATOM 2568 O O . PRO A 1 327 ? 23.236 -14.581 -7.874 1.00 76.19 327 PRO A O 1
ATOM 2571 N N . ALA A 1 328 ? 21.115 -13.839 -7.925 1.00 77.06 328 ALA A N 1
ATOM 2572 C CA . ALA A 1 328 ? 21.169 -13.414 -9.317 1.00 77.06 328 ALA A CA 1
ATOM 2573 C C . ALA A 1 328 ? 21.974 -12.123 -9.417 1.00 77.06 328 ALA A C 1
ATOM 2575 O O . ALA A 1 328 ? 21.588 -11.077 -8.884 1.00 77.06 328 ALA A O 1
ATOM 2576 N N . LEU A 1 329 ? 23.093 -12.208 -10.126 1.00 80.25 329 LEU A N 1
ATOM 2577 C CA . LEU A 1 329 ? 23.935 -11.067 -10.418 1.00 80.25 329 LEU A CA 1
ATOM 2578 C C . LEU A 1 329 ? 23.565 -10.492 -11.783 1.00 80.25 329 LEU A C 1
ATOM 2580 O O . LEU A 1 329 ? 23.776 -11.136 -12.809 1.00 80.25 329 LEU A O 1
ATOM 2584 N N . ILE A 1 330 ? 23.078 -9.252 -11.809 1.00 81.25 330 ILE A N 1
ATOM 2585 C CA . ILE A 1 330 ? 22.825 -8.574 -13.083 1.00 81.25 330 ILE A CA 1
ATOM 2586 C C . ILE A 1 330 ? 24.159 -8.126 -13.681 1.00 81.25 330 ILE A C 1
ATOM 2588 O O . ILE A 1 330 ? 24.836 -7.252 -13.133 1.00 81.25 330 ILE A O 1
ATOM 2592 N N . SER A 1 331 ? 24.521 -8.714 -14.823 1.00 85.88 331 SER A N 1
ATOM 2593 C CA . SER A 1 331 ? 25.671 -8.292 -15.623 1.00 85.88 331 SER A CA 1
ATOM 2594 C C . SER A 1 331 ? 25.348 -6.990 -16.366 1.00 85.88 331 SER A C 1
ATOM 2596 O O . SER A 1 331 ? 24.482 -7.001 -17.245 1.00 85.88 331 SER A O 1
ATOM 2598 N N . PRO A 1 332 ? 26.031 -5.866 -16.070 1.00 85.94 332 PRO A N 1
ATOM 2599 C CA . PRO A 1 332 ? 25.718 -4.595 -16.715 1.00 85.94 332 PRO A CA 1
ATOM 2600 C C . PRO A 1 332 ? 25.935 -4.606 -18.231 1.00 85.94 332 PRO A C 1
ATOM 2602 O O . PRO A 1 332 ? 25.165 -3.981 -18.953 1.00 85.94 332 PRO A O 1
ATOM 2605 N N . SER A 1 333 ? 26.950 -5.330 -18.718 1.00 88.75 333 SER A N 1
ATOM 2606 C CA . SER A 1 333 ? 27.249 -5.405 -20.152 1.00 88.75 333 SER A CA 1
ATOM 2607 C C . SER A 1 333 ? 26.162 -6.150 -20.924 1.00 88.75 333 SER A C 1
ATOM 2609 O O . SER A 1 333 ? 25.715 -5.663 -21.956 1.00 88.75 333 SER A O 1
ATOM 2611 N N . LEU A 1 334 ? 25.699 -7.288 -20.394 1.00 90.75 334 LEU A N 1
ATOM 2612 C CA . LEU A 1 334 ? 24.612 -8.057 -21.001 1.00 90.75 334 LEU A CA 1
ATOM 2613 C C . LEU A 1 334 ? 23.297 -7.271 -20.953 1.00 90.75 334 LEU A C 1
ATOM 2615 O O . LEU A 1 334 ? 22.597 -7.183 -21.955 1.00 90.75 334 LEU A O 1
ATOM 2619 N N . ALA A 1 335 ? 22.996 -6.629 -19.818 1.00 92.12 335 ALA A N 1
ATOM 2620 C CA . ALA A 1 335 ? 21.797 -5.808 -19.683 1.00 92.12 335 ALA A CA 1
ATOM 2621 C C . ALA A 1 335 ? 21.769 -4.660 -20.706 1.00 92.12 335 ALA A C 1
ATOM 2623 O O . ALA A 1 335 ? 20.745 -4.407 -21.331 1.00 92.12 335 ALA A O 1
ATOM 2624 N N . ASN A 1 336 ? 22.902 -3.987 -20.915 1.00 94.69 336 ASN A N 1
ATOM 2625 C CA . ASN A 1 336 ? 23.027 -2.920 -21.904 1.00 94.69 336 ASN A CA 1
ATOM 2626 C C . ASN A 1 336 ? 22.840 -3.409 -23.346 1.00 94.69 336 ASN A C 1
ATOM 2628 O O . ASN A 1 336 ? 22.216 -2.709 -24.144 1.00 94.69 336 ASN A O 1
ATOM 2632 N N . GLU A 1 337 ? 23.357 -4.591 -23.678 1.00 94.81 337 GLU A N 1
ATOM 2633 C CA . GLU A 1 337 ? 23.165 -5.221 -24.988 1.00 94.81 337 GLU A CA 1
ATOM 2634 C C . GLU A 1 337 ? 21.690 -5.584 -25.228 1.00 94.81 337 GLU A C 1
ATOM 2636 O O . GLU A 1 337 ? 21.124 -5.251 -26.270 1.00 94.81 337 GLU A O 1
ATOM 2641 N N . GLU A 1 338 ? 21.027 -6.192 -24.244 1.00 95.06 338 GLU A N 1
ATOM 2642 C CA . GLU A 1 338 ? 19.604 -6.541 -24.330 1.00 95.06 338 GLU A CA 1
ATOM 2643 C C . GLU A 1 338 ? 18.713 -5.297 -24.451 1.00 95.06 338 GLU A C 1
ATOM 2645 O O . GLU A 1 338 ? 17.824 -5.246 -25.305 1.00 95.06 338 GLU A O 1
ATOM 2650 N N . ILE A 1 339 ? 18.997 -4.253 -23.662 1.00 95.94 339 ILE A N 1
ATOM 2651 C CA . ILE A 1 339 ? 18.312 -2.958 -23.758 1.00 95.94 339 ILE A CA 1
ATOM 2652 C C . ILE A 1 339 ? 18.514 -2.356 -25.150 1.00 95.94 339 ILE A C 1
ATOM 2654 O O . ILE A 1 339 ? 17.548 -1.906 -25.766 1.00 95.94 339 ILE A O 1
ATOM 2658 N N . GLN A 1 340 ? 19.744 -2.348 -25.671 1.00 97.00 340 GLN A N 1
ATOM 2659 C CA . GLN A 1 340 ? 20.031 -1.838 -27.010 1.00 97.00 340 GLN A CA 1
ATOM 2660 C C . GLN A 1 340 ? 19.177 -2.544 -28.065 1.00 97.00 340 GLN A C 1
ATOM 2662 O O . GLN A 1 340 ? 18.501 -1.873 -28.848 1.00 97.00 340 GLN A O 1
ATOM 2667 N N . ASN A 1 341 ? 19.191 -3.877 -28.069 1.00 96.56 341 ASN A N 1
ATOM 2668 C CA . ASN A 1 341 ? 18.467 -4.683 -29.046 1.00 96.56 341 ASN A CA 1
ATOM 2669 C C . ASN A 1 341 ? 16.957 -4.406 -28.982 1.00 96.56 341 ASN A C 1
ATOM 2671 O O . ASN A 1 341 ? 16.347 -4.082 -30.003 1.00 96.56 341 ASN A O 1
ATOM 2675 N N . ALA A 1 342 ? 16.376 -4.397 -27.779 1.00 96.25 342 ALA A N 1
ATOM 2676 C CA . ALA A 1 342 ? 14.957 -4.106 -27.580 1.00 96.25 342 ALA A CA 1
ATOM 2677 C C . ALA A 1 342 ? 14.556 -2.696 -28.060 1.00 96.25 342 ALA A C 1
ATOM 2679 O O . ALA A 1 342 ? 13.476 -2.497 -28.624 1.00 96.25 342 ALA A O 1
ATOM 2680 N N . LEU A 1 343 ? 15.416 -1.692 -27.853 1.00 96.56 343 LEU A N 1
ATOM 2681 C CA . LEU A 1 343 ? 15.144 -0.319 -28.289 1.00 96.56 343 LEU A CA 1
ATOM 2682 C C . LEU A 1 343 ? 15.305 -0.132 -29.804 1.00 96.56 343 LEU A C 1
ATOM 2684 O O . LEU A 1 343 ? 14.573 0.669 -30.390 1.00 96.56 343 LEU A O 1
ATOM 2688 N N . ILE A 1 344 ? 16.215 -0.873 -30.446 1.00 96.19 344 ILE A N 1
ATOM 2689 C CA . ILE A 1 344 ? 16.352 -0.892 -31.911 1.00 96.19 344 ILE A CA 1
ATOM 2690 C C . ILE A 1 344 ? 15.080 -1.457 -32.552 1.00 96.19 344 ILE A C 1
ATOM 2692 O O . ILE A 1 344 ? 14.538 -0.852 -33.477 1.00 96.19 344 ILE A O 1
ATOM 2696 N N . GLU A 1 345 ? 14.547 -2.566 -32.035 1.00 96.38 345 GLU A N 1
ATOM 2697 C CA . GLU A 1 345 ? 13.297 -3.156 -32.537 1.00 96.38 345 GLU A CA 1
ATOM 2698 C C . GLU A 1 345 ? 12.107 -2.193 -32.405 1.00 96.38 345 GLU A C 1
ATOM 2700 O O . GLU A 1 345 ? 11.237 -2.121 -33.277 1.00 96.38 345 GLU A O 1
ATOM 2705 N N . ARG A 1 346 ? 12.113 -1.367 -31.353 1.00 95.56 346 ARG A N 1
ATOM 2706 C CA . ARG A 1 346 ? 11.091 -0.349 -31.067 1.00 95.56 346 ARG A CA 1
ATOM 2707 C C . ARG A 1 346 ? 11.427 1.037 -31.623 1.00 95.56 346 ARG A C 1
ATOM 2709 O O . ARG A 1 346 ? 10.836 2.029 -31.195 1.00 95.56 346 ARG A O 1
ATOM 2716 N N . ARG A 1 347 ? 12.307 1.142 -32.629 1.00 94.88 347 ARG A N 1
ATOM 2717 C CA . ARG A 1 347 ? 12.783 2.418 -33.211 1.00 94.88 347 ARG A CA 1
ATOM 2718 C C . ARG A 1 347 ? 11.695 3.479 -33.399 1.00 94.88 347 ARG A C 1
ATOM 2720 O O . ARG A 1 347 ? 11.898 4.636 -33.039 1.00 94.88 347 ARG A O 1
ATOM 2727 N N . LYS A 1 348 ? 10.553 3.100 -33.990 1.00 94.94 348 LYS A N 1
ATOM 2728 C CA . LYS A 1 348 ? 9.447 4.024 -34.317 1.00 94.94 348 LYS A CA 1
ATOM 2729 C C . LYS A 1 348 ? 8.853 4.705 -33.081 1.00 94.94 348 LYS A C 1
ATOM 2731 O O . LYS A 1 348 ? 8.394 5.837 -33.182 1.00 94.94 348 LYS A O 1
ATOM 2736 N N . GLU A 1 349 ? 8.864 4.017 -31.947 1.00 95.12 349 GLU A N 1
ATOM 2737 C CA . GLU A 1 349 ? 8.414 4.535 -30.657 1.00 95.12 349 GLU A CA 1
ATOM 2738 C C . GLU A 1 349 ? 9.525 5.337 -29.966 1.00 95.12 349 GLU A C 1
ATOM 2740 O O . GLU A 1 349 ? 9.286 6.434 -29.468 1.00 95.12 349 GLU A O 1
ATOM 2745 N N . VAL A 1 350 ? 10.754 4.814 -29.973 1.00 96.00 350 VAL A N 1
ATOM 2746 C CA . VAL A 1 350 ? 11.885 5.360 -29.207 1.00 96.00 350 VAL A CA 1
ATOM 2747 C C . VAL A 1 350 ? 12.392 6.683 -29.782 1.00 96.00 350 VAL A C 1
ATOM 2749 O O . VAL A 1 350 ? 12.616 7.634 -29.032 1.00 96.00 350 VAL A O 1
ATOM 2752 N N . LEU A 1 351 ? 12.556 6.775 -31.106 1.00 95.94 351 LEU A N 1
ATOM 2753 C CA . LEU A 1 351 ? 13.116 7.952 -31.778 1.00 95.94 351 LEU A CA 1
ATOM 2754 C C . LEU A 1 351 ? 12.411 9.272 -31.403 1.00 95.94 351 LEU A C 1
ATOM 2756 O O . LEU A 1 351 ? 13.105 10.188 -30.953 1.00 95.94 351 LEU A O 1
ATOM 2760 N N . PRO A 1 352 ? 11.072 9.403 -31.516 1.00 95.62 352 PRO A N 1
ATOM 2761 C CA . PRO A 1 352 ? 10.395 10.652 -31.170 1.00 95.62 352 PRO A CA 1
ATOM 2762 C C . PRO A 1 352 ? 10.470 10.994 -29.676 1.00 95.62 352 PRO A C 1
ATOM 2764 O O . PRO A 1 352 ? 10.308 12.160 -29.323 1.00 95.62 352 PRO A O 1
ATOM 2767 N N . ILE A 1 353 ? 10.701 10.020 -28.787 1.00 95.69 353 ILE A N 1
ATOM 2768 C CA . ILE A 1 353 ? 10.905 10.281 -27.355 1.00 95.69 353 ILE A CA 1
ATOM 2769 C C . ILE A 1 353 ? 12.308 10.847 -27.132 1.00 95.69 353 ILE A C 1
ATOM 2771 O O . ILE A 1 353 ? 12.451 11.894 -26.503 1.00 95.69 353 ILE A O 1
ATOM 2775 N N . VAL A 1 354 ? 13.337 10.199 -27.689 1.00 95.56 354 VAL A N 1
ATOM 2776 C CA . VAL A 1 354 ? 14.738 10.637 -27.567 1.00 95.56 354 VAL A CA 1
ATOM 2777 C C . VAL A 1 354 ? 14.930 12.035 -28.156 1.00 95.56 354 VAL A C 1
ATOM 2779 O O . VAL A 1 354 ? 15.584 12.865 -27.530 1.00 95.56 354 VAL A O 1
ATOM 2782 N N . GLN A 1 355 ? 14.281 12.344 -29.282 1.00 94.75 355 GLN A N 1
ATOM 2783 C CA . GLN A 1 355 ? 14.321 13.667 -29.920 1.00 94.75 355 GLN A CA 1
ATOM 2784 C C . GLN A 1 355 ? 13.840 14.811 -29.024 1.00 94.75 355 GLN A C 1
ATOM 2786 O O . GLN A 1 355 ? 14.323 15.932 -29.155 1.00 94.75 355 GLN A O 1
ATOM 2791 N N . ARG A 1 356 ? 12.918 14.545 -28.089 1.00 93.75 356 ARG A N 1
ATOM 2792 C CA . ARG A 1 356 ? 12.469 15.556 -27.115 1.00 93.75 356 ARG A CA 1
ATOM 2793 C C . ARG A 1 356 ? 13.541 15.879 -26.074 1.00 93.75 356 ARG A C 1
ATOM 2795 O O . ARG A 1 356 ? 13.479 16.939 -25.459 1.00 93.75 356 ARG A O 1
ATOM 2802 N N . PHE A 1 357 ? 14.490 14.970 -25.849 1.00 91.19 357 PHE A N 1
ATOM 2803 C CA . PHE A 1 357 ? 15.602 15.161 -24.918 1.00 91.19 357 PHE A CA 1
ATOM 2804 C C . PHE A 1 357 ? 16.871 15.656 -25.616 1.00 91.19 357 PHE A C 1
ATOM 2806 O O . PHE A 1 357 ? 17.564 16.518 -25.074 1.00 91.19 357 PHE A O 1
ATOM 2813 N N . ASP A 1 358 ? 17.172 15.137 -26.806 1.00 91.81 358 ASP A N 1
ATOM 2814 C CA . ASP A 1 358 ? 18.336 15.523 -27.599 1.00 91.81 358 ASP A CA 1
ATOM 2815 C C . ASP A 1 358 ? 17.980 15.601 -29.087 1.00 91.81 358 ASP A C 1
ATOM 2817 O O . ASP A 1 358 ? 17.924 14.594 -29.794 1.00 91.81 358 ASP A O 1
ATOM 2821 N N . GLU A 1 359 ? 17.774 16.830 -29.559 1.00 90.44 359 GLU A N 1
ATOM 2822 C CA . GLU A 1 359 ? 17.422 17.140 -30.949 1.00 90.44 359 GLU A CA 1
ATOM 2823 C C . GLU A 1 359 ? 18.478 16.663 -31.958 1.00 90.44 359 GLU A C 1
ATOM 2825 O O . GLU A 1 359 ? 18.144 16.462 -33.122 1.00 90.44 359 GLU A O 1
ATOM 2830 N N . ASP A 1 360 ? 19.731 16.437 -31.535 1.00 90.69 360 ASP A N 1
ATOM 2831 C CA . ASP A 1 360 ? 20.804 15.948 -32.413 1.00 90.69 360 ASP A CA 1
ATOM 2832 C C . ASP A 1 360 ? 20.564 14.498 -32.863 1.00 90.69 360 ASP A C 1
ATOM 2834 O O . ASP A 1 360 ? 21.152 14.062 -33.854 1.00 90.69 360 ASP A O 1
ATOM 2838 N N . VAL A 1 361 ? 19.725 13.737 -32.149 1.00 93.38 361 VAL A N 1
ATOM 2839 C CA . VAL A 1 361 ? 19.385 12.357 -32.510 1.00 93.38 361 VAL A CA 1
ATOM 2840 C C . VAL A 1 361 ? 18.253 12.369 -33.531 1.00 93.38 361 VAL A C 1
ATOM 2842 O O . VAL A 1 361 ? 17.072 12.399 -33.192 1.00 93.38 361 VAL A O 1
ATOM 2845 N N . ASN A 1 362 ? 18.598 12.385 -34.812 1.00 92.69 362 ASN A N 1
ATOM 2846 C CA . ASN A 1 362 ? 17.630 12.462 -35.897 1.00 92.69 362 ASN A CA 1
ATOM 2847 C C . ASN A 1 362 ? 18.204 11.896 -37.204 1.00 92.69 362 ASN A C 1
ATOM 2849 O O . ASN A 1 362 ? 19.405 11.659 -37.318 1.00 92.69 362 ASN A O 1
ATOM 2853 N N . ASP A 1 363 ? 17.328 11.726 -38.195 1.00 90.06 363 ASP A N 1
ATOM 2854 C CA . ASP A 1 363 ? 17.656 11.143 -39.503 1.00 90.06 363 ASP A CA 1
ATOM 2855 C C . ASP A 1 363 ? 18.161 12.182 -40.530 1.00 90.06 363 ASP A C 1
ATOM 2857 O O . ASP A 1 363 ? 18.223 11.904 -41.727 1.00 90.06 363 ASP A O 1
ATOM 2861 N N . SER A 1 364 ? 18.500 13.405 -40.102 1.00 89.19 364 SER A N 1
ATOM 2862 C CA . SER A 1 364 ? 19.076 14.424 -40.989 1.00 89.19 364 SER A CA 1
ATOM 2863 C C . SER A 1 364 ? 20.557 14.163 -41.270 1.00 89.19 364 SER A C 1
ATOM 2865 O O . SER A 1 364 ? 21.238 13.458 -40.532 1.00 89.19 364 SER A O 1
ATOM 2867 N N . TYR A 1 365 ? 21.088 14.802 -42.315 1.00 83.50 365 TYR A N 1
ATOM 2868 C CA . TYR A 1 365 ? 22.481 14.634 -42.743 1.00 83.50 365 TYR A CA 1
ATOM 2869 C C . TYR A 1 365 ? 23.525 14.963 -41.656 1.00 83.50 365 TYR A C 1
ATOM 2871 O O . TYR A 1 365 ? 24.585 14.348 -41.625 1.00 83.50 365 TYR A O 1
ATOM 2879 N N . MET A 1 366 ? 23.233 15.920 -40.767 1.00 88.25 366 MET A N 1
ATOM 2880 C CA . MET A 1 366 ? 24.113 16.286 -39.642 1.00 88.25 366 MET A CA 1
ATOM 2881 C C . MET A 1 366 ? 23.672 15.649 -38.314 1.00 88.25 366 MET A C 1
ATOM 2883 O O . MET A 1 366 ? 24.282 15.904 -37.276 1.00 88.25 366 MET A O 1
ATOM 2887 N N . GLY A 1 367 ? 22.593 14.862 -38.334 1.00 87.69 367 GLY A N 1
ATOM 2888 C CA . GLY A 1 367 ? 22.052 14.174 -37.172 1.00 87.69 367 GLY A CA 1
ATOM 2889 C C . GLY A 1 367 ? 22.838 12.915 -36.821 1.00 87.69 367 GLY A C 1
ATOM 2890 O O . GLY A 1 367 ? 23.487 12.287 -37.656 1.00 87.69 367 GLY A O 1
ATOM 2891 N N . THR A 1 368 ? 22.766 12.524 -35.553 1.00 93.00 368 THR A N 1
ATOM 2892 C CA . THR A 1 368 ? 23.211 11.206 -35.104 1.00 93.00 368 THR A CA 1
ATOM 2893 C C . THR A 1 368 ? 22.049 10.228 -35.241 1.00 93.00 368 THR A C 1
ATOM 2895 O O . THR A 1 368 ? 21.049 10.366 -34.539 1.00 93.00 368 THR A O 1
ATOM 2898 N N . ALA A 1 369 ? 22.187 9.216 -36.098 1.00 95.25 369 ALA A N 1
ATOM 2899 C CA . ALA A 1 369 ? 21.207 8.132 -36.185 1.00 95.25 369 ALA A CA 1
ATOM 2900 C C . ALA A 1 369 ? 21.000 7.456 -34.815 1.00 95.25 369 ALA A C 1
ATOM 2902 O O . ALA A 1 369 ? 21.961 7.262 -34.059 1.00 95.25 369 ALA A O 1
ATOM 2903 N N . LEU A 1 370 ? 19.757 7.075 -34.501 1.00 95.81 370 LEU A N 1
ATOM 2904 C CA . LEU A 1 370 ? 19.405 6.473 -33.210 1.00 95.81 370 LEU A CA 1
ATOM 2905 C C . LEU A 1 370 ? 20.234 5.217 -32.926 1.00 95.81 370 LEU A C 1
ATOM 2907 O O . LEU A 1 370 ? 20.705 5.033 -31.813 1.00 95.81 370 LEU A O 1
ATOM 2911 N N . GLU A 1 371 ? 20.469 4.390 -33.936 1.00 95.69 371 GLU A N 1
ATOM 2912 C CA . GLU A 1 371 ? 21.227 3.145 -33.844 1.00 95.69 371 GLU A CA 1
ATOM 2913 C C . GLU A 1 371 ? 22.679 3.406 -33.418 1.00 95.69 371 GLU A C 1
ATOM 2915 O O . GLU A 1 371 ? 23.218 2.709 -32.559 1.00 95.69 371 GLU A O 1
ATOM 2920 N N . ASN A 1 372 ? 23.292 4.468 -33.952 1.00 94.69 372 ASN A N 1
ATOM 2921 C CA . ASN A 1 372 ? 24.638 4.882 -33.563 1.00 94.69 372 ASN A CA 1
ATOM 2922 C C . ASN A 1 372 ? 24.665 5.399 -32.122 1.00 94.69 372 ASN A C 1
ATOM 2924 O O . ASN A 1 372 ? 25.588 5.079 -31.374 1.00 94.69 372 ASN A O 1
ATOM 2928 N N . ARG A 1 373 ? 23.645 6.167 -31.711 1.00 95.50 373 ARG A N 1
ATOM 2929 C CA . ARG A 1 373 ? 23.514 6.614 -30.317 1.00 95.50 373 ARG A CA 1
ATOM 2930 C C . ARG A 1 373 ? 23.329 5.423 -29.376 1.00 95.50 373 ARG A C 1
ATOM 2932 O O . ARG A 1 373 ? 24.022 5.354 -28.369 1.00 95.50 373 ARG A O 1
ATOM 2939 N N . LEU A 1 374 ? 22.453 4.476 -29.701 1.00 96.62 374 LEU A N 1
ATOM 2940 C CA . LEU A 1 374 ? 22.205 3.279 -28.894 1.00 96.62 374 LEU A CA 1
ATOM 2941 C C . LEU A 1 374 ? 23.460 2.403 -28.770 1.00 96.62 374 LEU A C 1
ATOM 2943 O O . LEU A 1 374 ? 23.733 1.903 -27.684 1.00 96.62 374 LEU A O 1
ATOM 2947 N N . LYS A 1 375 ? 24.277 2.304 -29.827 1.00 96.06 375 LYS A N 1
ATOM 2948 C CA . LYS A 1 375 ? 25.586 1.637 -29.768 1.00 96.06 375 LYS A CA 1
ATOM 2949 C C . LYS A 1 375 ? 26.568 2.325 -28.811 1.00 96.06 375 LYS A C 1
ATOM 2951 O O . LYS A 1 375 ? 27.287 1.659 -28.085 1.00 96.06 375 LYS A O 1
ATOM 2956 N N . GLN A 1 376 ? 26.586 3.656 -28.757 1.00 94.31 376 GLN A N 1
ATOM 2957 C CA . GLN A 1 376 ? 27.389 4.371 -27.750 1.00 94.31 376 GLN A CA 1
ATOM 2958 C C . GLN A 1 376 ? 26.855 4.138 -26.328 1.00 94.31 376 GLN A C 1
ATOM 2960 O O . GLN A 1 376 ? 27.619 4.101 -25.364 1.00 94.31 376 GLN A O 1
ATOM 2965 N N . CYS A 1 377 ? 25.535 3.991 -26.185 1.00 95.31 377 CYS A N 1
ATOM 2966 C CA . CYS A 1 377 ? 24.900 3.725 -24.897 1.00 95.31 377 CYS A CA 1
ATOM 2967 C C . CYS A 1 377 ? 25.217 2.310 -24.390 1.00 95.31 377 CYS A C 1
ATOM 2969 O O . CYS A 1 377 ? 25.413 2.132 -23.190 1.00 95.31 377 CYS A O 1
ATOM 2971 N N . SER A 1 378 ? 25.323 1.310 -25.272 1.00 95.12 378 SER A N 1
ATOM 2972 C CA . SER A 1 378 ? 25.620 -0.071 -24.867 1.00 95.12 378 SER A CA 1
ATOM 2973 C C . SER A 1 378 ? 27.027 -0.245 -24.284 1.00 95.12 378 SER A C 1
ATOM 2975 O O . SER A 1 378 ? 27.259 -1.147 -23.487 1.00 95.12 378 SER A O 1
ATOM 2977 N N . GLU A 1 379 ? 27.955 0.646 -24.638 1.00 94.44 379 GLU A N 1
ATOM 2978 C CA . GLU A 1 379 ? 29.335 0.671 -24.133 1.00 94.44 379 GLU A CA 1
ATOM 2979 C C . GLU A 1 379 ? 29.457 1.250 -22.707 1.00 94.44 379 GLU A C 1
ATOM 2981 O O . GLU A 1 379 ? 30.548 1.253 -22.135 1.00 94.44 379 GLU A O 1
ATOM 2986 N N . GLN A 1 380 ? 28.365 1.759 -22.121 1.00 93.94 380 GLN A N 1
ATOM 2987 C CA . GLN A 1 380 ? 28.386 2.347 -20.778 1.00 93.94 380 GLN A CA 1
ATOM 2988 C C . GLN A 1 380 ? 28.504 1.287 -19.674 1.00 93.94 380 GLN A C 1
ATOM 2990 O O . GLN A 1 380 ? 28.277 0.096 -19.891 1.00 93.94 380 GLN A O 1
ATOM 2995 N N . SER A 1 381 ? 28.841 1.713 -18.452 1.00 89.31 381 SER A N 1
ATOM 2996 C CA . SER A 1 381 ? 29.114 0.782 -17.350 1.00 89.31 381 SER A CA 1
ATOM 2997 C C . SER A 1 381 ? 27.853 0.262 -16.652 1.00 89.31 381 SER A C 1
ATOM 2999 O O . SER A 1 381 ? 27.925 -0.709 -15.893 1.00 89.31 381 SER A O 1
ATOM 3001 N N . SER A 1 382 ? 26.695 0.885 -16.904 1.00 91.12 382 SER A N 1
ATOM 3002 C CA . SER A 1 382 ? 25.399 0.451 -16.380 1.00 91.12 382 SER A CA 1
ATOM 3003 C C . SER A 1 382 ? 24.210 0.867 -17.262 1.00 91.12 382 SER A C 1
ATOM 3005 O O . SER A 1 382 ? 24.308 1.863 -17.982 1.00 91.12 382 SER A O 1
ATOM 3007 N N . PRO A 1 383 ? 23.063 0.174 -17.144 1.00 91.94 383 PRO A N 1
ATOM 3008 C CA . PRO A 1 383 ? 21.773 0.601 -17.689 1.00 91.94 383 PRO A CA 1
ATOM 3009 C C . PRO A 1 383 ? 21.356 2.032 -17.337 1.00 91.94 383 PRO A C 1
ATOM 3011 O O . PRO A 1 383 ? 20.773 2.734 -18.160 1.00 91.94 383 PRO A O 1
ATOM 3014 N N . TRP A 1 384 ? 21.655 2.516 -16.131 1.00 90.75 384 TRP A N 1
ATOM 3015 C CA . TRP A 1 384 ? 21.362 3.911 -15.791 1.00 90.75 384 TRP A CA 1
ATOM 3016 C C . TRP A 1 384 ? 22.185 4.886 -16.645 1.00 90.75 384 TRP A C 1
ATOM 3018 O O . TRP A 1 384 ? 21.636 5.829 -17.219 1.00 90.75 384 TRP A O 1
ATOM 3028 N N . GLU A 1 385 ? 23.488 4.626 -16.790 1.00 92.12 385 GLU A N 1
ATOM 3029 C CA . GLU A 1 385 ? 24.361 5.426 -17.657 1.00 92.12 385 GLU A CA 1
ATOM 3030 C C . GLU A 1 385 ? 23.963 5.306 -19.131 1.00 92.12 385 GLU A C 1
ATOM 3032 O O . GLU A 1 385 ? 24.004 6.305 -19.848 1.00 92.12 385 GLU A O 1
ATOM 3037 N N . PHE A 1 386 ? 23.513 4.125 -19.569 1.00 95.25 386 PHE A N 1
ATOM 3038 C CA . PHE A 1 386 ? 22.954 3.903 -20.902 1.00 95.25 386 PHE A CA 1
ATOM 3039 C C . PHE A 1 386 ? 21.853 4.929 -21.199 1.00 95.25 386 PHE A C 1
ATOM 3041 O O . PHE A 1 386 ? 21.947 5.684 -22.169 1.00 95.25 386 PHE A O 1
ATOM 3048 N N . PHE A 1 387 ? 20.826 5.015 -20.344 1.00 94.62 387 PHE A N 1
ATOM 3049 C CA . PHE A 1 387 ? 19.717 5.951 -20.556 1.00 94.62 387 PHE A CA 1
ATOM 3050 C C . PHE A 1 387 ? 20.150 7.411 -20.394 1.00 94.62 387 PHE A C 1
ATOM 3052 O O . PHE A 1 387 ? 19.651 8.285 -21.107 1.00 94.62 387 PHE A O 1
ATOM 3059 N N . TRP A 1 388 ? 21.111 7.686 -19.509 1.00 93.25 388 TRP A N 1
ATOM 3060 C CA . TRP A 1 388 ? 21.667 9.022 -19.325 1.00 93.25 388 TRP A CA 1
ATOM 3061 C C . TRP A 1 388 ? 22.432 9.522 -20.563 1.00 93.25 388 TRP A C 1
ATOM 3063 O O . TRP A 1 388 ? 22.273 10.679 -20.960 1.00 93.25 388 TRP A O 1
ATOM 3073 N N . VAL A 1 389 ? 23.205 8.664 -21.235 1.00 94.44 389 VAL A N 1
ATOM 3074 C CA . VAL A 1 389 ? 23.850 8.995 -22.518 1.00 94.44 389 VAL A CA 1
ATOM 3075 C C . VAL A 1 389 ? 22.815 9.098 -23.640 1.00 94.44 389 VAL A C 1
ATOM 3077 O O . VAL A 1 389 ? 22.885 10.028 -24.450 1.00 94.44 389 VAL A O 1
ATOM 3080 N N . LEU A 1 390 ? 21.809 8.217 -23.656 1.00 95.19 390 LEU A N 1
ATOM 3081 C CA . LEU A 1 390 ? 20.751 8.218 -24.668 1.00 95.19 390 LEU A CA 1
ATOM 3082 C C . LEU A 1 390 ? 20.038 9.573 -24.740 1.00 95.19 390 LEU A C 1
ATOM 3084 O O . LEU A 1 390 ? 19.913 10.143 -25.821 1.00 95.19 390 LEU A O 1
ATOM 3088 N N . ARG A 1 391 ? 19.674 10.141 -23.585 1.00 93.31 391 ARG A N 1
ATOM 3089 C CA . ARG A 1 391 ? 19.030 11.464 -23.466 1.00 93.31 391 ARG A CA 1
ATOM 3090 C C . ARG A 1 391 ? 19.972 12.668 -23.650 1.00 93.31 391 ARG A C 1
ATOM 3092 O O . ARG A 1 391 ? 19.574 13.793 -23.354 1.00 93.31 391 ARG A O 1
ATOM 3099 N N . GLY A 1 392 ? 21.234 12.454 -24.030 1.00 91.25 392 GLY A N 1
ATOM 3100 C CA . GLY A 1 392 ? 22.219 13.527 -24.212 1.00 91.25 392 GLY A CA 1
ATOM 3101 C C . GLY A 1 392 ? 22.782 14.105 -22.904 1.00 91.25 392 GLY A C 1
ATOM 3102 O O . GLY A 1 392 ? 23.127 15.288 -22.846 1.00 91.25 392 GLY A O 1
ATOM 3103 N N . GLY A 1 393 ? 22.890 13.296 -21.845 1.00 88.31 393 GLY A N 1
ATOM 3104 C CA . GLY A 1 393 ? 23.285 13.717 -20.497 1.00 88.31 393 GLY A CA 1
ATOM 3105 C C . GLY A 1 393 ? 24.554 14.575 -20.431 1.00 88.31 393 GLY A C 1
ATOM 3106 O O . GLY A 1 393 ? 24.530 15.638 -19.814 1.00 88.31 393 GLY A O 1
ATOM 3107 N N . TRP A 1 394 ? 25.626 14.209 -21.146 1.00 85.12 394 TRP A N 1
ATOM 3108 C CA . TRP A 1 394 ? 26.870 14.996 -21.199 1.00 85.12 394 TRP A CA 1
ATOM 3109 C C . TRP A 1 394 ? 26.668 16.419 -21.735 1.00 85.12 394 TRP A C 1
ATOM 3111 O O . TRP A 1 394 ? 27.247 17.381 -21.222 1.00 85.12 394 TRP A O 1
ATOM 3121 N N . LYS A 1 395 ? 25.837 16.572 -22.770 1.00 85.06 395 LYS A N 1
ATOM 3122 C CA . LYS A 1 395 ? 25.530 17.868 -23.388 1.00 85.06 395 LYS A CA 1
ATOM 3123 C C . LYS A 1 395 ? 24.727 18.735 -22.423 1.00 85.06 395 LYS A C 1
ATOM 3125 O O . LYS A 1 395 ? 25.038 19.917 -22.262 1.00 85.06 395 LYS A O 1
ATOM 3130 N N . THR A 1 396 ? 23.739 18.145 -21.756 1.00 84.06 396 THR A N 1
ATOM 3131 C CA . THR A 1 396 ? 22.918 18.818 -20.741 1.00 84.06 396 THR A CA 1
ATOM 3132 C C . THR A 1 396 ? 23.760 19.240 -19.542 1.00 84.06 396 THR A C 1
ATOM 3134 O O . THR A 1 396 ? 23.788 20.426 -19.219 1.00 84.06 396 THR A O 1
ATOM 3137 N N . ALA A 1 397 ? 24.552 18.328 -18.976 1.00 83.75 397 ALA A N 1
ATOM 3138 C CA . ALA A 1 397 ? 25.452 18.610 -17.861 1.00 83.75 397 ALA A CA 1
ATOM 3139 C C . ALA A 1 397 ? 26.453 19.725 -18.200 1.00 83.75 397 ALA A C 1
ATOM 3141 O O . ALA A 1 397 ? 26.676 20.634 -17.402 1.00 83.75 397 ALA A O 1
ATOM 3142 N N . ARG A 1 398 ? 27.014 19.729 -19.419 1.00 85.19 398 ARG A N 1
ATOM 3143 C CA . ARG A 1 398 ? 27.914 20.799 -19.872 1.00 85.19 398 ARG A CA 1
ATOM 3144 C C . ARG A 1 398 ? 27.205 22.153 -19.947 1.00 85.19 398 ARG A C 1
ATOM 3146 O O . ARG A 1 398 ? 27.770 23.145 -19.489 1.00 85.19 398 ARG A O 1
ATOM 3153 N N . LYS A 1 399 ? 25.980 22.207 -20.487 1.00 84.12 399 LYS A N 1
ATOM 3154 C CA . LYS A 1 399 ? 25.166 23.437 -20.545 1.00 84.12 399 LYS A CA 1
ATOM 3155 C C . LYS A 1 399 ? 24.834 23.957 -19.143 1.00 84.12 399 LYS A C 1
ATOM 3157 O O . LYS A 1 399 ? 24.991 25.150 -18.890 1.00 84.12 399 LYS A O 1
ATOM 3162 N N . GLU A 1 400 ? 24.406 23.081 -18.239 1.00 84.00 400 GLU A N 1
ATOM 3163 C CA . GLU A 1 400 ? 24.099 23.430 -16.846 1.00 84.00 400 GLU A CA 1
ATOM 3164 C C . GLU A 1 400 ? 25.335 23.938 -16.110 1.00 84.00 400 GLU A C 1
ATOM 3166 O O . GLU A 1 400 ? 25.299 25.010 -15.508 1.00 84.00 400 GLU A O 1
ATOM 3171 N N . PHE A 1 401 ? 26.466 23.249 -16.251 1.00 83.00 401 PHE A N 1
ATOM 3172 C CA . PHE A 1 401 ? 27.732 23.680 -15.674 1.00 83.00 401 PHE A CA 1
ATOM 3173 C C . PHE A 1 401 ? 28.173 25.055 -16.197 1.00 83.00 401 PHE A C 1
ATOM 3175 O O . PHE A 1 401 ? 28.622 25.902 -15.423 1.00 83.00 401 PHE A O 1
ATOM 3182 N N . THR A 1 402 ? 28.011 25.327 -17.498 1.00 84.69 402 THR A N 1
ATOM 3183 C CA . THR A 1 402 ? 28.283 26.657 -18.068 1.00 84.69 402 THR A CA 1
ATOM 3184 C C . THR A 1 402 ? 27.368 27.738 -17.488 1.00 84.69 402 THR A C 1
ATOM 3186 O O . THR A 1 402 ? 27.849 28.839 -17.230 1.00 84.69 402 THR A O 1
ATOM 3189 N N . ARG A 1 403 ? 26.084 27.444 -17.239 1.00 84.62 403 ARG A N 1
ATOM 3190 C CA . ARG A 1 403 ? 25.156 28.384 -16.580 1.00 84.62 403 ARG A CA 1
ATOM 3191 C C . ARG A 1 403 ? 25.554 28.643 -15.130 1.00 84.62 403 ARG A C 1
ATOM 3193 O O . ARG A 1 403 ? 25.636 29.794 -14.721 1.00 84.62 403 ARG A O 1
ATOM 3200 N N . ILE A 1 404 ? 25.862 27.592 -14.372 1.00 82.81 404 ILE A N 1
ATOM 3201 C CA . ILE A 1 404 ? 26.246 27.698 -12.958 1.00 82.81 404 ILE A CA 1
ATOM 3202 C C . ILE A 1 404 ? 27.534 28.514 -12.798 1.00 82.81 404 ILE A C 1
ATOM 3204 O O . ILE A 1 404 ? 27.630 29.327 -11.885 1.00 82.81 404 ILE A O 1
ATOM 3208 N N . LYS A 1 405 ? 28.491 28.390 -13.727 1.00 79.94 405 LYS A N 1
ATOM 3209 C CA . LYS A 1 405 ? 29.718 29.207 -13.749 1.00 79.94 405 LYS A CA 1
ATOM 3210 C C . LYS A 1 405 ? 29.488 30.722 -13.828 1.00 79.94 405 LYS A C 1
ATOM 3212 O O . LYS A 1 405 ? 30.423 31.468 -13.555 1.00 79.94 405 LYS A O 1
ATOM 3217 N N . GLN A 1 406 ? 28.292 31.180 -14.198 1.00 82.88 406 GLN A N 1
ATOM 3218 C CA . GLN A 1 406 ? 27.946 32.605 -14.214 1.00 82.88 406 GLN A CA 1
ATOM 3219 C C . GLN A 1 406 ? 27.649 33.155 -12.808 1.00 82.88 406 GLN A C 1
ATOM 3221 O O . GLN A 1 406 ? 27.619 34.368 -12.621 1.00 82.88 406 GLN A O 1
ATOM 3226 N N . ILE A 1 407 ? 27.446 32.282 -11.815 1.00 83.75 407 ILE A N 1
ATOM 3227 C CA . ILE A 1 407 ? 27.184 32.667 -10.427 1.00 83.75 407 ILE A CA 1
ATOM 3228 C C . ILE A 1 407 ? 28.524 32.945 -9.715 1.00 83.75 407 ILE A C 1
ATOM 3230 O O . ILE A 1 407 ? 29.439 32.113 -9.773 1.00 83.75 407 ILE A O 1
ATOM 3234 N N . PRO A 1 408 ? 28.674 34.079 -9.004 1.00 83.25 408 PRO A N 1
ATOM 3235 C CA . PRO A 1 408 ? 29.856 34.344 -8.186 1.00 83.25 408 PRO A CA 1
ATOM 3236 C C . PRO A 1 408 ? 30.108 33.214 -7.180 1.00 83.25 408 PRO A C 1
ATOM 3238 O O . PRO A 1 408 ? 29.187 32.740 -6.522 1.00 83.25 408 PRO A O 1
ATOM 3241 N N . HIS A 1 409 ? 31.363 32.776 -7.052 1.00 83.56 409 HIS A N 1
ATOM 3242 C CA . HIS A 1 409 ? 31.775 31.681 -6.157 1.00 83.56 409 HIS A CA 1
ATOM 3243 C C . HIS A 1 409 ? 31.133 30.304 -6.436 1.00 83.56 409 HIS A C 1
ATOM 3245 O O . HIS A 1 409 ? 31.246 29.404 -5.603 1.00 83.56 409 HIS A O 1
ATOM 3251 N N . ALA A 1 410 ? 30.541 30.083 -7.616 1.00 81.38 410 ALA A N 1
ATOM 3252 C CA . ALA A 1 410 ? 29.913 28.810 -7.988 1.00 81.38 410 ALA A CA 1
ATOM 3253 C C . ALA A 1 410 ? 30.808 27.579 -7.785 1.00 81.38 410 ALA A C 1
ATOM 3255 O O . ALA A 1 410 ? 30.340 26.545 -7.317 1.00 81.38 410 ALA A O 1
ATOM 3256 N N . ASN A 1 411 ? 32.104 27.695 -8.087 1.00 83.06 411 ASN A N 1
ATOM 3257 C CA . ASN A 1 411 ? 33.050 26.591 -7.909 1.00 83.06 411 ASN A CA 1
ATOM 3258 C C . ASN A 1 411 ? 33.137 26.142 -6.440 1.00 83.06 411 ASN A C 1
ATOM 3260 O O . ASN A 1 411 ? 33.219 24.945 -6.172 1.00 83.06 411 ASN A O 1
ATOM 3264 N N . LEU A 1 412 ? 33.084 27.082 -5.489 1.00 84.19 412 LEU A N 1
ATOM 3265 C CA . LEU A 1 412 ? 33.125 26.777 -4.057 1.00 84.19 412 LEU A CA 1
ATOM 3266 C C . LEU A 1 412 ? 31.840 26.063 -3.617 1.00 84.19 412 LEU A C 1
ATOM 3268 O O . LEU A 1 412 ? 31.911 25.039 -2.947 1.00 84.19 412 LEU A O 1
ATOM 3272 N N . IL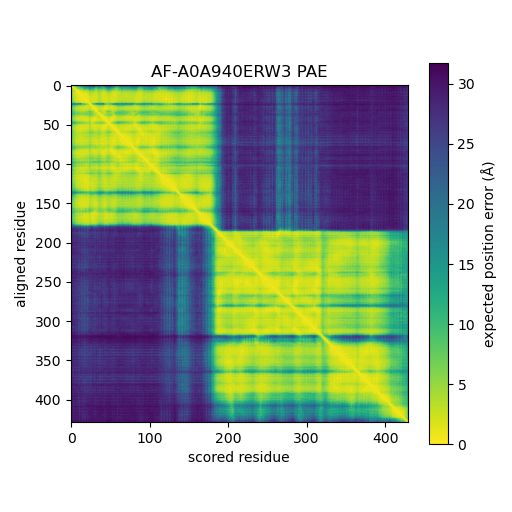E A 1 413 ? 30.679 26.560 -4.053 1.00 81.75 413 ILE A N 1
ATOM 3273 C CA . ILE A 1 413 ? 29.369 25.966 -3.745 1.00 81.75 413 ILE A CA 1
ATOM 3274 C C . ILE A 1 413 ? 29.273 24.543 -4.309 1.00 81.75 413 ILE A C 1
ATOM 3276 O O . ILE A 1 413 ? 28.902 23.624 -3.584 1.00 81.75 413 ILE A O 1
ATOM 3280 N N . LEU A 1 414 ? 29.668 24.338 -5.569 1.00 82.19 414 LEU A N 1
ATOM 3281 C CA . LEU A 1 414 ? 29.685 23.013 -6.197 1.00 82.19 414 LEU A CA 1
ATOM 3282 C C . LEU A 1 414 ? 30.622 22.044 -5.472 1.00 82.19 414 LEU A C 1
ATOM 3284 O O . LEU A 1 414 ? 30.273 20.883 -5.291 1.00 82.19 414 LEU A O 1
ATOM 3288 N N . SER A 1 415 ? 31.780 22.525 -5.012 1.00 84.94 415 SER A N 1
ATOM 3289 C CA . SER A 1 415 ? 32.731 21.701 -4.258 1.00 84.94 415 SER A CA 1
ATOM 3290 C C . SER A 1 415 ? 32.157 21.279 -2.903 1.00 84.94 415 SER A C 1
ATOM 3292 O O . SER A 1 415 ? 32.332 20.136 -2.493 1.00 84.94 415 SER A O 1
ATOM 3294 N N . ILE A 1 416 ? 31.423 22.173 -2.229 1.00 84.62 416 ILE A N 1
ATOM 3295 C CA . ILE A 1 416 ? 30.734 21.874 -0.965 1.00 84.62 416 ILE A CA 1
ATOM 3296 C C . ILE A 1 416 ? 29.599 20.866 -1.184 1.00 84.62 416 ILE A C 1
ATOM 3298 O O . ILE A 1 416 ? 29.476 19.919 -0.410 1.00 84.62 416 ILE A O 1
ATOM 3302 N N . ILE A 1 417 ? 28.786 21.038 -2.233 1.00 80.81 417 ILE A N 1
ATOM 3303 C CA . ILE A 1 417 ? 27.700 20.103 -2.569 1.00 80.81 417 ILE A CA 1
ATOM 3304 C C . ILE A 1 417 ? 28.268 18.716 -2.877 1.00 80.81 417 ILE A C 1
ATOM 3306 O O . ILE A 1 417 ? 27.800 17.737 -2.303 1.00 80.81 417 ILE A O 1
ATOM 3310 N N . ALA A 1 418 ? 29.308 18.637 -3.711 1.00 80.94 418 ALA A N 1
ATOM 3311 C CA . ALA A 1 418 ? 29.958 17.376 -4.053 1.00 80.94 418 ALA A CA 1
ATOM 3312 C C . ALA A 1 418 ? 30.564 16.695 -2.816 1.00 80.94 418 ALA A C 1
ATOM 3314 O O . ALA A 1 418 ? 30.322 15.513 -2.585 1.00 80.94 418 ALA A O 1
ATOM 3315 N N . ALA A 1 419 ? 31.286 17.443 -1.971 1.00 82.69 419 ALA A N 1
ATOM 3316 C CA . ALA A 1 419 ? 31.828 16.915 -0.719 1.00 82.69 419 ALA A CA 1
ATOM 3317 C C . ALA A 1 419 ? 30.719 16.369 0.195 1.00 82.69 419 ALA A C 1
ATOM 3319 O O . ALA A 1 419 ? 30.880 15.311 0.803 1.00 82.69 419 ALA A O 1
ATOM 3320 N N . ARG A 1 420 ? 29.570 17.056 0.254 1.00 76.81 420 ARG A N 1
ATOM 3321 C CA . ARG A 1 420 ? 28.423 16.628 1.057 1.00 76.81 420 ARG A CA 1
ATOM 3322 C C . ARG A 1 420 ? 27.739 15.382 0.487 1.00 76.81 420 ARG A C 1
ATOM 3324 O O . ARG A 1 420 ? 27.432 14.480 1.263 1.00 76.81 420 ARG A O 1
ATOM 3331 N N . GLN A 1 421 ? 27.535 15.294 -0.826 1.00 72.19 421 GLN A N 1
ATOM 3332 C CA . GLN A 1 421 ? 26.970 14.104 -1.485 1.00 72.19 421 GLN A CA 1
ATOM 3333 C C . GLN A 1 421 ? 27.850 12.870 -1.274 1.00 72.19 421 GLN A C 1
ATOM 3335 O O . GLN A 1 421 ? 27.357 11.841 -0.821 1.00 72.19 421 GLN A O 1
ATOM 3340 N N . ILE A 1 422 ? 29.167 13.017 -1.446 1.00 73.44 422 ILE A N 1
ATOM 3341 C CA . ILE A 1 422 ? 30.135 11.951 -1.155 1.00 73.44 422 ILE A CA 1
ATOM 3342 C C . ILE A 1 422 ? 30.057 11.541 0.322 1.00 73.44 422 ILE A C 1
ATOM 3344 O O . ILE A 1 422 ? 29.990 10.355 0.627 1.00 73.44 422 ILE A O 1
ATOM 3348 N N . SER A 1 423 ? 30.012 12.506 1.250 1.00 70.44 423 SER A N 1
ATOM 3349 C CA . SER A 1 423 ? 29.928 12.206 2.690 1.00 70.44 423 SER A CA 1
ATOM 3350 C C . SER A 1 423 ? 28.610 11.554 3.121 1.00 70.44 423 SER A C 1
ATOM 3352 O O . SER A 1 423 ? 28.561 10.923 4.171 1.00 70.44 423 SER A O 1
ATOM 3354 N N . SER A 1 424 ? 27.547 11.722 2.331 1.00 63.38 424 SER A N 1
ATOM 3355 C CA . SER A 1 424 ? 26.215 11.168 2.599 1.00 63.38 424 SER A CA 1
ATOM 3356 C C . SER A 1 424 ? 25.907 9.927 1.760 1.00 63.38 424 SER A C 1
ATOM 3358 O O . SER A 1 424 ? 24.774 9.457 1.792 1.00 63.38 424 SER A O 1
ATOM 3360 N N . CYS A 1 425 ? 26.893 9.388 1.030 1.00 57.38 425 CYS A N 1
ATOM 3361 C CA . CYS A 1 425 ? 26.739 8.213 0.167 1.00 57.38 425 CYS A CA 1
ATOM 3362 C C . CYS A 1 425 ? 25.528 8.310 -0.778 1.00 57.38 425 CYS A C 1
ATOM 3364 O O . CYS A 1 425 ? 24.796 7.338 -0.946 1.00 57.38 425 CYS A O 1
ATOM 3366 N N . ASP A 1 426 ? 25.288 9.492 -1.352 1.00 50.22 426 ASP A N 1
ATOM 3367 C CA . ASP A 1 426 ? 24.156 9.752 -2.250 1.00 50.22 426 ASP A CA 1
ATOM 3368 C C . ASP A 1 426 ? 22.765 9.446 -1.658 1.00 50.22 426 ASP A C 1
ATOM 3370 O O . ASP A 1 426 ? 21.810 9.239 -2.406 1.00 50.22 426 ASP A O 1
ATOM 3374 N N . ALA A 1 427 ? 22.603 9.486 -0.328 1.00 43.34 427 ALA A N 1
ATOM 3375 C CA . ALA A 1 427 ? 21.324 9.225 0.347 1.00 43.34 427 ALA A CA 1
ATOM 3376 C C . ALA A 1 427 ? 20.181 10.196 -0.026 1.00 43.34 427 ALA A C 1
ATOM 3378 O O . ALA A 1 427 ? 19.056 10.017 0.434 1.00 43.34 427 ALA A O 1
ATOM 3379 N N . GLY A 1 428 ? 20.436 11.198 -0.874 1.00 40.53 428 GLY A N 1
ATOM 3380 C CA . GLY A 1 428 ? 19.477 12.255 -1.177 1.00 40.53 428 GLY A CA 1
ATOM 3381 C C . GLY A 1 428 ? 19.154 13.089 0.067 1.00 40.53 428 GLY A C 1
ATOM 3382 O O . GLY A 1 428 ? 19.560 12.771 1.181 1.00 40.53 428 GLY A O 1
ATOM 3383 N N . LEU A 1 429 ? 18.476 14.213 -0.131 1.00 33.47 429 LEU A N 1
ATOM 3384 C CA . LEU A 1 429 ? 17.813 14.943 0.952 1.00 33.47 429 LEU A CA 1
ATOM 3385 C C . LEU A 1 429 ? 16.340 14.559 0.979 1.00 33.47 429 LEU A C 1
ATOM 3387 O O . LEU A 1 429 ? 15.794 14.365 -0.134 1.00 33.47 429 LEU A O 1
#

Mean predicted aligned error: 16.06 Å

Solvent-accessible surface area (backbone atoms only — not comparable to full-atom values): 23287 Å² total; per-residue (Å²): 135,60,76,69,62,54,56,51,48,50,51,51,47,23,47,50,52,48,41,51,58,43,71,48,83,64,50,50,34,40,27,32,48,30,57,92,67,19,92,60,30,45,32,35,36,36,30,90,91,43,36,37,36,29,31,70,49,74,43,92,56,72,44,43,50,69,57,53,52,50,52,32,50,50,42,54,77,55,40,93,58,76,38,42,36,43,47,42,32,25,50,59,35,75,70,39,56,70,46,52,53,49,87,84,19,39,26,60,69,55,39,71,77,43,66,70,59,52,51,52,52,36,32,55,37,43,52,56,41,30,56,77,68,76,47,73,68,96,45,72,68,54,41,46,52,48,45,54,51,50,34,54,50,46,41,58,32,32,78,68,54,41,70,47,40,45,66,58,55,53,48,53,50,51,50,60,41,60,72,52,56,94,68,75,43,82,46,42,43,72,57,70,71,81,65,66,46,65,50,63,44,54,44,67,64,49,92,65,47,58,38,30,43,86,54,41,74,80,58,76,63,32,59,55,51,42,58,47,32,70,75,63,10,51,41,39,36,34,34,65,85,50,42,48,54,58,43,45,51,40,45,28,49,47,62,41,39,79,72,70,30,47,34,31,30,71,34,89,88,54,55,65,73,53,48,61,70,68,64,74,89,86,59,48,32,36,40,45,38,70,56,45,79,80,53,59,69,69,51,53,53,62,54,56,74,61,41,33,99,45,32,29,38,40,37,24,33,60,84,63,102,62,95,65,80,83,53,49,68,58,53,27,58,61,49,18,47,50,42,38,54,52,47,60,78,38,38,86,67,46,47,69,54,36,31,75,59,26,72,57,44,32,92,51,98,90,33,44,43,63,70,62,46,40,55,60,21,32,73,35,86,18,43,44,51,18,24,34,51,58,32,34,39,69,63,50,52,51,53,51,52,59,57,48,65,74,42,86,67,34,72,59,54,53,51,52,51,50,54,47,39,64,75,50,72,67,70,70,132

Sequence (429 aa):
MSGKDGNRGYLIQSIIALLESLHDIDWTTVTIEADHISDKVDVAWQGEKGTKVSQVKSSINQISKANATKWATELKEQSQADAHILLLVGPCSQSVTKMGSYNDVLIPCPKNMDINGLLREACHLLAVFLEKNNIYAQSFLHREAIANALVTKLSTIASHGISLSRREFVNLLKDWCSSVSSDTNFMWEQVDFEQQRGLENAIAGRRLGPSDVVHCPELSICTEIKVELDRSHLYWITGKQGCGKSITAWQAAKKFYDEGFIVCRPDYSSEPAELLRSLVNDCNKVLVIDDAQQYPQEFIERLSERACSTLKIIFTSTFIDFHIPSPALISPSLANEEIQNALIERRKEVLPIVQRFDEDVNDSYMGTALENRLKQCSEQSSPWEFFWVLRGGWKTARKEFTRIKQIPHANLILSIIAARQISSCDAGL

Secondary structure (DSSP, 8-state):
--HHHHHHHHHHHHHHHHHHHHH---EEEEEES-TTT-TT-SEEEEETTEEEEEEEEE-SSPBPHHHHHHHHHHHHHH---SEEEEEEES-B-HHHHT-EEETTEEEPPPBPS-HHHHHHHHHHHHHHHHHHTT-----HHHHHHHHHHHHHHHHHHHTTT-EEEHHHHHHHHHHHHHSS-TT--TTEEEE-SSS---THHHHTTPPP-GGGTTTSPPPTHHHHHHHHHHHHSEEEEEESTTSSHHHHHHHHHHHHHTTTPEEEEE-TTS-HHHHHHH---SS-EEEEETTGGGS-HHHHHHHHTT-BTTEEEEEEEES-S---SSPEE--HHHHHHHHHHHHHHTHHHHHHHHHHH-TTBSSSTTSBPHHHHHHHHHTSSSHHHHHHHHTTHHHHHHHHHHHHTTSTTHHHHHHHHHHHHHHTTT---